Protein AF-A0AAV6ZTT2-F1 (afdb_monomer_lite)

Radius of gyration: 122.87 Å; chains: 1; bounding box: 228×102×416 Å

InterPro domains:
  IPR001315 CARD domain [PF00619] (6-85)
  IPR001315 CARD domain [PS50209] (1-92)
  IPR006907 Disks large homolog 5, N-terminal [PF04822] (127-213)
  IPR011029 Death-like domain superfamily [G3DSA:1.10.533.10] (1-91)
  IPR011029 Death-like domain superfamily [SSF47986] (1-93)
  IPR053004 MAGUK Family Regulators of Signaling Pathways [PTHR46360] (1-620)

Organism: Engystomops pustulosus (NCBI:txid76066)

Sequence (623 aa):
MEPKHRELLQQCHQNLVESISDPDNLLRLLEQSGTISLRDRQELDSSCSSQQDKVDLLLKMLLLKDKDHFQDLRVALEKSQPHLLPILYLNGLGSGDSAGSTYSVLTTMPSDSESSGSLSSVGTANKASSPPLSTTDGRLMSEKLDTILSQLRQVTRERDELRKRLALSSPGSTFDDCRPSPKLSADYERLKVQCMKAMSELEVLQSQHSKALKKCEEAAKEADFYHTLHSRVLSDQTQLQEDSESLRRKHAQLQREFTHLQQSCQDLKRIHEADQKEISELRRQQQLVVKQNGSSELINKLYDTALDKLEVVKKDYDSLRRQYNEKVSSHNLDLGRLEQSEEEKKSLQKQMEGLLKQRDSTLHLQHQYSSSMRRYDSIQQELNKATLQNKELQREIERLQAEATRFKTVQLKAVKDAEKYKEERDSVFNEYRLIMSERDQVIKEMDKMQTELELAQGRLKNTSCEKRVASEEMEALRQELNSALVERDRAIFERNELLEKYCHEVKDKAEAQKELDQACKDIETVKEERDVARKERTEAIIQRDHLLREYYQARQIQDSATLDMERANKEIEVLRKQYEAMTHELKEATQEAEVAKCRRDWAFQERDKIVAERESIRSVLCV

pLDDT: mean 81.04, std 19.57, range [26.86, 98.5]

Secondary structure (DSSP, 8-state):
--HHHHHHHHHHHHHHHHH-S-HHHHHHHHHHTTSS-HHHHHHHHHH-SSHHHHHHHHHHHHHH-SS--HHHHHHHHHHH-GGGGGGGTTT---------------------------------------PPPPTHHHHHHHHHHHHHHHHHHHHHHHHHHHHHHHHH--S-S--------THHHHHHHHHHHHHHHHHHHHHHHHHHHHHHHHHHHHHHHHHHHHHHHHHHHHHHHHHHHHHHHHHHHHHHHHHHHHHHHHHHHHHHHHHHHHHHHHHHHHHHHGGGGGGS---HHHHHHHHHHHHHHHHHHHHHHHHHHHHHHHHHHHHHHHHHHHHHHHHHHHHHHHHHHHHHHHHHHHHHHHHHHHHHHHHHHHHHHHHHHHHHHHHHHHHHHHHHHHHHHHHHHHHHHHHHHHHHHHHHHHHHHHHHHHHHHHHHHHHHHHHHHHHHHHHHHHHHHHHHHHHHHHHHHHHHHHHHHHHHHHHHHHHHHHHHHHHHHHHHHHHHHHHHHHHHHHHHHHHHHHHHHHHHHHHHHHHHHHHHHHHHHHHHHHHHHHHHHHHHHHHHHHHHHHHHHHHHHHHHHHHHHHHHHHHHHHHHHHHHHHHHHHHHHHHHGGGG---

Foldseek 3Di:
DDPVLLVLLVQLVVVCLVPVPCVPQLVVQCVVVVVADPVNVVCLVPVDPDSSSSSNVVSVVCSVDPDNCSVSSLVSCCVRPVVCNVSSPVPDDDDDDDDDDDDDDDDDDDDDDDDDDDDDDDDDDDDDDDDDDDPVVVVVVVVVVVVVVVVVVVVVVVVVVVVVVVVPPDPDDDPPDCDPDPVVVVVVVVVVVVVVVVVVVVVVVVVVVVVVVVVVVVVVVVVVVVVVVVVVVVVVVVVVVVVVVVVVVVVVVVVVVVVVVVVVVVVVVVVVVVVVVVVVPVVVPVVPPPPDDDDPVVVVVVVVVVVVVVVVVVVVVVVVVVVVVVVVVVVVVVVVVVVVVVVVVVVVVVVVVVVVVVVVVVVVVVVVVVVVVVVVVVVVVVVVVVVVVVVVVVVVVVVVVVVVVVVVVVVVVVVVVVVVVVVVVVVVVVVVVVVVVVVVVVVVVVVVVVVVVVVVVVVVVVVVVVVVVVVVVVVVVVVVVVVVVVVVVVVVVVVVVVVVVVVVVVVVVVVVVVVVVVVVVVVVVVVVVVVVVVVVVVVVVVVVVVVVVVVVVVVVVVVVVVVVVVVVVVVVVVVVVVVVVVVVVVVVVVVVVVVVVVVVVVVVVVVVVVVVVVVCVVVVDDD

Structure (mmCIF, N/CA/C/O backbone):
data_AF-A0AAV6ZTT2-F1
#
_entry.id   AF-A0AAV6ZTT2-F1
#
loop_
_atom_site.group_PDB
_atom_site.id
_atom_site.type_symbol
_atom_site.label_atom_id
_atom_site.label_alt_id
_atom_site.label_comp_id
_atom_site.label_asym_id
_atom_site.label_entity_id
_atom_site.label_seq_id
_atom_site.pdbx_PDB_ins_code
_atom_site.Cartn_x
_atom_site.Cartn_y
_atom_site.Cartn_z
_atom_site.occupancy
_atom_site.B_iso_or_equiv
_atom_site.auth_seq_id
_atom_site.auth_comp_id
_atom_site.auth_asym_id
_atom_site.auth_atom_id
_atom_site.pdbx_PDB_model_num
ATOM 1 N N . MET A 1 1 ? 4.392 31.964 32.824 1.00 85.19 1 MET A N 1
ATOM 2 C CA . MET A 1 1 ? 3.864 30.589 32.595 1.00 85.19 1 MET A CA 1
ATOM 3 C C . MET A 1 1 ? 4.267 30.052 31.221 1.00 85.19 1 MET A C 1
ATOM 5 O O . MET A 1 1 ? 4.236 30.825 30.266 1.00 85.19 1 MET A O 1
ATOM 9 N N . GLU A 1 2 ? 4.648 28.771 31.105 1.00 87.00 2 GLU A N 1
ATOM 10 C CA . GLU A 1 2 ? 4.981 28.146 29.814 1.00 87.00 2 GLU A CA 1
ATOM 11 C C . GLU A 1 2 ? 3.778 28.121 28.847 1.00 87.00 2 GLU A C 1
ATOM 13 O O . GLU A 1 2 ? 2.636 27.984 29.298 1.00 87.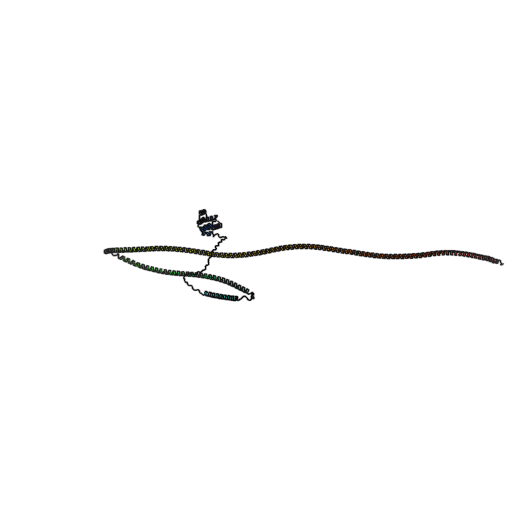00 2 GLU A O 1
ATOM 18 N N . PRO A 1 3 ? 3.991 28.204 27.515 1.00 85.44 3 PRO A N 1
ATOM 19 C CA . PRO A 1 3 ? 2.902 28.259 26.534 1.00 85.44 3 PRO A CA 1
ATOM 20 C C . PRO A 1 3 ? 1.920 27.083 26.622 1.00 85.44 3 PRO A C 1
ATOM 22 O O . PRO A 1 3 ? 0.712 27.298 26.583 1.00 85.44 3 PRO A O 1
ATOM 25 N N . LYS A 1 4 ? 2.428 25.857 26.817 1.00 86.00 4 LYS A N 1
ATOM 26 C CA . LYS A 1 4 ? 1.605 24.640 26.924 1.00 86.00 4 LYS A CA 1
ATOM 27 C C . LYS A 1 4 ? 0.708 24.658 28.165 1.00 86.00 4 LYS A C 1
ATOM 29 O O . LYS A 1 4 ? -0.467 24.321 28.085 1.00 86.00 4 LYS A O 1
ATOM 34 N N . HIS A 1 5 ? 1.241 25.094 29.306 1.00 90.25 5 HIS A N 1
ATOM 35 C CA . HIS A 1 5 ? 0.474 25.226 30.545 1.00 90.25 5 HIS A CA 1
ATOM 36 C C . HIS A 1 5 ? -0.549 26.360 30.475 1.00 90.25 5 HIS A C 1
ATOM 38 O O . HIS A 1 5 ? -1.655 26.222 30.992 1.00 90.25 5 HIS A O 1
ATOM 44 N N . ARG A 1 6 ? -0.213 27.457 29.789 1.00 88.81 6 ARG A N 1
ATOM 45 C CA . ARG A 1 6 ? -1.132 28.575 29.555 1.00 88.81 6 ARG A CA 1
ATOM 46 C C . ARG A 1 6 ? -2.338 28.148 28.716 1.00 88.81 6 ARG A C 1
ATOM 48 O O . ARG A 1 6 ? -3.462 28.497 29.062 1.00 88.81 6 ARG A O 1
ATOM 55 N N . GLU A 1 7 ? -2.103 27.385 27.650 1.00 87.31 7 GLU A N 1
ATOM 56 C CA . GLU A 1 7 ? -3.151 26.847 26.775 1.00 87.31 7 GLU A CA 1
ATOM 57 C C . GLU A 1 7 ? -4.041 25.837 27.513 1.00 87.31 7 GLU A C 1
ATOM 59 O O . GLU A 1 7 ? -5.264 25.964 27.490 1.00 87.31 7 GLU A O 1
ATOM 64 N N . LEU A 1 8 ? -3.441 24.901 28.258 1.00 88.44 8 LEU A N 1
ATOM 65 C CA . LEU A 1 8 ? -4.180 23.952 29.096 1.00 88.44 8 LEU A CA 1
ATOM 66 C C . LEU A 1 8 ? -5.031 24.666 30.149 1.00 88.44 8 LEU A C 1
ATOM 68 O O . LEU A 1 8 ? -6.206 24.338 30.307 1.00 88.44 8 LEU A O 1
ATOM 72 N N . LEU A 1 9 ? -4.469 25.664 30.843 1.00 90.00 9 LEU A N 1
ATOM 73 C CA . LEU A 1 9 ? -5.184 26.412 31.875 1.00 90.00 9 LEU A CA 1
ATOM 74 C C . LEU A 1 9 ? -6.356 27.209 31.291 1.00 90.00 9 LEU A C 1
ATOM 76 O O . LEU A 1 9 ? -7.422 27.241 31.895 1.00 90.00 9 LEU A O 1
ATOM 80 N N . GLN A 1 10 ? -6.197 27.787 30.097 1.00 89.62 10 GLN A N 1
ATOM 81 C CA . GLN A 1 10 ? -7.289 28.450 29.378 1.00 89.62 10 GLN A CA 1
ATOM 82 C C . GLN A 1 10 ? -8.396 27.471 28.961 1.00 89.62 10 GLN A C 1
ATOM 84 O O . GLN A 1 10 ? -9.573 27.795 29.105 1.00 89.62 10 GLN A O 1
ATOM 89 N N . GLN A 1 11 ? -8.045 26.266 28.497 1.00 88.56 11 GLN A N 1
ATOM 90 C CA . GLN A 1 11 ? -9.021 25.241 28.098 1.00 88.56 11 GLN A CA 1
ATOM 91 C C . GLN A 1 11 ? -9.840 24.694 29.275 1.00 88.56 11 GLN A C 1
ATOM 93 O O . GLN A 1 11 ? -11.005 24.338 29.099 1.00 88.56 11 GLN A O 1
ATOM 98 N N . CYS A 1 12 ? -9.251 24.615 30.471 1.00 89.56 12 CYS A N 1
ATOM 99 C CA . CYS A 1 12 ? -9.946 24.157 31.676 1.00 89.56 12 CYS A CA 1
ATOM 100 C C . CYS A 1 12 ? -10.495 25.292 32.556 1.00 89.56 12 CYS A C 1
ATOM 102 O O . CYS A 1 12 ? -11.161 25.001 33.549 1.00 89.56 12 CYS A O 1
ATOM 104 N N . HIS A 1 13 ? -10.270 26.559 32.187 1.00 91.88 13 HIS A N 1
ATOM 105 C CA . HIS A 1 13 ? -10.595 27.741 32.997 1.00 91.88 13 HIS A CA 1
ATOM 106 C C . HIS A 1 13 ? -12.051 27.745 33.466 1.00 91.88 13 HIS A C 1
ATOM 108 O O . HIS A 1 13 ? -12.308 27.779 34.666 1.00 91.88 13 HIS A O 1
ATOM 114 N N . GLN A 1 14 ? -13.003 27.634 32.535 1.00 90.19 14 GLN A N 1
ATOM 115 C CA . GLN A 1 14 ? -14.434 27.666 32.855 1.00 90.19 14 GLN A CA 1
ATOM 116 C C . GLN A 1 14 ? -14.846 26.502 33.769 1.00 90.19 14 GLN A C 1
ATOM 118 O O . GLN A 1 14 ? -15.549 26.698 34.756 1.00 90.19 14 GLN A O 1
ATOM 123 N N . ASN A 1 15 ? -14.338 25.300 33.487 1.00 87.94 15 ASN A N 1
ATOM 124 C CA . ASN A 1 15 ? -14.644 24.107 34.274 1.00 87.94 15 ASN A CA 1
ATOM 125 C C . ASN A 1 15 ? -14.109 24.224 35.706 1.00 87.94 15 ASN A C 1
ATOM 127 O O . ASN A 1 15 ? -14.766 23.784 36.645 1.00 87.94 15 ASN A O 1
ATOM 131 N N . LEU A 1 16 ? -12.930 24.825 35.890 1.00 90.81 16 LEU A N 1
ATOM 132 C CA . LEU A 1 16 ? -12.354 25.061 37.213 1.00 90.81 16 LEU A CA 1
ATOM 133 C C . LEU A 1 16 ? -13.132 26.129 37.992 1.00 90.81 16 LEU A C 1
ATOM 135 O O . LEU A 1 16 ? -13.390 25.923 39.176 1.00 90.81 16 LEU A O 1
ATOM 139 N N . VAL A 1 17 ? -13.557 27.219 37.342 1.00 92.38 17 VAL A N 1
ATOM 140 C CA . VAL A 1 17 ? -14.402 28.256 37.969 1.00 92.38 17 VAL A CA 1
ATOM 141 C C . VAL A 1 17 ? -15.714 27.667 38.488 1.00 92.38 17 VAL A C 1
ATOM 143 O O . VAL A 1 17 ? -16.135 27.991 39.596 1.00 92.38 17 VAL A O 1
ATOM 146 N N . GLU A 1 18 ? -16.339 26.771 37.726 1.00 89.12 18 GLU A N 1
ATOM 147 C CA . GLU A 1 18 ? -17.613 26.154 38.109 1.00 89.12 18 GLU A CA 1
ATOM 148 C C . GLU A 1 18 ? -17.460 25.027 39.140 1.00 89.12 18 GLU A C 1
ATOM 150 O O . GLU A 1 18 ? -18.357 24.822 39.958 1.00 89.12 18 GLU A O 1
ATOM 155 N N . SER A 1 19 ? -16.337 24.301 39.119 1.00 89.06 19 SER A N 1
ATOM 156 C CA . SER A 1 19 ? -16.168 23.084 39.924 1.00 89.06 19 SER A CA 1
ATOM 157 C C . SER A 1 19 ? -15.472 23.313 41.269 1.00 89.06 19 SER A C 1
ATOM 159 O O . SER A 1 19 ? -15.646 22.511 42.191 1.00 89.06 19 SER A O 1
ATOM 161 N N . ILE A 1 20 ? -14.687 24.387 41.419 1.00 91.62 20 ILE A N 1
ATOM 162 C CA . ILE A 1 20 ? -13.975 24.662 42.672 1.00 91.62 20 ILE A CA 1
ATOM 163 C C . ILE A 1 20 ? -14.962 25.132 43.746 1.00 91.62 20 ILE A C 1
ATOM 165 O O . ILE A 1 20 ? -15.426 26.268 43.747 1.00 91.62 20 ILE A O 1
ATOM 169 N N . SER A 1 21 ? -15.255 24.244 44.699 1.00 87.19 21 SER A N 1
ATOM 170 C CA . SER A 1 21 ? -16.260 24.489 45.754 1.00 87.19 21 SER A CA 1
ATOM 171 C C . SER A 1 21 ? -15.725 25.210 47.007 1.00 87.19 21 SER A C 1
ATOM 173 O O . SER A 1 21 ? -16.503 25.626 47.856 1.00 87.19 21 SER A O 1
ATOM 175 N N . ASP A 1 22 ? -14.401 25.320 47.163 1.00 89.25 22 ASP A N 1
ATOM 176 C CA . ASP A 1 22 ? -13.743 25.921 48.336 1.00 89.25 22 ASP A CA 1
ATOM 177 C C . ASP A 1 22 ? -12.481 26.679 47.887 1.00 89.25 22 ASP A C 1
ATOM 179 O O . ASP A 1 22 ? -11.362 26.148 47.940 1.00 89.25 22 ASP A O 1
ATOM 183 N N . PRO A 1 23 ? -12.647 27.916 47.385 1.00 90.94 23 PRO A N 1
ATOM 184 C CA . PRO A 1 23 ? -11.523 28.724 46.932 1.00 90.94 23 PRO A CA 1
ATOM 185 C C . PRO A 1 23 ? -10.599 29.144 48.079 1.00 90.94 23 PRO A C 1
ATOM 187 O O . PRO A 1 23 ? -9.414 29.367 47.849 1.00 90.94 23 PRO A O 1
ATOM 190 N N . ASP A 1 24 ? -11.086 29.231 49.318 1.00 91.75 24 ASP A N 1
ATOM 191 C CA . ASP A 1 24 ? -10.289 29.727 50.441 1.00 91.75 24 ASP A CA 1
ATOM 192 C C . ASP A 1 24 ? -9.206 28.741 50.875 1.00 91.75 24 ASP A C 1
ATOM 194 O O . ASP A 1 24 ? -8.071 29.149 51.151 1.00 91.75 24 ASP A O 1
ATOM 198 N N . ASN A 1 25 ? -9.513 27.442 50.869 1.00 92.06 25 ASN A N 1
ATOM 199 C CA . ASN A 1 25 ? -8.508 26.413 51.119 1.00 92.06 25 ASN A CA 1
ATOM 200 C C . ASN A 1 25 ? -7.484 26.320 49.972 1.00 92.06 25 ASN A C 1
ATOM 202 O O . ASN A 1 25 ? -6.293 26.141 50.234 1.00 92.06 25 ASN A O 1
ATOM 206 N N . LEU A 1 26 ? -7.916 26.506 48.717 1.00 93.06 26 LEU A N 1
ATOM 207 C CA . LEU A 1 26 ? -7.018 26.556 47.558 1.00 93.06 26 LEU A CA 1
ATOM 208 C C . LEU A 1 26 ? -6.049 27.747 47.644 1.00 93.06 26 LEU A C 1
ATOM 210 O O . LEU A 1 26 ? -4.843 27.577 47.472 1.00 93.06 26 LEU A O 1
ATOM 214 N N . LEU A 1 27 ? -6.558 28.935 47.977 1.00 92.88 27 LEU A N 1
ATOM 215 C CA . LEU A 1 27 ? -5.751 30.146 48.133 1.00 92.88 27 LEU A CA 1
ATOM 216 C C . LEU A 1 27 ? -4.740 30.012 49.272 1.00 92.88 27 LEU A C 1
ATOM 218 O O . LEU A 1 27 ? -3.581 30.376 49.102 1.00 92.88 27 LEU A O 1
ATOM 222 N N . ARG A 1 28 ? -5.130 29.408 50.400 1.00 93.62 28 ARG A N 1
ATOM 223 C CA . ARG A 1 28 ? -4.202 29.125 51.506 1.00 93.62 28 ARG A CA 1
ATOM 224 C C . ARG A 1 28 ? -3.036 28.227 51.071 1.00 93.62 28 ARG A C 1
ATOM 226 O O . ARG A 1 28 ? -1.906 28.446 51.496 1.00 93.62 28 ARG A O 1
ATOM 233 N N . LEU A 1 29 ? -3.293 27.216 50.239 1.00 93.69 29 LEU A N 1
ATOM 234 C CA . LEU A 1 29 ? -2.251 26.312 49.734 1.00 93.69 29 LEU A CA 1
ATOM 235 C C . LEU A 1 29 ? -1.317 27.006 48.732 1.00 93.69 29 LEU A C 1
ATOM 237 O O . LEU A 1 29 ? -0.113 26.765 48.767 1.00 93.69 29 LEU A O 1
ATOM 241 N N . LEU A 1 30 ? -1.857 27.893 47.892 1.00 93.75 30 LEU A N 1
ATOM 242 C CA . LEU A 1 30 ? -1.079 28.704 46.947 1.00 93.75 30 LEU A CA 1
ATOM 243 C C . LEU A 1 30 ? -0.259 29.806 47.632 1.00 93.75 30 LEU A C 1
ATOM 245 O O . LEU A 1 30 ? 0.798 30.204 47.144 1.00 93.75 30 LEU A O 1
ATOM 249 N N . GLU A 1 31 ? -0.732 30.310 48.767 1.00 93.12 31 GLU A N 1
ATOM 250 C CA . GLU A 1 31 ? 0.020 31.234 49.614 1.00 93.12 31 GLU A CA 1
ATOM 251 C C . GLU A 1 31 ? 1.186 30.505 50.302 1.00 93.12 31 GLU A C 1
ATOM 253 O O . GLU A 1 31 ? 2.312 31.001 50.309 1.00 93.12 31 GLU A O 1
ATOM 258 N N . GLN A 1 32 ? 0.957 29.279 50.793 1.00 91.12 32 GLN A N 1
ATOM 259 C CA . GLN A 1 32 ? 2.001 28.429 51.386 1.00 91.12 32 GLN A CA 1
ATOM 260 C C . GLN A 1 32 ? 3.103 28.033 50.392 1.00 91.12 32 GLN A C 1
ATOM 262 O O . GLN A 1 32 ? 4.251 27.869 50.803 1.00 91.12 32 GLN A O 1
ATOM 267 N N . SER A 1 33 ? 2.783 27.888 49.102 1.00 88.75 33 SER A N 1
ATOM 268 C CA . SER A 1 33 ? 3.776 27.652 48.043 1.00 88.75 33 SER A CA 1
ATOM 269 C C . SER A 1 33 ? 4.465 28.933 47.553 1.00 88.75 33 SER A C 1
ATOM 271 O O . SER A 1 33 ? 5.380 28.856 46.735 1.00 88.75 33 SER A O 1
ATOM 273 N N . GLY A 1 34 ? 4.058 30.113 48.041 1.00 88.50 34 GLY A N 1
ATOM 274 C CA . GLY A 1 34 ? 4.583 31.409 47.597 1.00 88.50 34 GLY A CA 1
ATOM 275 C C . GLY A 1 34 ? 4.136 31.811 46.186 1.00 88.50 34 GLY A C 1
ATOM 276 O O . GLY A 1 34 ? 4.710 32.724 45.590 1.00 88.50 34 GLY A O 1
ATOM 277 N N . THR A 1 35 ? 3.126 31.133 45.641 1.00 92.12 35 THR A N 1
ATOM 278 C CA . THR A 1 35 ? 2.570 31.372 44.305 1.00 92.12 35 THR A CA 1
ATOM 279 C C . THR A 1 35 ? 1.756 32.667 44.265 1.00 92.12 35 THR A C 1
ATOM 281 O O . THR A 1 35 ? 1.871 33.463 43.325 1.00 92.12 35 THR A O 1
ATOM 284 N N . ILE A 1 36 ? 0.975 32.918 45.318 1.00 93.38 36 ILE A N 1
ATOM 285 C CA . ILE A 1 36 ? 0.267 34.184 45.540 1.00 93.38 36 ILE A CA 1
ATOM 286 C C . ILE A 1 36 ? 0.852 34.906 46.757 1.00 93.38 36 ILE A C 1
ATOM 288 O O . ILE A 1 36 ? 1.220 34.278 47.748 1.00 93.38 36 ILE A O 1
ATOM 292 N N . SER A 1 37 ? 0.979 36.229 46.668 1.00 90.88 37 SER A N 1
ATOM 293 C CA . SER A 1 37 ? 1.459 37.061 47.775 1.00 90.88 37 SER A CA 1
ATOM 294 C C . SER A 1 37 ? 0.326 37.408 48.751 1.00 90.88 37 SER A C 1
ATOM 296 O O . SER A 1 37 ? -0.850 37.343 48.393 1.00 90.88 37 SER A O 1
ATOM 298 N N . LEU A 1 38 ? 0.659 37.864 49.966 1.00 88.31 38 LEU A N 1
ATOM 299 C CA . LEU A 1 38 ? -0.336 38.380 50.923 1.00 88.31 38 LEU A CA 1
ATOM 300 C C . LEU A 1 38 ? -1.161 39.541 50.323 1.00 88.31 38 LEU A C 1
ATOM 302 O O . LEU A 1 38 ? -2.343 39.687 50.623 1.00 88.31 38 LEU A O 1
ATOM 306 N N . ARG A 1 39 ? -0.553 40.350 49.440 1.00 89.00 39 ARG A N 1
ATOM 307 C CA . ARG A 1 39 ? -1.247 41.417 48.703 1.00 89.00 39 ARG A CA 1
ATOM 308 C C . ARG A 1 39 ? -2.244 40.834 47.698 1.00 89.00 39 ARG A C 1
ATOM 310 O O . ARG A 1 39 ? -3.376 41.298 47.652 1.00 89.00 39 ARG A O 1
ATOM 317 N N . ASP A 1 40 ? -1.844 39.803 46.955 1.00 91.81 40 ASP A N 1
ATOM 318 C CA . ASP A 1 40 ? -2.708 39.116 45.984 1.00 91.81 40 ASP A CA 1
ATOM 319 C C . ASP A 1 40 ? -3.923 38.494 46.700 1.00 91.81 40 ASP A C 1
ATOM 321 O O . ASP A 1 40 ? -5.050 38.576 46.219 1.00 91.81 40 ASP A O 1
ATOM 325 N N . ARG A 1 41 ? -3.710 37.923 47.898 1.00 91.25 41 ARG A N 1
ATOM 326 C CA . ARG A 1 41 ? -4.777 37.375 48.755 1.00 91.25 41 ARG A CA 1
ATOM 327 C C . ARG A 1 41 ? -5.784 38.459 49.157 1.00 91.25 41 ARG A C 1
ATOM 329 O O . ARG A 1 41 ? -6.984 38.243 49.023 1.00 91.25 41 ARG A O 1
ATOM 336 N N . GLN A 1 42 ? -5.299 39.622 49.595 1.00 88.44 42 GLN A N 1
ATOM 337 C CA . GLN A 1 42 ? -6.140 40.766 49.968 1.00 88.44 42 GLN A CA 1
ATOM 338 C C . GLN A 1 42 ? -6.918 41.338 48.773 1.00 88.44 42 GLN A C 1
ATOM 340 O O . GLN A 1 42 ? -8.076 41.725 48.927 1.00 88.44 42 GLN A O 1
ATOM 345 N N . GLU A 1 43 ? -6.317 41.371 47.582 1.00 90.81 43 GLU A N 1
ATOM 346 C CA . GLU A 1 43 ? -6.983 41.792 46.344 1.00 90.81 43 GLU A CA 1
ATOM 347 C C . GLU A 1 43 ? -8.118 40.830 45.962 1.00 90.81 43 GLU A C 1
ATOM 349 O O . GLU A 1 43 ? -9.230 41.276 45.675 1.00 90.81 43 GLU A O 1
ATOM 354 N N . LEU A 1 44 ? -7.883 39.517 46.058 1.00 90.94 44 LEU A N 1
ATOM 355 C CA . LEU A 1 44 ? -8.888 38.481 45.797 1.00 90.94 44 LEU A CA 1
ATOM 356 C C . LEU A 1 44 ? -10.033 38.490 46.819 1.00 90.94 44 LEU A C 1
ATOM 358 O O . LEU A 1 44 ? -11.179 38.242 46.451 1.00 90.94 44 LEU A O 1
ATOM 362 N N . ASP A 1 45 ? -9.746 38.786 48.089 1.00 88.81 45 ASP A N 1
ATOM 363 C CA . ASP A 1 45 ? -10.760 38.872 49.150 1.00 88.81 45 ASP A CA 1
ATOM 364 C C . ASP A 1 45 ? -11.597 40.162 49.080 1.00 88.81 45 ASP A C 1
ATOM 366 O O . ASP A 1 45 ? -12.764 40.151 49.465 1.00 88.81 45 ASP A O 1
ATOM 370 N N . SER A 1 46 ? -11.024 41.269 48.595 1.00 86.56 46 SER A N 1
ATOM 371 C CA . SER A 1 46 ? -11.709 42.572 48.518 1.00 86.56 46 SER A CA 1
ATOM 372 C C . SER A 1 46 ? -12.444 42.816 47.198 1.00 86.56 46 SER A C 1
ATOM 374 O O . SER A 1 46 ? -13.435 43.544 47.187 1.00 86.56 46 SER A O 1
ATOM 376 N N . SER A 1 47 ? -11.989 42.206 46.098 1.00 84.12 47 SER A N 1
ATOM 377 C CA . SER A 1 47 ? -12.510 42.471 44.746 1.00 84.12 47 SER A CA 1
ATOM 378 C C . SER A 1 47 ? -13.599 41.497 44.286 1.00 84.12 47 SER A C 1
ATOM 380 O O . SER A 1 47 ? -14.203 41.723 43.239 1.00 84.12 47 SER A O 1
ATOM 382 N N . CYS A 1 48 ? -13.863 40.418 45.031 1.00 87.25 48 CYS A N 1
ATOM 383 C CA . CYS A 1 48 ? -14.752 39.338 44.590 1.00 87.25 48 CYS A CA 1
ATOM 384 C C . CYS A 1 48 ? -16.016 39.252 45.452 1.00 87.25 48 CYS A C 1
ATOM 386 O O . CYS A 1 48 ? -15.938 39.125 46.672 1.00 87.25 48 CYS A O 1
ATOM 388 N N . SER A 1 49 ? -17.189 39.275 44.809 1.00 81.06 49 SER A N 1
ATOM 389 C CA . SER A 1 49 ? -18.492 39.173 45.487 1.00 81.06 49 SER A CA 1
ATOM 390 C C . SER A 1 49 ? -19.012 37.737 45.627 1.00 81.06 49 SER A C 1
ATOM 392 O O . SER A 1 49 ? -19.868 37.471 46.470 1.00 81.06 49 SER A O 1
ATOM 394 N N . SER A 1 50 ? -18.472 36.800 44.839 1.00 88.69 50 SER A N 1
ATOM 395 C CA . SER A 1 50 ? -18.818 35.377 44.867 1.00 88.69 50 SER A CA 1
ATOM 396 C C . SER A 1 50 ? -17.576 34.477 44.879 1.00 88.69 50 SER A C 1
ATOM 398 O O . SER A 1 50 ? -16.472 34.894 44.522 1.00 88.69 50 SER A O 1
ATOM 400 N N . GLN A 1 51 ? -17.753 33.211 45.278 1.00 87.25 51 GLN A N 1
ATOM 401 C CA . GLN A 1 51 ? -16.683 32.205 45.238 1.00 87.25 51 GLN A CA 1
ATOM 402 C C . GLN A 1 51 ? -16.179 31.956 43.808 1.00 87.25 51 GLN A C 1
ATOM 404 O O . GLN A 1 51 ? -14.983 31.764 43.617 1.00 87.25 51 GLN A O 1
ATOM 409 N N . GLN A 1 52 ? -17.063 32.022 42.809 1.00 90.00 52 GLN A N 1
ATOM 410 C CA . GLN A 1 52 ? -16.713 31.829 41.399 1.00 90.00 52 GLN A CA 1
ATOM 411 C C . GLN A 1 52 ? -15.905 33.010 40.850 1.00 90.00 52 GLN A C 1
ATOM 413 O O . GLN A 1 52 ? -14.878 32.785 40.215 1.00 90.00 52 GLN A O 1
ATOM 418 N N . ASP A 1 53 ? -16.279 34.252 41.185 1.00 89.88 53 ASP A N 1
ATOM 419 C CA . ASP A 1 53 ? -15.498 35.449 40.818 1.00 89.88 53 ASP A CA 1
ATOM 420 C C . ASP A 1 53 ? -14.079 35.381 41.398 1.00 89.88 53 ASP A C 1
ATOM 422 O O . ASP A 1 53 ? -13.104 35.773 40.758 1.00 89.88 53 ASP A O 1
ATOM 426 N N . LYS A 1 54 ? -13.960 34.827 42.610 1.00 93.00 54 LYS A N 1
ATOM 427 C CA . LYS A 1 54 ? -12.690 34.648 43.316 1.00 93.00 54 LYS A CA 1
ATOM 428 C C . LYS A 1 54 ? -11.776 33.638 42.629 1.00 93.00 54 LYS A C 1
ATOM 430 O O . LYS A 1 54 ? -10.571 33.868 42.532 1.00 93.00 54 LYS A O 1
ATOM 435 N N . VAL A 1 55 ? -12.337 32.536 42.131 1.00 93.06 55 VAL A N 1
ATOM 436 C CA . VAL A 1 55 ? -11.598 31.541 41.338 1.00 93.06 55 VAL A CA 1
ATOM 437 C C . VAL A 1 55 ? -11.234 32.108 39.965 1.00 93.06 55 VAL A C 1
ATOM 439 O O . VAL A 1 55 ? -10.094 31.960 39.532 1.00 93.06 55 VAL A O 1
ATOM 442 N N . ASP A 1 56 ? -12.157 32.801 39.300 1.00 93.62 56 ASP A N 1
ATOM 443 C CA . ASP A 1 56 ? -11.923 33.413 37.988 1.00 93.62 56 ASP A CA 1
ATOM 444 C C . ASP A 1 56 ? -10.799 34.460 38.039 1.00 93.62 56 ASP A C 1
ATOM 446 O O . ASP A 1 56 ? -9.872 34.427 37.220 1.00 93.62 56 ASP A O 1
ATOM 450 N N . LEU A 1 57 ? -10.821 35.340 39.046 1.00 92.94 57 LEU A N 1
ATOM 451 C CA . LEU A 1 57 ? -9.776 36.340 39.250 1.00 92.94 57 LEU A CA 1
ATOM 452 C C . LEU A 1 57 ? -8.431 35.687 39.603 1.00 92.94 57 LEU A C 1
ATOM 454 O O . LEU A 1 57 ? -7.409 36.080 39.042 1.00 92.94 57 LEU A O 1
ATOM 458 N N . LEU A 1 58 ? -8.420 34.641 40.439 1.00 94.06 58 LEU A N 1
ATOM 459 C CA . LEU A 1 58 ? -7.211 33.868 40.752 1.00 94.06 58 LEU A CA 1
ATOM 460 C C . LEU A 1 58 ? -6.573 33.280 39.485 1.00 94.06 58 LEU A C 1
ATOM 462 O O . LEU A 1 58 ? -5.373 33.448 39.263 1.00 94.06 58 LEU A O 1
ATOM 466 N N . LEU A 1 59 ? -7.356 32.608 38.639 1.00 93.81 59 LEU A N 1
ATOM 467 C CA . LEU A 1 59 ? -6.854 31.987 37.411 1.00 93.81 59 LEU A CA 1
ATOM 468 C C . LEU A 1 59 ? -6.316 33.038 36.426 1.00 93.81 59 LEU A C 1
ATOM 470 O O . LEU A 1 59 ? -5.244 32.849 35.844 1.00 93.81 59 LEU A O 1
ATOM 474 N N . LYS A 1 60 ? -6.990 34.191 36.300 1.00 93.44 60 LYS A N 1
ATOM 475 C CA . LYS A 1 60 ? -6.502 35.333 35.506 1.00 93.44 60 LYS A CA 1
ATOM 476 C C . LYS A 1 60 ? -5.190 35.898 36.054 1.00 93.44 60 LYS A C 1
ATOM 478 O O . LYS A 1 60 ? -4.274 36.151 35.274 1.00 93.44 60 LYS A O 1
ATOM 483 N N . MET A 1 61 ? -5.059 36.042 37.374 1.00 92.25 61 MET A N 1
ATOM 484 C CA . MET A 1 61 ? -3.814 36.488 38.009 1.00 92.25 61 MET A CA 1
ATOM 485 C C . MET A 1 61 ? -2.661 35.509 37.758 1.00 92.25 61 MET A C 1
ATOM 487 O O . MET A 1 61 ? -1.551 35.941 37.449 1.00 92.25 61 MET A O 1
ATOM 491 N N . LEU A 1 62 ? -2.907 34.195 37.823 1.00 92.31 62 LEU A N 1
ATOM 492 C CA . LEU A 1 62 ? -1.889 33.176 37.532 1.00 92.31 62 LEU A CA 1
ATOM 493 C C . LEU A 1 62 ? -1.411 33.222 36.071 1.00 92.31 62 LEU A C 1
ATOM 495 O O . LEU A 1 62 ? -0.223 33.030 35.817 1.00 92.31 62 LEU A O 1
ATOM 499 N N . LEU A 1 63 ? -2.300 33.531 35.120 1.00 90.56 63 LEU A N 1
ATOM 500 C CA . LEU A 1 63 ? -1.957 33.708 33.700 1.00 90.56 63 LEU A CA 1
ATOM 501 C C . LEU A 1 63 ? -1.119 34.969 33.423 1.00 90.56 63 LEU A C 1
ATOM 503 O O . LEU A 1 63 ? -0.444 35.034 32.391 1.00 90.56 63 LEU A O 1
ATOM 507 N N . LEU A 1 64 ? -1.182 35.967 34.309 1.00 88.75 64 LEU A N 1
ATOM 508 C CA . LEU A 1 64 ? -0.447 37.231 34.201 1.00 88.75 64 LEU A CA 1
ATOM 509 C C . LEU A 1 64 ? 0.911 37.210 34.918 1.00 88.75 64 LEU A C 1
ATOM 511 O O . LEU A 1 64 ? 1.721 38.103 34.685 1.00 88.75 64 LEU A O 1
ATOM 515 N N . LYS A 1 65 ? 1.188 36.209 35.763 1.00 87.44 65 LYS A N 1
ATOM 516 C CA . LYS A 1 65 ? 2.481 36.085 36.449 1.00 87.44 65 LYS A CA 1
ATOM 517 C C . LYS A 1 65 ? 3.588 35.615 35.496 1.00 87.44 65 LYS A C 1
ATOM 519 O O . LYS A 1 65 ? 3.410 34.699 34.687 1.00 87.44 65 LYS A O 1
ATOM 524 N N . ASP A 1 66 ? 4.771 36.208 35.659 1.00 81.88 66 ASP A N 1
ATOM 525 C CA . ASP A 1 66 ? 5.952 35.909 34.839 1.00 81.88 66 ASP A CA 1
ATOM 526 C C . ASP A 1 66 ? 6.416 34.452 35.003 1.00 81.88 66 ASP A C 1
ATOM 528 O O . ASP A 1 66 ? 6.749 33.767 34.030 1.00 81.88 66 ASP A O 1
ATOM 532 N N . LYS A 1 67 ? 6.380 33.939 36.238 1.00 85.88 67 LYS A N 1
ATOM 533 C CA . LYS A 1 67 ? 6.780 32.565 36.568 1.00 85.88 67 LYS A CA 1
ATOM 534 C C . LYS A 1 67 ? 5.712 31.545 36.177 1.00 85.88 67 LYS A C 1
ATOM 536 O O . LYS A 1 67 ? 4.540 31.868 35.986 1.00 85.88 67 LYS A O 1
ATOM 541 N N . ASP A 1 68 ? 6.133 30.299 35.999 1.00 89.44 68 ASP A N 1
ATOM 542 C CA . ASP A 1 68 ? 5.206 29.194 35.793 1.00 89.44 68 ASP A CA 1
ATOM 543 C C . ASP A 1 68 ? 4.737 28.628 37.133 1.00 89.44 68 ASP A C 1
ATOM 545 O O . ASP A 1 68 ? 5.515 28.040 37.878 1.00 89.44 68 ASP A O 1
ATOM 549 N N . HIS A 1 69 ? 3.457 28.839 37.418 1.00 91.81 69 HIS A N 1
ATOM 550 C CA . HIS A 1 69 ? 2.791 28.401 38.639 1.00 91.81 69 HIS A CA 1
ATOM 551 C C . HIS A 1 69 ? 1.754 27.303 38.382 1.00 91.81 69 HIS A C 1
ATOM 553 O O . HIS A 1 69 ? 0.931 27.003 39.246 1.00 91.81 69 HIS A O 1
ATOM 559 N N . PHE A 1 70 ? 1.768 26.696 37.193 1.00 91.81 70 PHE A N 1
ATOM 560 C CA . PHE A 1 70 ? 0.816 25.647 36.836 1.00 91.81 70 PHE A CA 1
ATOM 561 C C . PHE A 1 70 ? 0.986 24.401 37.713 1.00 91.81 70 PHE A C 1
ATOM 563 O O . PHE A 1 70 ? 0.004 23.821 38.179 1.00 91.81 70 PHE A O 1
ATOM 570 N N . GLN A 1 71 ? 2.234 24.028 38.013 1.00 90.69 71 GLN A N 1
ATOM 571 C CA . GLN A 1 71 ? 2.522 22.908 38.907 1.00 90.69 71 GLN A CA 1
ATOM 572 C C . GLN A 1 71 ? 2.082 23.198 40.350 1.00 90.69 71 GLN A C 1
ATOM 574 O O . GLN A 1 71 ? 1.534 22.312 41.006 1.00 90.69 71 GLN A O 1
ATOM 579 N N . ASP A 1 72 ? 2.251 24.436 40.823 1.00 92.31 72 ASP A N 1
ATOM 580 C CA . ASP A 1 72 ? 1.794 24.851 42.154 1.00 92.31 72 ASP A CA 1
ATOM 581 C C . ASP A 1 72 ? 0.263 24.778 42.260 1.00 92.31 72 ASP A C 1
ATOM 583 O O . ASP A 1 72 ? -0.268 24.235 43.229 1.00 92.31 72 ASP A O 1
ATOM 587 N N . LEU A 1 73 ? -0.451 25.250 41.228 1.00 92.25 73 LEU A N 1
ATOM 588 C CA . LEU A 1 73 ? -1.908 25.137 41.119 1.00 92.25 73 LEU A CA 1
ATOM 589 C C . LEU A 1 73 ? -2.367 23.681 41.133 1.00 92.25 73 LEU A C 1
ATOM 591 O O . LEU A 1 73 ? -3.306 23.336 41.850 1.00 92.25 73 LEU A O 1
ATOM 595 N N . ARG A 1 74 ? -1.685 22.813 40.388 1.00 92.12 74 ARG A N 1
ATOM 596 C CA . ARG A 1 74 ? -1.998 21.386 40.343 1.00 92.12 74 ARG A CA 1
ATOM 597 C C . ARG A 1 74 ? -1.807 20.709 41.702 1.00 92.12 74 ARG A C 1
ATOM 599 O O . ARG A 1 74 ? -2.681 19.957 42.121 1.00 92.12 74 ARG A O 1
ATOM 606 N N . VAL A 1 75 ? -0.708 20.993 42.403 1.00 91.88 75 VAL A N 1
ATOM 607 C CA . VAL A 1 75 ? -0.453 20.455 43.753 1.00 91.88 75 VAL A CA 1
ATOM 608 C C . VAL A 1 75 ? -1.465 21.001 44.764 1.00 91.88 75 VAL A C 1
ATOM 610 O O . VAL A 1 75 ? -1.923 20.268 45.643 1.00 91.88 75 VAL A O 1
ATOM 613 N N . ALA A 1 76 ? -1.841 22.276 44.649 1.00 92.94 76 ALA A N 1
ATOM 614 C CA . ALA A 1 76 ? -2.853 22.877 45.507 1.00 92.94 76 ALA A CA 1
ATOM 615 C C . ALA A 1 76 ? -4.237 22.238 45.280 1.00 92.94 76 ALA A C 1
ATOM 617 O O . ALA A 1 76 ? -4.913 21.910 46.253 1.00 92.94 76 ALA A O 1
ATOM 618 N N . LEU A 1 77 ? -4.614 21.972 44.023 1.00 91.88 77 LEU A N 1
ATOM 619 C CA . LEU A 1 77 ? -5.845 21.257 43.662 1.00 91.88 77 LEU A CA 1
ATOM 620 C C . LEU A 1 77 ? -5.829 19.789 44.098 1.00 91.88 77 LEU A C 1
ATOM 622 O O . LEU A 1 77 ? -6.840 19.292 44.576 1.00 91.88 77 LEU A O 1
ATOM 626 N N . GLU A 1 78 ? -4.693 19.099 44.005 1.00 92.12 78 GLU A N 1
ATOM 627 C CA . GLU A 1 78 ? -4.546 17.726 44.507 1.00 92.12 78 GLU A CA 1
ATOM 628 C C . GLU A 1 78 ? -4.822 17.629 46.012 1.00 92.12 78 GLU A C 1
ATOM 630 O O . GLU A 1 78 ? -5.463 16.686 46.475 1.00 92.12 78 GLU A O 1
ATOM 635 N N . LYS A 1 79 ? -4.378 18.632 46.776 1.00 91.00 79 LYS A N 1
ATOM 636 C CA . LYS A 1 79 ? -4.553 18.682 48.231 1.00 91.00 79 LYS A CA 1
ATOM 637 C C . LYS A 1 79 ? -5.925 19.190 48.667 1.00 91.00 79 LYS A C 1
ATOM 639 O O . LYS A 1 79 ? -6.415 18.746 49.703 1.00 91.00 79 LYS A O 1
ATOM 644 N N . SER A 1 80 ? -6.524 20.132 47.939 1.00 91.75 80 SER A N 1
ATOM 645 C CA . SER A 1 80 ? -7.833 20.686 48.302 1.00 91.75 80 SER A CA 1
ATOM 646 C C . SER A 1 80 ? -8.986 19.864 47.732 1.00 91.75 80 SER A C 1
ATOM 648 O O . SER A 1 80 ? -9.954 19.601 48.443 1.00 91.75 80 SER A O 1
ATOM 650 N N . GLN A 1 81 ? -8.903 19.475 46.456 1.00 89.69 81 GLN A N 1
ATOM 651 C CA . GLN A 1 81 ? -10.008 18.929 45.665 1.00 89.69 81 GLN A CA 1
ATOM 652 C C . GLN A 1 81 ? -9.503 17.931 44.597 1.00 89.69 81 GLN A C 1
ATOM 654 O O . GLN A 1 81 ? -9.586 18.195 43.395 1.00 89.69 81 GLN A O 1
ATOM 659 N N . PRO A 1 82 ? -9.029 16.733 45.004 1.00 86.25 82 PRO A N 1
ATOM 660 C CA . PRO A 1 82 ? -8.375 15.771 44.106 1.00 86.25 82 PRO A CA 1
ATOM 661 C C . PRO A 1 82 ? -9.268 15.255 42.968 1.00 86.25 82 PRO A C 1
ATOM 663 O O . PRO A 1 82 ? -8.768 14.817 41.936 1.00 86.25 82 PRO A O 1
ATOM 666 N N . HIS A 1 83 ? -10.592 15.343 43.114 1.00 84.06 83 HIS A N 1
ATOM 667 C CA . HIS A 1 83 ? -11.550 14.977 42.069 1.00 84.06 83 HIS A CA 1
ATOM 668 C C . HIS A 1 83 ? -11.512 15.914 40.845 1.00 84.06 83 HIS A C 1
ATOM 670 O O . HIS A 1 83 ? -12.034 15.545 39.798 1.00 84.06 83 HIS A O 1
ATOM 676 N N . LEU A 1 84 ? -10.874 17.089 40.951 1.00 85.50 84 LEU A N 1
ATOM 677 C CA . LEU A 1 84 ? -10.726 18.059 39.859 1.00 85.50 84 LEU A CA 1
ATOM 678 C C . LEU A 1 84 ? -9.424 17.899 39.063 1.00 85.50 84 LEU A C 1
ATOM 680 O O . LEU A 1 84 ? -9.295 18.475 37.985 1.00 85.50 84 LEU A O 1
ATOM 684 N N . LEU A 1 85 ? -8.473 17.083 39.533 1.00 82.00 85 LEU A N 1
ATOM 685 C CA . LEU A 1 85 ? -7.229 16.792 38.809 1.00 82.00 85 LEU A CA 1
ATOM 686 C C . LEU A 1 85 ? -7.451 16.279 37.377 1.00 82.00 85 LEU A C 1
ATOM 688 O O . LEU A 1 85 ? -6.751 16.760 36.488 1.00 82.00 85 LEU A O 1
ATOM 692 N N . PRO A 1 86 ? -8.408 15.366 37.098 1.00 82.00 86 PRO A N 1
ATOM 693 C CA . PRO A 1 86 ? -8.647 14.881 35.739 1.00 82.00 86 PRO A CA 1
ATOM 694 C C . PRO A 1 86 ? -8.989 15.993 34.738 1.00 82.00 86 PRO A C 1
ATOM 696 O O . PRO A 1 86 ? -8.667 15.858 33.561 1.00 82.00 86 PRO A O 1
ATOM 699 N N . ILE A 1 87 ? -9.566 17.113 35.193 1.00 77.69 87 ILE A N 1
ATOM 700 C CA . ILE A 1 87 ? -9.916 18.267 34.346 1.00 77.69 87 ILE A CA 1
ATOM 701 C C . ILE A 1 87 ? -8.655 18.899 33.727 1.00 77.69 87 ILE A C 1
ATOM 703 O O . ILE A 1 87 ? -8.696 19.362 32.589 1.00 77.69 87 ILE A O 1
ATOM 707 N N . LEU A 1 88 ? -7.517 18.851 34.429 1.00 74.62 88 LEU A N 1
ATOM 708 C CA . LEU A 1 88 ? -6.224 19.341 33.932 1.00 74.62 88 LEU A CA 1
ATOM 709 C C . LEU A 1 88 ? -5.562 18.395 32.914 1.00 74.62 88 LEU A C 1
ATOM 711 O O . LEU A 1 88 ? -4.619 18.801 32.240 1.00 74.62 88 LEU A O 1
ATOM 715 N N . TYR A 1 89 ? -6.033 17.148 32.801 1.00 71.31 89 TYR A N 1
ATOM 716 C CA . TYR A 1 89 ? -5.405 16.105 31.981 1.00 71.31 89 TYR A CA 1
ATOM 717 C C . TYR A 1 89 ? -6.244 15.623 30.799 1.00 71.31 89 TYR A C 1
ATOM 719 O O . TYR A 1 89 ? -5.678 15.133 29.824 1.00 71.31 89 TYR A O 1
ATOM 727 N N . LEU A 1 90 ? -7.574 15.725 30.867 1.00 58.06 90 LEU A N 1
ATOM 728 C CA . LEU A 1 90 ? -8.453 15.105 29.870 1.00 58.06 90 LEU A CA 1
ATOM 729 C C . LEU A 1 90 ? -8.630 15.916 28.577 1.00 58.06 90 LEU A C 1
ATOM 731 O O . LEU A 1 90 ? -9.025 15.331 27.574 1.00 58.06 90 LEU A O 1
ATOM 735 N N . ASN A 1 91 ? -8.297 17.211 28.551 1.00 47.66 91 ASN A N 1
ATOM 736 C CA . ASN A 1 91 ? -8.545 18.063 27.374 1.00 47.66 91 ASN A CA 1
ATOM 737 C C . ASN A 1 91 ? -7.334 18.279 26.442 1.00 47.66 91 ASN A C 1
ATOM 739 O O . ASN A 1 91 ? -7.461 18.986 25.449 1.00 47.66 91 ASN A O 1
ATOM 743 N N . GLY A 1 92 ? -6.185 17.644 26.702 1.00 42.50 92 GLY A N 1
ATOM 744 C CA . GLY A 1 92 ? -4.924 17.918 25.995 1.00 42.50 92 GLY A CA 1
ATOM 745 C C . GLY A 1 92 ? -4.294 16.748 25.229 1.00 42.50 92 GLY A C 1
ATOM 746 O O . GLY A 1 92 ? -3.070 16.656 25.204 1.00 42.50 92 GLY A O 1
ATOM 747 N N . LEU A 1 93 ? -5.066 15.833 24.629 1.00 36.12 93 LEU A N 1
ATOM 748 C CA . LEU A 1 93 ? -4.506 14.711 23.853 1.00 36.12 93 LEU A CA 1
ATOM 749 C C . LEU A 1 93 ? -4.684 14.901 22.343 1.00 36.12 93 LEU A C 1
ATOM 751 O O . LEU A 1 93 ? -5.580 14.348 21.710 1.00 36.12 93 LEU A O 1
ATOM 755 N N . GLY A 1 94 ? -3.747 15.659 21.774 1.00 31.45 94 GLY A N 1
ATOM 756 C CA . GLY A 1 94 ? -3.422 15.674 20.354 1.00 31.45 94 GLY A CA 1
ATOM 757 C C . GLY A 1 94 ? -1.907 15.784 20.152 1.00 31.45 94 GLY A C 1
ATOM 758 O O . GLY A 1 94 ? -1.332 16.835 20.400 1.00 31.45 94 GLY A O 1
ATOM 759 N N . SER A 1 95 ? -1.307 14.708 19.628 1.00 31.38 95 SER A N 1
ATOM 760 C CA . SER A 1 95 ? 0.028 14.620 19.002 1.00 31.38 95 SER A CA 1
ATOM 761 C C . SER A 1 95 ? 1.293 14.476 19.883 1.00 31.38 95 SER A C 1
ATOM 763 O O . SER A 1 95 ? 1.748 15.420 20.518 1.00 31.38 95 SER A O 1
ATOM 765 N N . GLY A 1 96 ? 1.906 13.284 19.798 1.00 34.25 96 GLY A N 1
ATOM 766 C CA . GLY A 1 96 ? 3.270 13.091 19.268 1.00 34.25 96 GLY A CA 1
ATOM 767 C C . GLY A 1 96 ? 4.503 13.426 20.123 1.00 34.25 96 GLY A C 1
ATOM 768 O O . GLY A 1 96 ? 4.857 14.588 20.270 1.00 34.25 96 GLY A O 1
ATOM 769 N N . ASP A 1 97 ? 5.218 12.359 20.504 1.00 32.66 97 ASP A N 1
ATOM 770 C CA . ASP A 1 97 ? 6.659 12.226 20.798 1.00 32.66 97 ASP A CA 1
ATOM 771 C C . ASP A 1 97 ? 7.305 12.995 21.969 1.00 32.66 97 ASP A C 1
ATOM 773 O O . ASP A 1 97 ? 7.515 14.202 21.918 1.00 32.66 97 ASP A O 1
ATOM 777 N N . SER A 1 98 ? 7.805 12.240 22.963 1.00 26.86 98 SER A N 1
ATOM 778 C CA . SER A 1 98 ? 9.212 12.334 23.397 1.00 26.86 98 SER A CA 1
ATOM 779 C C . SER A 1 98 ? 9.615 11.198 24.356 1.00 26.86 98 SER A C 1
ATOM 781 O O . SER A 1 98 ? 9.038 11.023 25.424 1.00 26.86 98 SER A O 1
ATOM 783 N N . ALA A 1 99 ? 10.640 10.461 23.923 1.00 32.03 99 ALA A N 1
ATOM 784 C CA . ALA A 1 99 ? 11.792 9.956 24.673 1.00 32.03 99 ALA A CA 1
ATOM 785 C C . ALA A 1 99 ? 11.615 9.273 26.050 1.00 32.03 99 ALA A C 1
ATOM 787 O O . ALA A 1 99 ? 11.429 9.901 27.084 1.00 32.03 99 ALA A O 1
ATOM 788 N N . GLY A 1 100 ? 11.923 7.971 26.048 1.00 33.25 100 GLY A N 1
ATOM 789 C CA . GLY A 1 100 ? 13.127 7.452 26.707 1.00 33.25 100 GLY A CA 1
ATOM 790 C C . GLY A 1 100 ? 13.242 7.623 28.221 1.00 33.25 100 GLY A C 1
ATOM 791 O O . GLY A 1 100 ? 13.775 8.616 28.700 1.00 33.25 100 GLY A O 1
ATOM 792 N N . SER A 1 101 ? 12.912 6.567 28.965 1.00 28.91 101 SER A N 1
ATOM 793 C CA . SER A 1 101 ? 13.517 6.345 30.278 1.00 28.91 101 SER A CA 1
ATOM 794 C C . SER A 1 101 ? 13.705 4.854 30.532 1.00 28.91 101 SER A C 1
ATOM 796 O O . SER A 1 101 ? 12.769 4.093 30.766 1.00 28.91 101 SER A O 1
ATOM 798 N N . THR A 1 102 ? 14.964 4.447 30.420 1.00 35.91 102 THR A N 1
ATOM 799 C CA . THR A 1 102 ? 15.537 3.221 30.962 1.00 35.91 102 THR A CA 1
ATOM 800 C C . THR A 1 102 ? 15.382 3.190 32.477 1.00 35.91 102 THR A C 1
ATOM 802 O O . THR A 1 102 ? 15.947 4.044 33.153 1.00 35.91 102 THR A O 1
ATOM 805 N N . TYR A 1 103 ? 14.746 2.152 33.016 1.00 31.50 103 TYR A N 1
ATOM 806 C CA . TYR A 1 103 ? 15.092 1.644 34.342 1.00 31.50 103 TYR A CA 1
ATOM 807 C C . TYR A 1 103 ? 15.010 0.117 34.337 1.00 31.50 103 TYR A C 1
ATOM 809 O O . TYR A 1 103 ? 13.947 -0.486 34.466 1.00 31.50 103 TYR A O 1
ATOM 817 N N . SER A 1 104 ? 16.176 -0.500 34.150 1.00 33.94 104 SER A N 1
ATOM 818 C CA . SER A 1 104 ? 16.429 -1.883 34.534 1.00 33.94 104 SER A CA 1
ATOM 819 C C . SER A 1 104 ? 16.529 -1.952 36.054 1.00 33.94 104 SER A C 1
ATOM 821 O O . SER A 1 104 ? 17.459 -1.394 36.632 1.00 33.94 104 SER A O 1
ATOM 823 N N . VAL A 1 105 ? 15.630 -2.701 36.686 1.00 31.70 105 VAL A N 1
ATOM 824 C CA . VAL A 1 105 ? 15.917 -3.397 37.945 1.00 31.70 105 VAL A CA 1
ATOM 825 C C . VAL A 1 105 ? 15.526 -4.851 37.728 1.00 31.70 105 VAL A C 1
ATOM 827 O O . VAL A 1 105 ? 14.357 -5.221 37.763 1.00 31.70 105 VAL A O 1
ATOM 830 N N . LEU A 1 106 ? 16.538 -5.659 37.415 1.00 34.38 106 LEU A N 1
ATOM 831 C CA . LEU A 1 106 ? 16.480 -7.108 37.506 1.00 34.38 106 LEU A CA 1
ATOM 832 C C . LEU A 1 106 ? 16.700 -7.482 38.969 1.00 34.38 106 LEU A C 1
ATOM 834 O O . LEU A 1 106 ? 17.806 -7.317 39.481 1.00 34.38 106 LEU A O 1
ATOM 838 N N . THR A 1 107 ? 15.684 -8.056 39.601 1.00 32.69 107 THR A N 1
ATOM 839 C CA . THR A 1 107 ? 15.880 -8.883 40.790 1.00 32.69 107 THR A CA 1
ATOM 840 C C . THR A 1 107 ? 14.851 -10.008 40.825 1.00 32.69 107 THR A C 1
ATOM 842 O O . THR A 1 107 ? 13.647 -9.786 40.887 1.00 32.69 107 THR A O 1
ATOM 845 N N . THR A 1 108 ? 15.404 -11.223 40.826 1.00 30.98 108 THR A N 1
ATOM 846 C CA . THR A 1 108 ? 14.942 -12.406 41.568 1.00 30.98 108 THR A CA 1
ATOM 847 C C . THR A 1 108 ? 13.589 -13.013 41.200 1.00 30.98 108 THR A C 1
ATOM 849 O O . THR A 1 108 ? 12.560 -12.714 41.795 1.00 30.98 108 THR A O 1
ATOM 852 N N . MET A 1 109 ? 13.660 -14.015 40.319 1.00 45.34 109 MET A N 1
ATOM 853 C CA . MET A 1 109 ? 12.870 -15.244 40.452 1.00 45.34 109 MET A CA 1
ATOM 854 C C . MET A 1 109 ? 13.122 -15.872 41.830 1.00 45.34 109 MET A C 1
ATOM 856 O O . MET A 1 109 ? 14.265 -15.852 42.303 1.00 45.34 109 MET A O 1
ATOM 860 N N . PRO A 1 110 ? 12.098 -16.486 42.440 1.00 41.34 110 PRO A N 1
ATOM 861 C CA . PRO A 1 110 ? 12.260 -17.917 42.670 1.00 41.34 110 PRO A CA 1
ATOM 862 C C . PRO A 1 110 ? 10.974 -18.748 42.494 1.00 41.34 110 PRO A C 1
ATOM 864 O O . PRO A 1 110 ? 9.856 -18.272 42.668 1.00 41.34 110 PRO A O 1
ATOM 867 N N . SER A 1 111 ? 11.233 -20.036 42.262 1.00 34.59 111 SER A N 1
ATOM 868 C CA . SER A 1 111 ? 10.469 -21.201 42.725 1.00 34.59 111 SER A CA 1
ATOM 869 C C . SER A 1 111 ? 9.413 -21.818 41.810 1.00 34.59 111 SER A C 1
ATOM 871 O O . SER A 1 111 ? 8.236 -21.465 41.821 1.00 34.59 111 SER A O 1
ATOM 873 N N . ASP A 1 112 ? 9.867 -22.894 41.167 1.00 40.66 112 ASP A N 1
ATOM 874 C CA . ASP A 1 112 ? 9.139 -24.152 41.030 1.00 40.66 112 ASP A CA 1
ATOM 875 C C . ASP A 1 112 ? 8.653 -24.660 42.397 1.00 40.66 112 ASP A C 1
ATOM 877 O O . ASP A 1 112 ? 9.374 -24.612 43.399 1.00 40.66 112 ASP A O 1
ATOM 881 N N . SER A 1 113 ? 7.441 -25.206 42.436 1.00 37.25 113 SER A N 1
ATOM 882 C CA . SER A 1 113 ? 7.002 -26.128 43.484 1.00 37.25 113 SER A CA 1
ATOM 883 C C . SER A 1 113 ? 5.901 -27.025 42.932 1.00 37.25 113 SER A C 1
ATOM 885 O O . SER A 1 113 ? 4.740 -26.636 42.829 1.00 37.25 113 SER A O 1
ATOM 887 N N . GLU A 1 114 ? 6.291 -28.249 42.587 1.00 38.06 114 GLU A N 1
ATOM 888 C CA . GLU A 1 114 ? 5.390 -29.388 42.500 1.00 38.06 114 GLU A CA 1
ATOM 889 C C . GLU A 1 114 ? 5.117 -29.934 43.907 1.00 38.06 114 GLU A C 1
ATOM 891 O O . GLU A 1 114 ? 6.047 -30.323 44.614 1.00 38.06 114 GLU A O 1
ATOM 896 N N . SER A 1 115 ? 3.845 -30.025 44.303 1.00 30.88 115 SER A N 1
ATOM 897 C CA . SER A 1 115 ? 3.303 -31.205 44.996 1.00 30.88 115 SER A CA 1
ATOM 898 C C . SER A 1 115 ? 1.827 -31.047 45.356 1.00 30.88 115 SER A C 1
ATOM 900 O O . SER A 1 115 ? 1.435 -30.131 46.068 1.00 30.88 115 SER A O 1
ATOM 902 N N . SER A 1 116 ? 1.052 -32.017 44.868 1.00 40.09 116 SER A N 1
ATOM 903 C CA . SER A 1 116 ? 0.117 -32.884 45.600 1.00 40.09 116 SER A CA 1
ATOM 904 C C . SER A 1 116 ? -0.692 -32.307 46.766 1.00 40.09 116 SER A C 1
ATOM 906 O O . SER A 1 116 ? -0.149 -31.940 47.803 1.00 40.09 116 SER A O 1
ATOM 908 N N . GLY A 1 117 ? -2.019 -32.430 46.671 1.00 28.80 117 GLY A N 1
ATOM 909 C CA . GLY A 1 117 ? -2.909 -32.194 47.805 1.00 28.80 117 GLY A CA 1
ATOM 910 C C . GLY A 1 117 ? -4.374 -32.495 47.522 1.00 28.80 117 GLY A C 1
ATOM 911 O O . GLY A 1 117 ? -5.209 -31.599 47.552 1.00 28.80 117 GLY A O 1
ATOM 912 N N . SER A 1 118 ? -4.698 -33.762 47.262 1.00 41.38 118 SER A N 1
ATOM 913 C CA . SER A 1 118 ? -6.033 -34.292 47.553 1.00 41.38 118 SER A CA 1
ATOM 914 C C . SER A 1 118 ? -6.344 -34.082 49.039 1.00 41.38 118 SER A C 1
ATOM 916 O O . SER A 1 118 ? -5.469 -34.347 49.857 1.00 41.38 118 SER A O 1
ATOM 918 N N . LEU A 1 119 ? -7.568 -33.664 49.381 1.00 33.00 119 LEU A N 1
ATOM 919 C CA . LEU A 1 119 ? -8.462 -34.320 50.353 1.00 33.00 119 LEU A CA 1
ATOM 920 C C . LEU A 1 119 ? -9.708 -33.460 50.666 1.00 33.00 119 LEU A C 1
ATOM 922 O O . LEU A 1 119 ? -9.614 -32.310 51.074 1.00 33.00 119 LEU A O 1
ATOM 926 N N . SER A 1 120 ? -10.861 -34.126 50.541 1.00 32.44 120 SER A N 1
ATOM 927 C CA . SER A 1 120 ? -12.096 -34.021 51.340 1.00 32.44 120 SER A CA 1
ATOM 928 C C . SER A 1 120 ? -12.832 -32.684 51.508 1.00 32.44 120 SER A C 1
ATOM 930 O O . SER A 1 120 ? -12.352 -31.760 52.155 1.00 32.44 120 SER A O 1
ATOM 932 N N . SER A 1 121 ? -14.126 -32.711 51.170 1.00 30.05 121 SER A N 1
ATOM 933 C CA . SER A 1 121 ? -15.156 -32.150 52.049 1.00 30.05 121 SER A CA 1
ATOM 934 C C . SER A 1 121 ? -16.334 -33.121 52.162 1.00 30.05 121 SER A C 1
ATOM 936 O O . SER A 1 121 ? -16.823 -33.656 51.168 1.00 30.05 121 SER A O 1
ATOM 938 N N . VAL A 1 122 ? -16.718 -33.386 53.409 1.00 36.66 122 VAL A N 1
ATOM 939 C CA . VAL A 1 122 ? -17.826 -34.228 53.866 1.00 36.66 122 VAL A CA 1
ATOM 940 C C . VAL A 1 122 ? -19.032 -33.339 54.174 1.00 36.66 122 VAL A C 1
ATOM 942 O O . VAL A 1 122 ? -18.873 -32.276 54.767 1.00 36.66 122 VAL A O 1
ATOM 945 N N . GLY A 1 123 ? -20.230 -33.855 53.878 1.00 32.56 123 GLY A N 1
ATOM 946 C CA . GLY A 1 123 ? -21.531 -33.392 54.386 1.00 32.56 123 GLY A CA 1
ATOM 947 C C . GLY A 1 123 ? -22.432 -32.873 53.261 1.00 32.56 123 GLY A C 1
ATOM 948 O O . GLY A 1 123 ? -21.993 -32.059 52.468 1.00 32.56 123 GLY A O 1
ATOM 949 N N . THR A 1 124 ? -23.685 -33.283 53.076 1.00 29.92 124 THR A N 1
ATOM 950 C CA . THR A 1 124 ? -24.644 -34.040 53.892 1.00 29.92 124 THR A CA 1
ATOM 951 C C . THR A 1 124 ? -25.747 -34.584 52.963 1.00 29.92 124 THR A C 1
ATOM 953 O O . THR A 1 124 ? -25.867 -34.196 51.805 1.00 29.92 124 THR A O 1
ATOM 956 N N . ALA A 1 125 ? -26.518 -35.542 53.473 1.00 35.78 125 ALA A N 1
ATOM 957 C CA . ALA A 1 125 ? -27.534 -36.331 52.784 1.00 35.78 125 ALA A CA 1
ATOM 958 C C . ALA A 1 125 ? -28.603 -35.536 52.002 1.00 35.78 125 ALA A C 1
ATOM 960 O O . ALA A 1 125 ? -29.136 -34.556 52.509 1.00 35.78 125 ALA A O 1
ATOM 961 N N . ASN A 1 126 ? -29.015 -36.066 50.842 1.00 31.34 126 ASN A N 1
ATOM 962 C CA . ASN A 1 126 ? -30.407 -36.470 50.599 1.00 31.34 126 ASN A CA 1
ATOM 963 C C . ASN A 1 126 ? -30.537 -37.328 49.328 1.00 31.34 126 ASN A C 1
ATOM 965 O O . ASN A 1 126 ? -30.070 -36.977 48.249 1.00 31.34 126 ASN A O 1
ATOM 969 N N . LYS A 1 127 ? -31.188 -38.486 49.487 1.00 38.31 127 LYS A N 1
ATOM 970 C CA . LYS A 1 127 ? -31.668 -39.355 48.408 1.00 38.31 127 LYS A CA 1
ATOM 971 C C . LYS A 1 127 ? -32.740 -38.623 47.595 1.00 38.31 127 LYS A C 1
ATOM 973 O O . LYS A 1 127 ? -33.718 -38.169 48.177 1.00 38.31 127 LYS A O 1
ATOM 978 N N . ALA A 1 128 ? -32.644 -38.680 46.273 1.00 28.50 128 ALA A N 1
ATOM 979 C CA . ALA A 1 128 ? -33.807 -38.709 45.393 1.00 28.50 128 ALA A CA 1
ATOM 980 C C . ALA A 1 128 ? -33.467 -39.568 44.170 1.00 28.50 128 ALA A C 1
ATOM 982 O O . ALA A 1 128 ? -32.399 -39.447 43.577 1.00 28.50 128 ALA A O 1
ATOM 983 N N . SER A 1 129 ? -34.348 -40.516 43.872 1.00 41.72 129 SER A N 1
ATOM 984 C CA . SER A 1 129 ? -34.189 -41.537 42.846 1.00 41.72 129 SER A CA 1
ATOM 985 C C . SER A 1 129 ? -34.438 -40.971 41.451 1.00 41.72 129 SER A C 1
ATOM 987 O O . SER A 1 129 ? -35.364 -40.185 41.263 1.00 41.72 129 SER A O 1
ATOM 989 N N . SER A 1 130 ? -33.704 -41.447 40.452 1.00 32.03 130 SER A N 1
ATOM 990 C CA . SER A 1 130 ? -34.049 -41.293 39.033 1.00 32.03 130 SER A CA 1
ATOM 991 C C . SER A 1 130 ? -33.647 -42.570 38.273 1.00 32.03 130 SER A C 1
ATOM 993 O O . SER A 1 130 ? -32.723 -43.258 38.714 1.00 32.03 130 SER A O 1
ATOM 995 N N . PRO A 1 131 ? -34.389 -42.960 37.219 1.00 45.00 131 PRO A N 1
ATOM 996 C CA . PRO A 1 131 ? -34.409 -44.324 36.678 1.00 45.00 131 PRO A CA 1
ATOM 997 C C . PRO A 1 131 ? -33.173 -44.650 35.815 1.00 45.00 131 PRO A C 1
ATOM 999 O O . PRO A 1 131 ? -32.509 -43.733 35.330 1.00 45.00 131 PRO A O 1
ATOM 1002 N N . PRO A 1 132 ? -32.847 -45.940 35.585 1.00 40.69 132 PRO A N 1
ATOM 1003 C CA . PRO A 1 132 ? -31.666 -46.318 34.821 1.00 40.69 132 PRO A CA 1
ATOM 1004 C C . PRO A 1 132 ? -31.908 -46.118 33.320 1.00 40.69 132 PRO A C 1
ATOM 1006 O O . PRO A 1 132 ? -32.811 -46.719 32.737 1.00 40.69 132 PRO A O 1
ATOM 1009 N N . LEU A 1 133 ? -31.071 -45.296 32.686 1.00 37.28 133 LEU A N 1
ATOM 1010 C CA . LEU A 1 133 ? -30.942 -45.247 31.232 1.00 37.28 133 LEU A CA 1
ATOM 1011 C C . LEU A 1 133 ? -30.184 -46.489 30.740 1.00 37.28 133 LEU A C 1
ATOM 1013 O O . LEU A 1 133 ? -29.215 -46.948 31.344 1.00 37.28 133 LEU A O 1
ATOM 1017 N N . SER A 1 134 ? -30.681 -47.042 29.640 1.00 42.72 134 SER A N 1
ATOM 1018 C CA . SER A 1 134 ? -30.262 -48.284 29.004 1.00 42.72 134 SER A CA 1
ATOM 1019 C C . SER A 1 134 ? -28.762 -48.330 28.684 1.00 42.72 134 SER A C 1
ATOM 1021 O O . SER A 1 134 ? -28.256 -47.574 27.857 1.00 42.72 134 SER A O 1
ATOM 1023 N N . THR A 1 135 ? -28.071 -49.296 29.281 1.00 48.12 135 THR A N 1
ATOM 1024 C CA . THR A 1 135 ? -26.643 -49.625 29.118 1.00 48.12 135 THR A CA 1
ATOM 1025 C C . THR A 1 135 ? -26.290 -50.275 27.768 1.00 48.12 135 THR A C 1
ATOM 1027 O O . THR A 1 135 ? -25.202 -50.829 27.602 1.00 48.12 135 THR A O 1
ATOM 1030 N N . THR A 1 136 ? -27.189 -50.224 26.785 1.00 51.69 136 THR A N 1
ATOM 1031 C CA . THR A 1 136 ? -27.047 -50.897 25.486 1.00 51.69 136 THR A CA 1
ATOM 1032 C C . THR A 1 136 ? -26.149 -50.138 24.505 1.00 51.69 136 THR A C 1
ATOM 1034 O O . THR A 1 136 ? -25.441 -50.775 23.729 1.00 51.69 136 THR A O 1
ATOM 1037 N N . ASP A 1 137 ? -26.100 -48.803 24.569 1.00 51.00 137 ASP A N 1
ATOM 1038 C CA . ASP A 1 137 ? -25.362 -47.991 23.582 1.00 51.00 137 ASP A CA 1
ATOM 1039 C C . ASP A 1 137 ? -23.844 -47.937 23.863 1.00 51.00 137 ASP A C 1
ATOM 1041 O O . ASP A 1 137 ? -23.012 -47.964 22.955 1.00 51.00 137 ASP A O 1
ATOM 1045 N N . GLY A 1 138 ? -23.458 -47.995 25.145 1.00 53.09 138 GLY A N 1
ATOM 1046 C CA . GLY A 1 138 ? -22.055 -48.110 25.558 1.00 53.09 138 GLY A CA 1
ATOM 1047 C C . GLY A 1 138 ? -21.421 -49.457 25.188 1.00 53.09 138 GLY A C 1
ATOM 1048 O O . GLY A 1 138 ? -20.244 -49.502 24.833 1.00 53.09 138 GLY A O 1
ATOM 1049 N N . ARG A 1 139 ? -22.200 -50.553 25.200 1.00 61.34 139 ARG A N 1
ATOM 1050 C CA . ARG A 1 139 ? -21.732 -51.880 24.753 1.00 61.34 139 ARG A CA 1
ATOM 1051 C C . ARG A 1 139 ? -21.469 -51.915 23.249 1.00 61.34 139 ARG A C 1
ATOM 1053 O O . ARG A 1 139 ? -20.415 -52.389 22.845 1.00 61.34 139 ARG A O 1
ATOM 1060 N N . LEU A 1 140 ? -22.362 -51.343 22.440 1.00 62.50 140 LEU A N 1
ATOM 1061 C CA . LEU A 1 140 ? -22.198 -51.285 20.982 1.00 62.50 140 LEU A CA 1
ATOM 1062 C C . LEU A 1 140 ? -21.004 -50.416 20.559 1.00 62.50 140 LEU A C 1
ATOM 1064 O O . LEU A 1 140 ? -20.313 -50.744 19.594 1.00 62.50 140 LEU A O 1
ATOM 1068 N N . MET A 1 141 ? -20.731 -49.319 21.271 1.00 59.16 141 MET A N 1
ATOM 1069 C CA . MET A 1 141 ? -19.533 -48.504 21.030 1.00 59.16 141 MET A CA 1
ATOM 1070 C C . MET A 1 141 ? -18.247 -49.200 21.492 1.00 59.16 141 MET A C 1
ATOM 1072 O O . MET A 1 141 ? -17.240 -49.122 20.789 1.00 59.16 141 MET A O 1
ATOM 1076 N N . SER A 1 142 ? -18.285 -49.930 22.613 1.00 69.69 142 SER A N 1
ATOM 1077 C CA . SER A 1 142 ? -17.155 -50.745 23.086 1.00 69.69 142 SER A CA 1
ATOM 1078 C C . SER A 1 142 ? -16.806 -51.858 22.095 1.00 69.69 142 SER A C 1
ATOM 1080 O O . SER A 1 142 ? -15.644 -52.010 21.734 1.00 69.69 142 SER A O 1
ATOM 1082 N N . GLU A 1 143 ? -17.804 -52.576 21.572 1.00 74.81 143 GLU A N 1
ATOM 1083 C CA . GLU A 1 143 ? -17.609 -53.634 20.570 1.00 74.81 143 GLU A CA 1
ATOM 1084 C C . GLU A 1 143 ? -17.032 -53.085 19.256 1.00 74.81 143 GLU A C 1
ATOM 1086 O O . GLU A 1 143 ? -16.141 -53.690 18.652 1.00 74.81 143 GLU A O 1
ATOM 1091 N N . LYS A 1 144 ? -17.479 -51.899 18.819 1.00 78.00 144 LYS A N 1
ATOM 1092 C CA . LYS A 1 144 ? -16.903 -51.217 17.648 1.00 78.00 144 LYS A CA 1
ATOM 1093 C C . LYS A 1 144 ? -15.454 -50.788 17.891 1.00 78.00 144 LYS A C 1
ATOM 1095 O O . LYS A 1 144 ? -14.627 -50.945 16.993 1.00 78.00 144 LYS A O 1
ATOM 1100 N N . LEU A 1 145 ? -15.127 -50.300 19.088 1.00 77.31 145 LEU A N 1
ATOM 1101 C CA . LEU A 1 145 ? -13.762 -49.916 19.457 1.00 77.31 145 LEU A CA 1
ATOM 1102 C C . LEU A 1 145 ? -12.827 -51.137 19.509 1.00 77.31 145 LEU A C 1
ATOM 1104 O O . LEU A 1 145 ? -11.722 -51.083 18.970 1.00 77.31 145 LEU A O 1
ATOM 1108 N N . ASP A 1 146 ? -13.295 -52.258 20.060 1.00 82.88 146 ASP A N 1
ATOM 1109 C CA . ASP A 1 146 ? -12.560 -53.529 20.0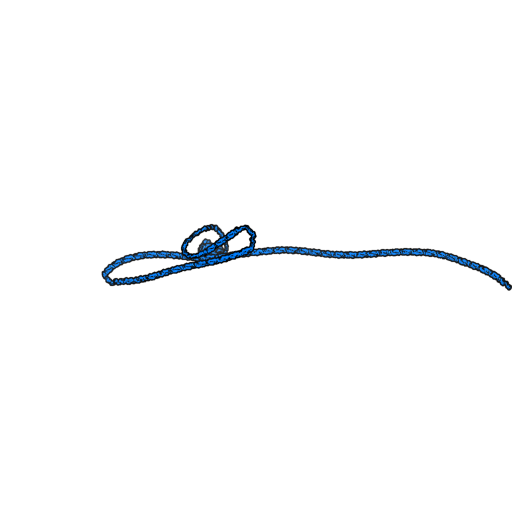93 1.00 82.88 146 ASP A CA 1
ATOM 1110 C C . ASP A 1 146 ? -12.336 -54.105 18.687 1.00 82.88 146 ASP A C 1
ATOM 1112 O O . ASP A 1 146 ? -11.266 -54.648 18.381 1.00 82.88 146 ASP A O 1
ATOM 1116 N N . THR A 1 147 ? -13.311 -53.922 17.792 1.00 85.19 147 THR A N 1
ATOM 1117 C CA . THR A 1 147 ? -13.195 -54.303 16.377 1.00 85.19 147 THR A CA 1
ATOM 1118 C C . THR A 1 147 ? -12.129 -53.463 15.668 1.00 85.19 147 THR A C 1
ATOM 1120 O O . THR A 1 147 ? -11.259 -54.014 14.991 1.00 85.19 147 THR A O 1
ATOM 1123 N N . ILE A 1 148 ? -12.130 -52.142 15.875 1.00 86.19 148 ILE A N 1
ATOM 1124 C CA . ILE A 1 148 ? -11.129 -51.226 15.303 1.00 86.19 148 ILE A CA 1
ATOM 1125 C C . ILE A 1 148 ? -9.730 -51.523 15.866 1.00 86.19 148 ILE A C 1
ATOM 1127 O O . ILE A 1 148 ? -8.762 -51.580 15.108 1.00 86.19 148 ILE A O 1
ATOM 1131 N N . LEU A 1 149 ? -9.603 -51.790 17.170 1.00 84.50 149 LEU A N 1
ATOM 1132 C CA . LEU A 1 149 ? -8.331 -52.182 17.792 1.00 84.50 149 LEU A CA 1
ATOM 1133 C C . LEU A 1 149 ? -7.800 -53.507 17.229 1.00 84.50 149 LEU A C 1
ATOM 1135 O O . LEU A 1 149 ? -6.593 -53.657 17.021 1.00 84.50 149 LEU A O 1
ATOM 1139 N N . SER A 1 150 ? -8.687 -54.460 16.943 1.00 87.69 150 SER A N 1
ATOM 1140 C CA . SER A 1 150 ? -8.324 -55.742 16.329 1.00 87.69 150 SER A CA 1
ATOM 1141 C C . SER A 1 150 ? -7.845 -55.570 14.884 1.00 87.69 150 SER A C 1
ATOM 1143 O O . SER A 1 150 ? -6.811 -56.134 14.512 1.00 87.69 150 SER A O 1
ATOM 1145 N N . GLN A 1 151 ? -8.524 -54.728 14.099 1.00 88.25 151 GLN A N 1
ATOM 1146 C CA . GLN A 1 151 ? -8.110 -54.367 12.739 1.00 88.25 151 GLN A CA 1
ATOM 1147 C C . GLN A 1 151 ? -6.769 -53.622 12.735 1.00 88.25 151 GLN A C 1
ATOM 1149 O O . GLN A 1 151 ? -5.882 -53.943 11.947 1.00 88.25 151 GLN A O 1
ATOM 1154 N N . LEU A 1 152 ? -6.557 -52.695 13.673 1.00 86.12 152 LEU A N 1
ATOM 1155 C CA . LEU A 1 152 ? -5.296 -51.964 13.795 1.00 86.12 152 LEU A CA 1
ATOM 1156 C C . LEU A 1 152 ? -4.130 -52.904 14.133 1.00 86.12 152 LEU A C 1
ATOM 1158 O O . LEU A 1 152 ? -3.059 -52.810 13.530 1.00 86.12 152 LEU A O 1
ATOM 1162 N N . ARG A 1 153 ? -4.335 -53.866 15.043 1.00 89.94 153 ARG A N 1
ATOM 1163 C CA . ARG A 1 153 ? -3.343 -54.914 15.346 1.00 89.94 153 ARG A CA 1
ATOM 1164 C C . ARG A 1 153 ? -3.062 -55.811 14.142 1.00 89.94 153 ARG A C 1
ATOM 1166 O O . ARG A 1 153 ? -1.939 -56.291 14.005 1.00 89.94 153 ARG A O 1
ATOM 1173 N N . GLN A 1 154 ? -4.046 -56.068 13.284 1.00 89.25 154 GLN A N 1
ATOM 1174 C CA . GLN A 1 154 ? -3.846 -56.827 12.049 1.00 89.25 154 GLN A CA 1
ATOM 1175 C C . GLN A 1 154 ? -3.002 -56.047 11.036 1.00 89.25 154 GLN A C 1
ATOM 1177 O O . GLN A 1 154 ? -1.968 -56.553 10.612 1.00 89.25 154 GLN A O 1
ATOM 1182 N N . VAL A 1 155 ? -3.361 -54.797 10.736 1.00 85.00 155 VAL A N 1
ATOM 1183 C CA . VAL A 1 155 ? -2.603 -53.947 9.799 1.00 85.00 155 VAL A CA 1
ATOM 1184 C C . VAL A 1 155 ? -1.175 -53.704 10.302 1.00 85.00 155 VAL A C 1
ATOM 1186 O O . VAL A 1 155 ? -0.223 -53.689 9.525 1.00 85.00 155 VAL A O 1
ATOM 1189 N N . THR A 1 156 ? -0.996 -53.583 11.620 1.00 84.31 156 THR A N 1
ATOM 1190 C CA . THR A 1 156 ? 0.331 -53.464 12.248 1.00 84.31 156 THR A CA 1
ATOM 1191 C C . THR A 1 156 ? 1.173 -54.725 12.023 1.00 84.31 156 THR A C 1
ATOM 1193 O O . THR A 1 156 ? 2.342 -54.612 11.655 1.00 84.31 156 THR A O 1
ATOM 1196 N N . ARG A 1 157 ? 0.580 -55.921 12.164 1.00 87.38 157 ARG A N 1
ATOM 1197 C CA . ARG A 1 157 ? 1.248 -57.201 11.866 1.00 87.38 157 ARG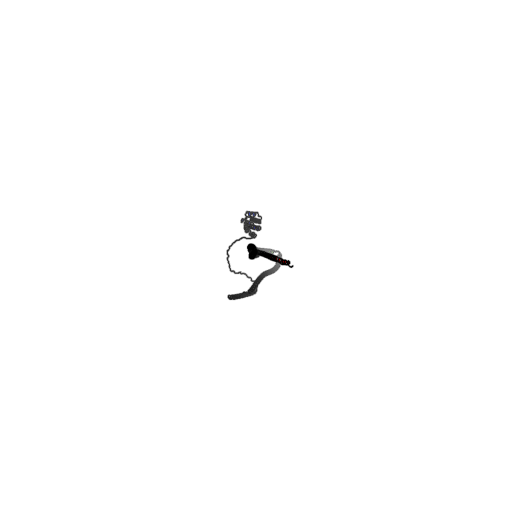 A CA 1
ATOM 1198 C C . ARG A 1 157 ? 1.594 -57.338 10.385 1.00 87.38 157 ARG A C 1
ATOM 1200 O O . ARG A 1 157 ? 2.722 -57.698 10.072 1.00 87.38 157 ARG A O 1
ATOM 1207 N N . GLU A 1 158 ? 0.671 -57.000 9.489 1.00 86.69 158 GLU A N 1
ATOM 1208 C CA . GLU A 1 158 ? 0.891 -57.048 8.036 1.00 86.69 158 GLU A CA 1
ATOM 1209 C C . GLU A 1 158 ? 2.015 -56.095 7.604 1.00 86.69 158 GLU A C 1
ATOM 1211 O O . GLU A 1 158 ? 2.913 -56.481 6.856 1.00 86.69 158 GLU A O 1
ATOM 1216 N N . ARG A 1 159 ? 2.043 -54.872 8.145 1.00 89.44 159 ARG A N 1
ATOM 1217 C CA . ARG A 1 159 ? 3.145 -53.919 7.948 1.00 89.44 159 ARG A CA 1
ATOM 1218 C C . ARG A 1 159 ? 4.480 -54.482 8.438 1.00 89.44 159 ARG A C 1
ATOM 1220 O O . ARG A 1 159 ? 5.494 -54.310 7.763 1.00 89.44 159 ARG A O 1
ATOM 1227 N N . ASP A 1 160 ? 4.508 -55.118 9.605 1.00 85.19 160 ASP A N 1
ATOM 1228 C CA . ASP A 1 160 ? 5.745 -55.664 10.173 1.00 85.19 160 ASP A CA 1
ATOM 1229 C C . ASP A 1 160 ? 6.230 -56.909 9.420 1.00 85.19 160 ASP A C 1
ATOM 1231 O O . ASP A 1 160 ? 7.436 -57.092 9.254 1.00 85.19 160 ASP A O 1
ATOM 1235 N N . GLU A 1 161 ? 5.321 -57.714 8.869 1.00 82.94 161 GLU A N 1
ATOM 1236 C CA . GLU A 1 161 ? 5.659 -58.770 7.913 1.00 82.94 161 GLU A CA 1
ATOM 1237 C C . GLU A 1 161 ? 6.209 -58.212 6.599 1.00 82.94 161 GLU A C 1
ATOM 1239 O O . GLU A 1 161 ? 7.213 -58.719 6.102 1.00 82.94 161 GLU A O 1
ATOM 1244 N N . LEU A 1 162 ? 5.604 -57.157 6.046 1.00 81.75 162 LEU A N 1
ATOM 1245 C CA . LEU A 1 162 ? 6.106 -56.495 4.838 1.00 81.75 162 LEU A CA 1
ATOM 1246 C C . LEU A 1 162 ? 7.484 -55.867 5.076 1.00 81.75 162 LEU A C 1
ATOM 1248 O O . LEU A 1 162 ? 8.365 -56.003 4.232 1.00 81.75 162 LEU A O 1
ATOM 1252 N N . ARG A 1 163 ? 7.718 -55.264 6.248 1.00 79.44 163 ARG A N 1
ATOM 1253 C CA . ARG A 1 163 ? 9.049 -54.785 6.658 1.00 79.44 163 ARG A CA 1
ATOM 1254 C C . ARG A 1 163 ? 10.052 -55.922 6.826 1.00 79.44 163 ARG A C 1
ATOM 1256 O O . ARG A 1 163 ? 11.192 -55.755 6.412 1.00 79.44 163 ARG A O 1
ATOM 1263 N N . LYS A 1 164 ? 9.653 -57.079 7.370 1.00 80.81 164 LYS A N 1
ATOM 1264 C CA . LYS A 1 164 ? 10.516 -58.275 7.423 1.00 80.81 164 LYS A CA 1
ATOM 1265 C C . LYS A 1 164 ? 10.858 -58.789 6.024 1.00 80.81 164 LYS A C 1
ATOM 1267 O O . LYS A 1 164 ? 12.012 -59.118 5.781 1.00 80.81 164 LYS A O 1
ATOM 1272 N N . ARG A 1 165 ? 9.899 -58.811 5.091 1.00 74.69 165 ARG A N 1
ATOM 1273 C CA . ARG A 1 165 ? 10.143 -59.185 3.684 1.00 74.69 165 ARG A CA 1
ATOM 1274 C C . ARG A 1 165 ? 11.083 -58.193 2.991 1.00 74.69 165 ARG A C 1
ATOM 1276 O O . ARG A 1 165 ? 11.986 -58.625 2.288 1.00 74.69 165 ARG A O 1
ATOM 1283 N N . LEU A 1 166 ? 10.931 -56.894 3.262 1.00 69.56 166 LEU A N 1
ATOM 1284 C CA . LEU A 1 166 ? 11.813 -55.837 2.752 1.00 69.56 166 LEU A CA 1
ATOM 1285 C C . LEU A 1 166 ? 13.224 -55.885 3.376 1.00 69.56 166 LEU A C 1
ATOM 1287 O O . LEU A 1 166 ? 14.204 -55.555 2.717 1.00 69.56 166 LEU A O 1
ATOM 1291 N N . ALA A 1 167 ? 13.347 -56.329 4.629 1.00 62.97 167 ALA A N 1
ATOM 1292 C CA . ALA A 1 167 ? 14.632 -56.509 5.306 1.00 62.97 167 ALA A CA 1
ATOM 1293 C C . ALA A 1 167 ? 15.396 -57.768 4.845 1.00 62.97 167 ALA A C 1
ATOM 1295 O O . ALA A 1 167 ? 16.607 -57.840 5.033 1.00 62.97 167 ALA A O 1
ATOM 1296 N N . LEU A 1 168 ? 14.713 -58.750 4.239 1.00 55.47 168 LEU A N 1
ATOM 1297 C CA . LEU A 1 168 ? 15.327 -59.960 3.669 1.00 55.47 168 LEU A CA 1
ATOM 1298 C C . LEU A 1 168 ? 15.744 -59.800 2.196 1.00 55.47 168 LEU A C 1
ATOM 1300 O O . LEU A 1 168 ? 16.470 -60.645 1.673 1.00 55.47 168 LEU A O 1
ATOM 1304 N N . SER A 1 169 ? 15.354 -58.710 1.532 1.00 51.34 169 SER A N 1
ATOM 1305 C CA . SER A 1 169 ? 15.960 -58.285 0.266 1.00 51.34 169 SER A CA 1
ATOM 1306 C C . SER A 1 169 ? 17.333 -57.653 0.529 1.00 51.34 169 SER A C 1
ATOM 1308 O O . SER A 1 169 ? 17.456 -56.443 0.706 1.00 51.34 169 SER A O 1
ATOM 1310 N N . SER A 1 170 ? 18.370 -58.495 0.589 1.00 37.06 170 SER A N 1
ATOM 1311 C CA . SER A 1 170 ? 19.772 -58.061 0.641 1.00 37.06 170 SER A CA 1
ATOM 1312 C C . SER A 1 170 ? 20.170 -57.345 -0.668 1.00 37.06 170 SER A C 1
ATOM 1314 O O . SER A 1 170 ? 19.840 -57.843 -1.750 1.00 37.06 170 SER A O 1
ATOM 1316 N N . PRO A 1 171 ? 20.859 -56.188 -0.610 1.00 53.06 171 PRO A N 1
ATOM 1317 C CA . PRO A 1 171 ? 21.179 -55.373 -1.776 1.00 53.06 171 PRO A CA 1
ATOM 1318 C C . PRO A 1 171 ? 22.401 -55.934 -2.509 1.00 53.06 171 PRO A C 1
ATOM 1320 O O . PRO A 1 171 ? 23.541 -55.724 -2.102 1.00 53.06 171 PRO A O 1
ATOM 1323 N N . GLY A 1 172 ? 22.172 -56.652 -3.606 1.00 52.69 172 GLY A N 1
ATOM 1324 C CA . GLY A 1 172 ? 23.268 -57.145 -4.436 1.00 52.69 172 GLY A CA 1
ATOM 1325 C C . GLY A 1 172 ? 22.861 -58.248 -5.399 1.00 52.69 172 GLY A C 1
ATOM 1326 O O . GLY A 1 172 ? 23.294 -59.381 -5.249 1.00 52.69 172 GLY A O 1
ATOM 1327 N N . SER A 1 173 ? 22.032 -57.922 -6.389 1.00 42.53 173 SER A N 1
ATOM 1328 C CA . SER A 1 173 ? 21.915 -58.697 -7.627 1.00 42.53 173 SER A CA 1
ATOM 1329 C C . SER A 1 173 ? 21.173 -57.862 -8.667 1.00 42.53 173 SER A C 1
ATOM 1331 O O . SER A 1 173 ? 20.016 -57.510 -8.464 1.00 42.53 173 SER A O 1
ATOM 1333 N N . THR A 1 174 ? 21.866 -57.569 -9.769 1.00 44.72 174 THR A N 1
ATOM 1334 C CA . THR A 1 174 ? 21.333 -57.103 -11.063 1.00 44.72 174 THR A CA 1
ATOM 1335 C C . THR A 1 174 ? 20.509 -55.811 -11.035 1.00 44.72 174 THR A C 1
ATOM 1337 O O . THR A 1 174 ? 19.298 -55.797 -11.242 1.00 44.72 174 THR A O 1
ATOM 1340 N N . PHE A 1 175 ? 21.218 -54.696 -10.857 1.00 46.09 175 PHE A N 1
ATOM 1341 C CA . PHE A 1 175 ? 20.831 -53.397 -11.405 1.00 46.09 175 PHE A CA 1
ATOM 1342 C C . PHE A 1 175 ? 21.022 -53.452 -12.928 1.00 46.09 175 PHE A C 1
ATOM 1344 O O . PHE A 1 175 ? 22.052 -52.999 -13.408 1.00 46.09 175 PHE A O 1
ATOM 1351 N N . ASP A 1 176 ? 20.112 -54.092 -13.670 1.00 47.97 176 ASP A N 1
ATOM 1352 C CA . ASP A 1 176 ? 20.083 -53.938 -15.135 1.00 47.97 176 ASP A CA 1
ATOM 1353 C C . ASP A 1 176 ? 18.772 -54.393 -15.803 1.00 47.97 176 ASP A C 1
ATOM 1355 O O . ASP A 1 176 ? 18.801 -55.098 -16.800 1.00 47.97 176 ASP A O 1
ATOM 1359 N N . ASP A 1 177 ? 17.605 -54.032 -15.253 1.00 46.50 177 ASP A N 1
ATOM 1360 C CA . ASP A 1 177 ? 16.342 -54.128 -16.012 1.00 46.50 177 ASP A CA 1
ATOM 1361 C C . ASP A 1 177 ? 15.200 -53.339 -15.346 1.00 46.50 177 ASP A C 1
ATOM 1363 O O . ASP A 1 177 ? 14.251 -53.894 -14.804 1.00 46.50 177 ASP A O 1
ATOM 1367 N N . CYS A 1 178 ? 15.276 -52.005 -15.355 1.00 45.50 178 CYS A N 1
ATOM 1368 C CA . CYS A 1 178 ? 14.115 -51.134 -15.114 1.00 45.50 178 CYS A CA 1
ATOM 1369 C C . CYS A 1 178 ? 14.295 -49.802 -15.854 1.00 45.50 178 CYS A C 1
ATOM 1371 O O . CYS A 1 178 ? 14.428 -48.729 -15.266 1.00 45.50 178 CYS A O 1
ATOM 1373 N N . ARG A 1 179 ? 14.270 -49.868 -17.188 1.00 48.97 179 ARG A N 1
ATOM 1374 C CA . ARG A 1 179 ? 13.935 -48.712 -18.026 1.00 48.97 179 ARG A CA 1
ATOM 1375 C C . ARG A 1 179 ? 12.574 -48.168 -17.538 1.00 48.97 179 ARG A C 1
ATOM 1377 O O . ARG A 1 179 ? 11.630 -48.960 -17.472 1.00 48.97 179 ARG A O 1
ATOM 1384 N N . PRO A 1 180 ? 12.421 -46.875 -17.184 1.00 46.06 180 PRO A N 1
ATOM 1385 C CA . PRO A 1 180 ? 11.136 -46.352 -16.728 1.00 46.06 180 PRO A CA 1
ATOM 1386 C C . PRO A 1 180 ? 10.113 -46.504 -17.855 1.00 46.06 180 PRO A C 1
ATOM 1388 O O . PRO A 1 180 ? 10.196 -45.840 -18.889 1.00 46.06 180 PRO A O 1
ATOM 1391 N N . SER A 1 181 ? 9.172 -47.437 -17.692 1.00 46.91 181 SER A N 1
ATOM 1392 C CA . SER A 1 181 ? 8.082 -47.586 -18.650 1.00 46.91 181 SER A CA 1
ATOM 1393 C C . SER A 1 181 ? 7.219 -46.314 -18.606 1.00 46.91 181 SER A C 1
ATOM 1395 O O . SER A 1 181 ? 6.896 -45.839 -17.512 1.00 46.91 181 SER A O 1
ATOM 1397 N N . PRO A 1 182 ? 6.791 -45.758 -19.753 1.00 57.31 182 PRO A N 1
ATOM 1398 C CA . PRO A 1 182 ? 6.008 -44.520 -19.790 1.00 57.31 182 PRO A CA 1
ATOM 1399 C C . PRO A 1 182 ? 4.623 -44.630 -19.117 1.00 57.31 182 PRO A C 1
ATOM 1401 O O . PRO A 1 182 ? 3.927 -43.629 -18.979 1.00 57.31 182 PRO A O 1
ATOM 1404 N N . LYS A 1 183 ? 4.213 -45.827 -18.670 1.00 54.62 183 LYS A N 1
ATOM 1405 C CA . LYS A 1 183 ? 2.912 -46.081 -18.029 1.00 54.62 183 LYS A CA 1
ATOM 1406 C C . LYS A 1 183 ? 2.885 -45.754 -16.528 1.00 54.62 183 LYS A C 1
ATOM 1408 O O . LYS A 1 183 ? 1.862 -45.281 -16.046 1.00 54.62 183 LYS A O 1
ATOM 1413 N N . LEU A 1 184 ? 4.006 -45.896 -15.812 1.00 56.28 184 LEU A N 1
ATOM 1414 C CA . LEU A 1 184 ? 4.083 -45.613 -14.365 1.00 56.28 184 LEU A CA 1
ATOM 1415 C C . LEU A 1 184 ? 3.819 -44.133 -14.026 1.00 56.28 184 LEU A C 1
ATOM 1417 O O . LEU A 1 184 ? 3.291 -43.830 -12.961 1.00 56.28 184 LEU A O 1
ATOM 1421 N N . SER A 1 185 ? 4.130 -43.214 -14.946 1.00 60.62 185 SER A N 1
ATOM 1422 C CA . SER A 1 185 ? 3.850 -41.780 -14.784 1.00 60.62 185 SER A CA 1
ATOM 1423 C C . SER A 1 185 ? 2.351 -41.462 -14.867 1.00 60.62 185 SER A C 1
ATOM 1425 O O . SER A 1 185 ? 1.853 -40.665 -14.073 1.00 60.62 185 SER A O 1
ATOM 1427 N N . ALA A 1 186 ? 1.614 -42.118 -15.769 1.00 75.44 186 ALA A N 1
ATOM 1428 C CA . ALA A 1 186 ? 0.176 -41.905 -15.926 1.00 75.44 186 ALA A CA 1
ATOM 1429 C C . ALA A 1 186 ? -0.630 -42.482 -14.749 1.00 75.44 186 ALA A C 1
ATOM 1431 O O . ALA A 1 186 ? -1.597 -41.866 -14.298 1.00 75.44 186 ALA A O 1
ATOM 1432 N N . ASP A 1 187 ? -0.217 -43.639 -14.226 1.00 80.44 187 ASP A N 1
ATOM 1433 C CA . ASP A 1 187 ? 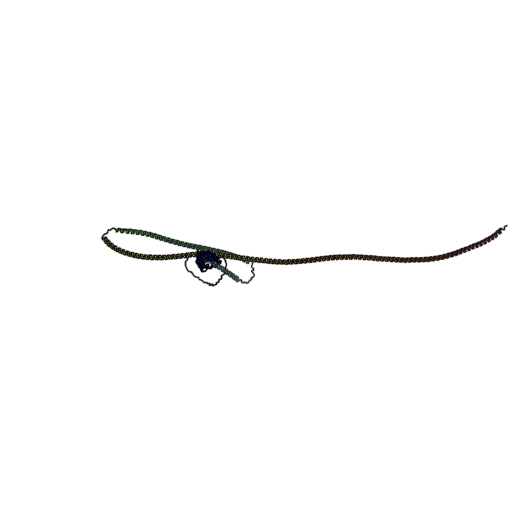-0.852 -44.256 -13.057 1.00 80.44 187 ASP A CA 1
ATOM 1434 C C . ASP A 1 187 ? -0.556 -43.475 -11.769 1.00 80.44 187 ASP A C 1
ATOM 1436 O O . ASP A 1 187 ? -1.450 -43.293 -10.941 1.00 80.44 187 ASP A O 1
ATOM 1440 N N . TYR A 1 188 ? 0.658 -42.932 -11.630 1.00 82.94 188 TYR A N 1
ATOM 1441 C CA . TYR A 1 188 ? 1.008 -42.035 -10.529 1.00 82.94 188 TYR A CA 1
ATOM 1442 C C . TYR A 1 188 ? 0.196 -40.733 -10.560 1.00 82.94 188 TYR A C 1
ATOM 1444 O O . TYR A 1 188 ? -0.370 -40.344 -9.539 1.00 82.94 188 TYR A O 1
ATOM 1452 N N . GLU A 1 189 ? 0.068 -40.082 -11.721 1.00 86.00 189 GLU A N 1
ATOM 1453 C CA . GLU A 1 189 ? -0.762 -38.875 -11.846 1.00 86.00 189 GLU A CA 1
ATOM 1454 C C . GLU A 1 189 ? -2.250 -39.173 -11.601 1.00 86.00 189 GLU A C 1
ATOM 1456 O O . GLU A 1 189 ? -2.931 -38.406 -10.920 1.00 86.00 189 GLU A O 1
ATOM 1461 N N . ARG A 1 190 ? -2.759 -40.331 -12.045 1.00 89.44 190 ARG A N 1
ATOM 1462 C CA . ARG A 1 190 ? -4.124 -40.777 -11.716 1.00 89.44 190 ARG A CA 1
ATOM 1463 C C . ARG A 1 190 ? -4.316 -40.946 -10.208 1.00 89.44 190 ARG A C 1
ATOM 1465 O O . ARG A 1 190 ? -5.313 -40.466 -9.668 1.00 89.44 190 ARG A O 1
ATOM 1472 N N . LEU A 1 191 ? -3.381 -41.611 -9.531 1.00 88.56 191 LEU A N 1
ATOM 1473 C CA . LEU A 1 191 ? -3.434 -41.820 -8.084 1.00 88.56 191 LEU A CA 1
ATOM 1474 C C . LEU A 1 191 ? -3.330 -40.492 -7.324 1.00 88.56 191 LEU A C 1
ATOM 1476 O O . LEU A 1 191 ? -4.057 -40.276 -6.362 1.00 88.56 191 LEU A O 1
ATOM 1480 N N . LYS A 1 192 ? -2.489 -39.565 -7.784 1.00 88.94 192 LYS A N 1
ATOM 1481 C CA . LYS A 1 192 ? -2.368 -38.217 -7.220 1.00 88.94 192 LYS A CA 1
ATOM 1482 C C . LYS A 1 192 ? -3.669 -37.427 -7.345 1.00 88.94 192 LYS A C 1
ATOM 1484 O O . LYS A 1 192 ? -4.105 -36.843 -6.357 1.00 88.94 192 LYS A O 1
ATOM 1489 N N . VAL A 1 193 ? -4.329 -37.458 -8.505 1.00 91.88 193 VAL A N 1
ATOM 1490 C CA . VAL A 1 193 ? -5.656 -36.843 -8.689 1.00 91.88 193 VAL A CA 1
ATOM 1491 C C . VAL A 1 193 ? -6.692 -37.492 -7.767 1.00 91.88 193 VAL A C 1
ATOM 1493 O O . VAL A 1 193 ? -7.495 -36.784 -7.164 1.00 91.88 193 VAL A O 1
ATOM 1496 N N . GLN A 1 194 ? -6.655 -38.817 -7.595 1.00 92.19 194 GLN A N 1
ATOM 1497 C CA . GLN A 1 194 ? -7.524 -39.515 -6.642 1.00 92.19 194 GLN A CA 1
ATOM 1498 C C . GLN A 1 194 ? -7.246 -39.109 -5.188 1.00 92.19 194 GLN A C 1
ATOM 1500 O O . GLN A 1 194 ? -8.195 -38.850 -4.454 1.00 92.19 194 GLN A O 1
ATOM 1505 N N . CYS A 1 195 ? -5.981 -38.979 -4.780 1.00 90.62 195 CYS A N 1
ATOM 1506 C CA . CYS A 1 195 ? -5.611 -38.489 -3.452 1.00 90.62 195 CYS A CA 1
ATOM 1507 C C . CYS A 1 195 ? -6.063 -37.041 -3.241 1.00 90.62 195 CYS A C 1
ATOM 1509 O O . CYS A 1 195 ? -6.656 -36.740 -2.214 1.00 90.62 195 CYS A O 1
ATOM 1511 N N . MET A 1 196 ? -5.855 -36.151 -4.216 1.00 92.06 196 MET A N 1
ATOM 1512 C CA . MET A 1 196 ? -6.339 -34.766 -4.142 1.00 92.06 196 MET A CA 1
ATOM 1513 C C . MET A 1 196 ? -7.865 -34.709 -4.026 1.00 92.06 196 MET A C 1
ATOM 1515 O O . MET A 1 196 ? -8.393 -33.949 -3.216 1.00 92.06 196 MET A O 1
ATOM 1519 N N . LYS A 1 197 ? -8.578 -35.554 -4.781 1.00 95.00 197 LYS A N 1
ATOM 1520 C CA . LYS A 1 197 ? -10.034 -35.675 -4.688 1.00 95.00 197 LYS A CA 1
ATOM 1521 C C . LYS A 1 197 ? -10.466 -36.162 -3.302 1.00 95.00 197 LYS A C 1
ATOM 1523 O O . LYS A 1 197 ? -11.307 -35.519 -2.684 1.00 95.00 197 LYS A O 1
ATOM 1528 N N . ALA A 1 198 ? -9.847 -37.220 -2.780 1.00 93.88 198 ALA A N 1
ATOM 1529 C CA . ALA A 1 198 ? -10.129 -37.745 -1.445 1.00 93.88 198 ALA A CA 1
ATOM 1530 C C . ALA A 1 198 ? -9.840 -36.715 -0.338 1.00 93.88 198 ALA A C 1
ATOM 1532 O O . ALA A 1 198 ? -10.617 -36.599 0.604 1.00 93.88 198 ALA A O 1
ATOM 1533 N N . MET A 1 199 ? -8.772 -35.922 -0.473 1.00 92.94 199 MET A N 1
ATOM 1534 C CA . MET A 1 199 ? -8.472 -34.819 0.447 1.00 92.94 199 MET A CA 1
ATOM 1535 C C . MET A 1 199 ? -9.550 -33.729 0.390 1.00 92.94 199 MET A C 1
ATOM 1537 O O . MET A 1 199 ? -10.019 -33.293 1.435 1.00 92.94 199 MET A O 1
ATOM 1541 N N . SER A 1 200 ? -10.018 -33.347 -0.804 1.00 94.38 200 SER A N 1
ATOM 1542 C CA . SER A 1 200 ? -11.116 -32.376 -0.933 1.00 94.38 200 SER A CA 1
ATOM 1543 C C . SER A 1 200 ? -12.446 -32.903 -0.371 1.00 94.38 200 SER A C 1
ATOM 1545 O O . SER A 1 200 ? -13.185 -32.170 0.283 1.00 94.38 200 SER A O 1
ATOM 1547 N N . GLU A 1 201 ? -12.744 -34.192 -0.560 1.00 95.38 201 GLU A N 1
ATOM 1548 C CA . GLU A 1 201 ? -13.923 -34.848 0.019 1.00 95.38 201 GLU A CA 1
ATOM 1549 C C . GLU A 1 201 ? -13.822 -34.913 1.552 1.00 95.38 201 GLU A C 1
ATOM 1551 O O . GLU A 1 201 ? -14.813 -34.672 2.244 1.00 95.38 201 GLU A O 1
ATOM 1556 N N . LEU A 1 202 ? -12.622 -35.159 2.092 1.00 94.62 202 LEU A N 1
ATOM 1557 C CA . LEU A 1 202 ? -12.340 -35.116 3.528 1.00 94.62 202 LEU A CA 1
ATOM 1558 C C . LEU A 1 202 ? -12.569 -33.711 4.100 1.00 94.62 202 LEU A C 1
ATOM 1560 O O . LEU A 1 202 ? -13.221 -33.581 5.132 1.00 94.62 202 LEU A O 1
ATOM 1564 N N . GLU A 1 203 ? -12.083 -32.663 3.436 1.00 93.50 203 GLU A N 1
ATOM 1565 C CA . GLU A 1 203 ? -12.293 -31.270 3.854 1.00 93.50 203 GLU A CA 1
ATOM 1566 C C . GLU A 1 203 ? -13.786 -30.906 3.874 1.00 93.50 203 GLU A C 1
ATOM 1568 O O . GLU A 1 203 ? -14.279 -30.288 4.825 1.00 93.50 203 GLU A O 1
ATOM 1573 N N . VAL A 1 204 ? -14.544 -31.347 2.863 1.00 95.31 204 VAL A N 1
ATOM 1574 C CA . VAL A 1 204 ? -16.003 -31.167 2.817 1.00 95.31 204 VAL A CA 1
ATOM 1575 C C . VAL A 1 204 ? -16.683 -31.915 3.965 1.00 95.31 204 VAL A C 1
ATOM 1577 O O . VAL A 1 204 ? -17.530 -31.333 4.646 1.00 95.31 204 VAL A O 1
ATOM 1580 N N . LEU A 1 205 ? -16.303 -33.169 4.226 1.00 95.00 205 LEU A N 1
ATOM 1581 C CA . LEU A 1 205 ? -16.833 -33.963 5.338 1.00 95.00 205 LEU A CA 1
ATOM 1582 C C . LEU A 1 205 ? -16.495 -33.347 6.700 1.00 95.00 205 LEU A C 1
ATOM 1584 O O . LEU A 1 205 ? -17.362 -33.283 7.568 1.00 95.00 205 LEU A O 1
ATOM 1588 N N . GLN A 1 206 ? -15.280 -32.832 6.886 1.00 93.31 206 GLN A N 1
ATOM 1589 C CA . GLN A 1 206 ? -14.877 -32.116 8.099 1.00 93.31 206 GLN A CA 1
ATOM 1590 C C . GLN A 1 206 ? -15.707 -30.842 8.296 1.00 93.31 206 GLN A C 1
ATOM 1592 O O . GLN A 1 206 ? -16.194 -30.580 9.399 1.00 93.31 206 GLN A O 1
ATOM 1597 N N . SER A 1 207 ? -15.947 -30.080 7.224 1.00 94.56 207 SER A N 1
ATOM 1598 C CA . SER A 1 207 ? -16.823 -28.903 7.260 1.00 94.56 207 SER A CA 1
ATOM 1599 C C . SER A 1 207 ? -18.268 -29.275 7.610 1.00 94.56 207 SER A C 1
ATOM 1601 O O . SER A 1 207 ? -18.901 -28.619 8.442 1.00 94.56 207 SER A O 1
ATOM 1603 N N . GLN A 1 208 ? -18.798 -30.349 7.018 1.00 95.25 208 GLN A N 1
ATOM 1604 C CA . GLN A 1 208 ? -20.137 -30.860 7.320 1.00 95.25 208 GLN A CA 1
ATOM 1605 C C . GLN A 1 208 ? -20.246 -31.354 8.765 1.00 95.25 208 GLN A C 1
ATOM 1607 O O . GLN A 1 208 ? -21.214 -31.013 9.444 1.00 95.25 208 GLN A O 1
ATOM 1612 N N . HIS A 1 209 ? -19.246 -32.086 9.258 1.00 95.62 209 HIS A N 1
ATOM 1613 C CA . HIS A 1 209 ? -19.194 -32.554 10.639 1.00 95.62 209 HIS A CA 1
ATOM 1614 C C . HIS A 1 209 ? -19.169 -31.382 11.623 1.00 95.62 209 HIS A C 1
ATOM 1616 O O . HIS A 1 209 ? -19.962 -31.363 12.559 1.00 95.62 209 HIS A O 1
ATOM 1622 N N . SER A 1 210 ? -18.357 -30.351 11.364 1.00 94.38 210 SER A N 1
ATOM 1623 C CA . SER A 1 210 ? -18.333 -29.133 12.183 1.00 94.38 210 SER A CA 1
ATOM 1624 C C . SER A 1 210 ? -19.695 -28.425 12.212 1.00 94.38 210 SER A C 1
ATOM 1626 O O . SER A 1 210 ? -20.150 -27.990 13.270 1.00 94.38 210 SER A O 1
ATOM 1628 N N . LYS A 1 211 ? -20.394 -28.346 11.071 1.00 96.38 211 LYS A N 1
ATOM 1629 C CA . LYS A 1 211 ? -21.753 -27.778 11.006 1.00 96.38 211 LYS A CA 1
ATOM 1630 C C . LYS A 1 211 ? -22.777 -28.627 11.761 1.00 96.38 211 LYS A C 1
ATOM 1632 O O . LYS A 1 211 ? -23.639 -28.066 12.429 1.00 96.38 211 LYS A O 1
ATOM 1637 N N . ALA A 1 212 ? -22.703 -29.952 11.654 1.00 95.19 212 ALA A N 1
ATOM 1638 C CA . ALA A 1 212 ? -23.586 -30.862 12.379 1.00 95.19 212 ALA A CA 1
ATOM 1639 C C . ALA A 1 212 ? -23.351 -30.782 13.894 1.00 95.19 212 ALA A C 1
ATOM 1641 O O . ALA A 1 212 ? -24.314 -30.699 14.648 1.00 95.19 212 ALA A O 1
ATOM 1642 N N . LEU A 1 213 ? -22.088 -30.710 14.326 1.00 95.69 213 LEU A N 1
ATOM 1643 C CA . LEU A 1 213 ? -21.713 -30.549 15.729 1.00 95.69 213 LEU A CA 1
ATOM 1644 C C . LEU A 1 213 ? -22.324 -29.273 16.324 1.00 95.69 213 LEU A C 1
ATOM 1646 O O . LEU A 1 213 ? -22.979 -29.341 17.357 1.00 95.69 213 LEU A O 1
ATOM 1650 N N . LYS A 1 214 ? -22.209 -28.138 15.621 1.00 96.44 214 LYS A N 1
ATOM 1651 C CA . LYS A 1 214 ? -22.821 -26.868 16.050 1.00 96.44 214 LYS A CA 1
ATOM 1652 C C . LYS A 1 214 ? -24.337 -26.972 16.211 1.00 96.44 214 LYS A C 1
ATOM 1654 O O . LYS A 1 214 ? -24.874 -26.503 17.206 1.00 96.44 214 LYS A O 1
ATOM 1659 N N . LYS A 1 215 ? -25.023 -27.636 15.275 1.00 96.25 215 LYS A N 1
ATOM 1660 C CA . LYS A 1 215 ? -26.471 -27.874 15.385 1.00 96.25 215 LYS A CA 1
ATOM 1661 C C . LYS A 1 215 ? -26.824 -28.750 16.587 1.00 96.25 215 LYS A C 1
ATOM 1663 O O . LYS A 1 215 ? -27.816 -28.488 17.256 1.00 96.25 215 LYS A O 1
ATOM 1668 N N . CYS A 1 216 ? -26.023 -29.776 16.874 1.00 94.38 216 CYS A N 1
ATOM 1669 C CA . CYS A 1 216 ? -26.215 -30.606 18.062 1.00 94.38 216 CYS A CA 1
ATOM 1670 C C . CYS A 1 216 ? -25.993 -29.807 19.356 1.00 94.38 216 CYS A C 1
ATOM 1672 O O . CYS A 1 216 ? -26.765 -29.958 20.296 1.00 94.38 216 CYS A O 1
ATOM 1674 N N . GLU A 1 217 ? -24.984 -28.932 19.401 1.00 95.62 217 GLU A N 1
ATOM 1675 C CA . GLU A 1 217 ? -24.743 -28.035 20.541 1.00 95.62 217 GLU A CA 1
ATOM 1676 C C . GLU A 1 217 ? -25.894 -27.039 20.749 1.00 95.62 217 GLU A C 1
ATOM 1678 O O . GLU A 1 217 ? -26.283 -26.772 21.884 1.00 95.62 217 GLU A O 1
ATOM 1683 N N . GLU A 1 218 ? -26.453 -26.490 19.670 1.00 96.44 218 GLU A N 1
ATOM 1684 C CA . GLU A 1 218 ? -27.627 -25.609 19.720 1.00 96.44 218 GLU A CA 1
ATOM 1685 C C . GLU A 1 218 ? -28.864 -26.352 20.241 1.00 96.44 218 GLU A C 1
ATOM 1687 O O . GLU A 1 218 ? -29.523 -25.866 21.159 1.00 96.44 218 GLU A O 1
ATOM 1692 N N . ALA A 1 219 ? -29.127 -27.560 19.737 1.00 94.38 219 ALA A N 1
ATOM 1693 C CA . ALA A 1 219 ? -30.232 -28.395 20.204 1.00 94.38 219 ALA A CA 1
ATOM 1694 C C . ALA A 1 219 ? -30.076 -28.809 21.680 1.00 94.38 219 ALA A C 1
ATOM 1696 O O . ALA A 1 219 ? -31.063 -28.856 22.412 1.00 94.38 219 ALA A O 1
ATOM 1697 N N . ALA A 1 220 ? -28.848 -29.069 22.142 1.00 93.38 220 ALA A N 1
ATOM 1698 C CA . ALA A 1 220 ? -28.574 -29.359 23.549 1.00 93.38 220 ALA A CA 1
ATOM 1699 C C . ALA A 1 220 ? -28.888 -28.150 24.446 1.00 93.38 220 ALA A C 1
ATOM 1701 O O . ALA A 1 220 ? -29.581 -28.294 25.450 1.00 93.38 220 ALA A O 1
ATOM 1702 N N . LYS A 1 221 ? -28.471 -26.943 24.040 1.00 96.75 221 LYS A N 1
ATOM 1703 C CA . LYS A 1 221 ? -28.798 -25.700 24.762 1.00 96.75 221 LYS A CA 1
ATOM 1704 C C . LYS A 1 221 ? -30.304 -25.446 24.819 1.00 96.75 221 LYS A C 1
ATOM 1706 O O . LYS A 1 221 ? -30.811 -24.991 25.841 1.00 96.75 221 LYS A O 1
ATOM 1711 N N . GLU A 1 222 ? -31.018 -25.726 23.732 1.00 96.50 222 GLU A N 1
ATOM 1712 C CA . GLU A 1 222 ? -32.475 -25.604 23.687 1.00 96.50 222 GLU A CA 1
ATOM 1713 C C . GLU A 1 222 ? -33.162 -26.626 24.611 1.00 96.50 222 GLU A C 1
ATOM 1715 O O . GLU A 1 222 ? -34.079 -26.271 25.355 1.00 96.50 222 GLU A O 1
ATOM 1720 N N . ALA A 1 223 ? -32.685 -27.873 24.644 1.00 93.25 223 ALA A N 1
ATOM 1721 C CA . ALA A 1 223 ? -33.183 -28.888 25.570 1.00 93.25 223 ALA A CA 1
ATOM 1722 C C . ALA A 1 223 ? -32.951 -28.494 27.041 1.00 93.25 223 ALA A C 1
ATOM 1724 O O . ALA A 1 223 ? -33.875 -28.599 27.850 1.00 93.25 223 ALA A O 1
ATOM 1725 N N . ASP A 1 224 ? -31.767 -27.975 27.378 1.00 96.12 224 ASP A N 1
ATOM 1726 C CA . ASP A 1 224 ? -31.443 -27.490 28.726 1.00 96.12 224 ASP A CA 1
ATOM 1727 C C . ASP A 1 224 ? -32.329 -26.305 29.136 1.00 96.12 224 ASP A C 1
ATOM 1729 O O . ASP A 1 224 ? -32.788 -26.215 30.284 1.00 96.12 224 ASP A O 1
ATOM 1733 N N . PHE A 1 225 ? -32.630 -25.413 28.188 1.00 97.38 225 PHE A N 1
ATOM 1734 C CA . PHE A 1 225 ? -33.560 -24.307 28.397 1.00 97.38 225 PHE A CA 1
ATOM 1735 C C . PHE A 1 225 ? -34.964 -24.815 28.749 1.00 97.38 225 PHE A C 1
ATOM 1737 O O . PHE A 1 225 ? -35.527 -24.410 29.773 1.00 97.38 225 PHE A O 1
ATOM 1744 N N . TYR A 1 226 ? -35.519 -25.743 27.962 1.00 96.31 226 TYR A N 1
ATOM 1745 C CA . TYR A 1 226 ? -36.839 -26.308 28.250 1.00 96.31 226 TYR A CA 1
ATOM 1746 C C . TYR A 1 226 ? -36.856 -27.158 29.523 1.00 96.31 226 TYR A C 1
ATOM 1748 O O . TYR A 1 226 ? -37.843 -27.126 30.257 1.00 96.31 226 TYR A O 1
ATOM 1756 N N . HIS A 1 227 ? -35.773 -27.870 29.837 1.00 97.12 227 HIS A N 1
ATOM 1757 C CA . HIS A 1 227 ? -35.656 -28.625 31.081 1.00 97.12 227 HIS A CA 1
ATOM 1758 C C . HIS A 1 227 ? -35.679 -27.705 32.310 1.00 97.12 227 HIS A C 1
ATOM 1760 O O . HIS A 1 227 ? -36.403 -27.963 33.277 1.00 97.12 227 HIS A O 1
ATOM 1766 N N . THR A 1 228 ? -34.948 -26.590 32.251 1.00 96.81 228 THR A N 1
ATOM 1767 C CA . THR A 1 228 ? -34.944 -25.567 33.307 1.00 96.81 228 THR A CA 1
ATOM 1768 C C . THR A 1 228 ? -36.328 -24.940 33.468 1.00 96.81 228 THR A C 1
ATOM 1770 O O . THR A 1 228 ? -36.825 -24.798 34.588 1.00 96.81 228 THR A O 1
ATOM 1773 N N . LEU A 1 229 ? -36.989 -24.617 32.352 1.00 95.88 229 LEU A N 1
ATOM 1774 C CA . LEU A 1 229 ? -38.342 -24.068 32.358 1.00 95.88 229 LEU A CA 1
ATOM 1775 C C . LEU A 1 229 ? -39.349 -25.049 32.975 1.00 95.88 229 LEU A C 1
ATOM 1777 O O . LEU A 1 229 ? -40.130 -24.660 33.840 1.00 95.88 229 LEU A O 1
ATOM 1781 N N . HIS A 1 230 ? -39.299 -26.322 32.583 1.00 96.00 230 HIS A N 1
ATOM 1782 C CA . HIS A 1 230 ? -40.166 -27.364 33.130 1.00 96.00 230 HIS A CA 1
ATOM 1783 C C . HIS A 1 230 ? -39.943 -27.558 34.635 1.00 96.00 230 HIS A C 1
ATOM 1785 O O . HIS A 1 230 ? -40.900 -27.660 35.399 1.00 96.00 230 HIS A O 1
ATOM 1791 N N . SER A 1 231 ? -38.684 -27.549 35.079 1.00 96.75 231 SER A N 1
ATOM 1792 C CA . SER A 1 231 ? -38.332 -27.678 36.499 1.00 96.75 231 SER A CA 1
ATOM 1793 C C . SER A 1 231 ? -38.888 -26.520 37.331 1.00 96.75 231 SER A C 1
ATOM 1795 O O . SER A 1 231 ? -39.421 -26.738 38.418 1.00 96.75 231 SER A O 1
ATOM 1797 N N . ARG A 1 232 ? -38.841 -25.293 36.797 1.00 97.38 232 ARG A N 1
ATOM 1798 C CA . ARG A 1 232 ? -39.452 -24.120 37.433 1.00 97.38 232 ARG A CA 1
ATOM 1799 C C . ARG A 1 232 ? -40.972 -24.249 37.527 1.00 97.38 232 ARG A C 1
ATOM 1801 O O . ARG A 1 232 ? -41.526 -24.048 38.600 1.00 97.38 232 ARG A O 1
ATOM 1808 N N . VAL A 1 233 ? -41.631 -24.623 36.430 1.00 96.62 233 VAL A N 1
ATOM 1809 C CA . VAL A 1 233 ? -43.093 -24.797 36.398 1.00 96.62 233 VAL A CA 1
ATOM 1810 C C . VAL A 1 233 ? -43.548 -25.863 37.397 1.00 96.62 233 VAL A C 1
ATOM 1812 O O . VAL A 1 233 ? -44.540 -25.657 38.093 1.00 96.62 233 VAL A O 1
ATOM 1815 N N . LEU A 1 234 ? -42.810 -26.970 37.522 1.00 97.19 234 LEU A N 1
ATOM 1816 C CA . LEU A 1 234 ? -43.094 -27.991 38.531 1.00 97.19 234 LEU A CA 1
ATOM 1817 C C . LEU A 1 234 ? -42.967 -27.448 39.958 1.00 97.19 234 LEU A C 1
ATOM 1819 O O . LEU A 1 234 ? -43.841 -27.711 40.780 1.00 97.19 234 LEU A O 1
ATOM 1823 N N . SER A 1 235 ? -41.918 -26.673 40.246 1.00 96.94 235 SER A N 1
ATOM 1824 C CA . SER A 1 235 ? -41.738 -26.039 41.558 1.00 96.94 235 SER A CA 1
ATOM 1825 C C . SER A 1 235 ? -42.902 -25.102 41.895 1.00 96.94 235 SER A C 1
ATOM 1827 O O . SER A 1 235 ? -43.456 -25.162 42.996 1.00 96.94 235 SER A O 1
ATOM 1829 N N . ASP A 1 236 ? -43.314 -24.268 40.938 1.00 96.62 236 ASP A N 1
ATOM 1830 C CA . ASP A 1 236 ? -44.437 -23.344 41.108 1.00 96.62 236 ASP A CA 1
ATOM 1831 C C . ASP A 1 236 ? -45.753 -24.113 41.336 1.00 96.62 236 ASP A C 1
ATOM 1833 O O . ASP A 1 236 ? -46.546 -23.759 42.210 1.00 96.62 236 ASP A O 1
ATOM 1837 N N . GLN A 1 237 ? -45.967 -25.217 40.610 1.00 96.19 237 GLN A N 1
ATOM 1838 C CA . GLN A 1 237 ? -47.124 -26.095 40.801 1.00 96.19 237 GLN A CA 1
ATOM 1839 C C . GLN A 1 237 ? -47.150 -26.710 42.206 1.00 96.19 237 GLN A C 1
ATOM 1841 O O . GLN A 1 237 ? -48.204 -26.717 42.847 1.00 96.19 237 GLN A O 1
ATOM 1846 N N . THR A 1 238 ? -46.010 -27.207 42.699 1.00 96.06 238 THR A N 1
ATOM 1847 C CA . THR A 1 238 ? -45.924 -27.777 44.052 1.00 96.06 238 THR A CA 1
ATOM 1848 C C . THR A 1 238 ? -46.210 -26.734 45.129 1.00 96.06 238 THR A C 1
ATOM 1850 O O . THR A 1 238 ? -46.992 -27.004 46.038 1.00 96.06 238 THR A O 1
ATOM 1853 N N . GLN A 1 239 ? -45.686 -25.513 44.980 1.00 95.94 239 GLN A N 1
ATOM 1854 C CA . GLN A 1 239 ? -45.927 -24.429 45.933 1.00 95.94 239 GLN A CA 1
ATOM 1855 C C . GLN A 1 239 ? -47.412 -24.040 45.990 1.00 95.94 239 GLN A C 1
ATOM 1857 O O . GLN A 1 239 ? -47.994 -23.933 47.069 1.00 95.94 239 GLN A O 1
ATOM 1862 N N . LEU A 1 240 ? -48.057 -23.885 44.828 1.00 95.94 240 LEU A N 1
ATOM 1863 C CA . LEU A 1 240 ? -49.487 -23.564 44.759 1.00 95.94 240 LEU A CA 1
ATOM 1864 C C . LEU A 1 240 ? -50.362 -24.661 45.382 1.00 95.94 240 LEU A C 1
ATOM 1866 O O . LEU A 1 240 ? -51.409 -24.369 45.971 1.00 95.94 240 LEU A O 1
ATOM 1870 N N . GLN A 1 241 ? -49.948 -25.924 45.270 1.00 97.19 241 GLN A N 1
ATOM 1871 C CA . GLN A 1 241 ? -50.644 -27.038 45.903 1.00 97.19 241 GLN A CA 1
ATOM 1872 C C . GLN A 1 241 ? -50.547 -26.968 47.436 1.00 97.19 241 GLN A C 1
ATOM 1874 O O . GLN A 1 241 ? -51.572 -27.089 48.114 1.00 97.19 241 GLN A O 1
ATOM 1879 N N . GLU A 1 242 ? -49.358 -26.709 47.984 1.00 97.44 242 GLU A N 1
ATOM 1880 C CA . GLU A 1 242 ? -49.150 -26.541 49.429 1.00 97.44 242 GLU A CA 1
ATOM 1881 C C . GLU A 1 242 ? -49.961 -25.366 49.999 1.00 97.44 242 GLU A C 1
ATOM 1883 O O . GLU A 1 242 ? -50.601 -25.492 51.052 1.00 97.44 242 GLU A O 1
ATOM 1888 N N . ASP A 1 243 ? -50.008 -24.247 49.274 1.00 96.19 243 ASP A N 1
ATOM 1889 C CA . ASP A 1 243 ? -50.787 -23.066 49.652 1.00 96.19 243 ASP A CA 1
ATOM 1890 C C . ASP A 1 243 ? -52.294 -23.361 49.667 1.00 96.19 243 ASP A C 1
ATOM 1892 O O . ASP A 1 243 ? -53.003 -22.994 50.614 1.00 96.19 243 ASP A O 1
ATOM 1896 N N . SER A 1 244 ? -52.791 -24.090 48.662 1.00 94.69 244 SER A N 1
ATOM 1897 C CA . SER A 1 244 ? -54.187 -24.537 48.596 1.00 94.69 244 SER A CA 1
ATOM 1898 C C . SER A 1 244 ? -54.558 -25.434 49.783 1.00 94.69 244 SER A C 1
ATOM 1900 O O . SER A 1 244 ? -55.608 -25.260 50.411 1.00 94.69 244 SER A O 1
ATOM 1902 N N . GLU A 1 245 ? -53.683 -26.373 50.147 1.00 97.38 245 GLU A N 1
ATOM 1903 C CA . GLU A 1 245 ? -53.885 -27.257 51.297 1.00 97.38 245 GLU A CA 1
ATOM 1904 C C . GLU A 1 245 ? -53.839 -26.506 52.633 1.00 97.38 245 GLU A C 1
ATOM 1906 O O . GLU A 1 245 ? -54.643 -26.779 53.531 1.00 97.38 245 GLU A O 1
ATOM 1911 N N . SER A 1 246 ? -52.935 -25.534 52.764 1.00 97.12 246 SER A N 1
ATOM 1912 C CA . SER A 1 246 ? -52.850 -24.642 53.923 1.00 97.12 246 SER A CA 1
ATOM 1913 C C . SER A 1 246 ? -54.134 -23.831 54.100 1.00 97.12 246 SER A C 1
ATOM 1915 O O . SER A 1 246 ? -54.696 -23.775 55.200 1.00 97.12 246 SER A O 1
ATOM 1917 N N . LEU A 1 247 ? -54.662 -23.264 53.011 1.00 94.81 247 LEU A N 1
ATOM 1918 C CA . LEU A 1 247 ? -55.914 -22.512 53.036 1.00 94.81 247 LEU A CA 1
ATOM 1919 C C . LEU A 1 247 ? -57.105 -23.405 53.412 1.00 94.81 247 LEU A C 1
ATOM 1921 O O . LEU A 1 247 ? -57.935 -23.016 54.236 1.00 94.81 247 LEU A O 1
ATOM 1925 N N . ARG A 1 248 ? -57.147 -24.637 52.889 1.00 97.62 248 ARG A N 1
ATOM 1926 C CA . ARG A 1 248 ? -58.169 -25.634 53.239 1.00 97.62 248 ARG A CA 1
ATOM 1927 C C . ARG A 1 248 ? -58.151 -25.971 54.735 1.00 97.62 248 ARG A C 1
ATOM 1929 O O . ARG A 1 248 ? -59.213 -26.046 55.354 1.00 97.62 248 ARG A O 1
ATOM 1936 N N . ARG A 1 249 ? -56.963 -26.120 55.337 1.00 97.88 249 ARG A N 1
ATOM 1937 C CA . ARG A 1 249 ? -56.803 -26.347 56.787 1.00 97.88 249 ARG A CA 1
ATOM 1938 C C . ARG A 1 249 ? -57.324 -25.169 57.616 1.00 97.88 249 ARG A C 1
ATOM 1940 O O . ARG A 1 249 ? -58.068 -25.391 58.570 1.00 97.88 249 ARG A O 1
ATOM 1947 N N . LYS A 1 250 ? -56.997 -23.931 57.228 1.00 96.69 250 LYS A N 1
ATOM 1948 C CA . LYS A 1 250 ? -57.481 -22.711 57.907 1.00 96.69 250 LYS A CA 1
ATOM 1949 C C . LYS A 1 250 ? -59.003 -22.581 57.841 1.00 96.69 250 LYS A C 1
ATOM 1951 O O . LYS A 1 250 ? -59.633 -22.279 58.849 1.00 96.69 250 LYS A O 1
ATOM 1956 N N . HIS A 1 251 ? -59.601 -22.862 56.684 1.00 95.44 251 HIS A N 1
ATOM 1957 C CA . HIS A 1 251 ? -61.056 -22.837 56.529 1.00 95.44 251 HIS A CA 1
ATOM 1958 C C . HIS A 1 251 ? -61.751 -23.840 57.464 1.00 95.44 251 HIS A C 1
ATOM 1960 O O . HIS A 1 251 ? -62.687 -23.481 58.176 1.00 95.44 251 HIS A O 1
ATOM 1966 N N . ALA A 1 252 ? -61.238 -25.073 57.535 1.00 96.62 252 ALA A N 1
ATOM 1967 C CA . ALA A 1 252 ? -61.772 -26.094 58.434 1.00 96.62 252 ALA A CA 1
ATOM 1968 C C . ALA A 1 252 ? -61.645 -25.707 59.920 1.00 96.62 252 ALA A C 1
ATOM 1970 O O . ALA A 1 252 ? -62.526 -26.031 60.715 1.00 96.62 252 ALA A O 1
ATOM 1971 N N . GLN A 1 253 ? -60.570 -25.013 60.310 1.00 96.88 253 GLN A N 1
ATOM 1972 C CA . GLN A 1 253 ? -60.408 -24.504 61.673 1.00 96.88 253 GLN A CA 1
ATOM 1973 C C . GLN A 1 253 ? -61.458 -23.436 62.006 1.00 96.88 253 GLN A C 1
ATOM 1975 O O . GLN A 1 253 ? -62.165 -23.577 63.003 1.00 96.88 253 GLN A O 1
ATOM 1980 N N . LEU A 1 254 ? -61.610 -22.422 61.150 1.00 96.31 254 LEU A N 1
ATOM 1981 C CA . LEU A 1 254 ? -62.597 -21.353 61.349 1.00 96.31 254 LEU A CA 1
ATOM 1982 C C . LEU A 1 254 ? -64.023 -21.903 61.461 1.00 96.31 254 LEU A C 1
ATOM 1984 O O . LEU A 1 254 ? -64.817 -21.439 62.276 1.00 96.31 254 LEU A O 1
ATOM 1988 N N . GLN A 1 255 ? -64.344 -22.943 60.691 1.00 96.62 255 GLN A N 1
ATOM 1989 C CA . GLN A 1 255 ? -65.647 -23.596 60.760 1.00 96.62 255 GLN A CA 1
ATOM 1990 C C . GLN A 1 255 ? -65.908 -24.265 62.124 1.00 96.62 255 GLN A C 1
ATOM 1992 O O . GLN A 1 255 ? -67.034 -24.230 62.632 1.00 96.62 255 GLN A O 1
ATOM 1997 N N . ARG A 1 256 ? -64.877 -24.841 62.757 1.00 97.44 256 ARG A N 1
ATOM 1998 C CA . ARG A 1 256 ? -64.986 -25.409 64.114 1.00 97.44 256 ARG A CA 1
ATOM 1999 C C . ARG A 1 256 ? -65.186 -24.318 65.162 1.00 97.44 256 ARG A C 1
ATOM 2001 O O . ARG A 1 256 ? -66.048 -24.465 66.024 1.00 97.44 256 ARG A O 1
ATOM 2008 N N . GLU A 1 257 ? -64.436 -23.223 65.065 1.00 96.19 257 GLU A N 1
ATOM 2009 C CA . GLU A 1 257 ? -64.550 -22.078 65.980 1.00 96.19 257 GLU A CA 1
ATOM 2010 C C . GLU A 1 257 ? -65.940 -21.434 65.910 1.00 96.19 257 GLU A C 1
ATOM 2012 O O . GLU A 1 257 ? -66.561 -21.184 66.944 1.00 96.19 257 GLU A O 1
ATOM 2017 N N . PHE A 1 258 ? -66.476 -21.257 64.699 1.00 95.75 258 PHE A N 1
ATOM 2018 C CA . PHE A 1 258 ? -67.841 -20.774 64.493 1.00 95.75 258 PHE A CA 1
ATOM 2019 C C . PHE A 1 258 ? -68.877 -21.661 65.200 1.00 95.75 258 PHE A C 1
ATOM 2021 O O . PHE A 1 258 ? -69.742 -21.164 65.923 1.00 95.75 258 PHE A O 1
ATOM 2028 N N . THR A 1 259 ? -68.750 -22.981 65.047 1.00 96.56 259 THR A N 1
ATOM 2029 C CA . THR A 1 259 ? -69.661 -23.952 65.674 1.00 96.56 259 THR A CA 1
ATOM 2030 C C . THR A 1 259 ? -69.585 -23.888 67.205 1.00 96.56 259 THR A C 1
ATOM 2032 O O . THR A 1 259 ? -70.608 -23.929 67.887 1.00 96.56 259 THR A O 1
ATOM 2035 N N . HIS A 1 260 ? -68.382 -23.730 67.763 1.00 97.00 260 HIS A N 1
ATOM 2036 C CA . HIS A 1 260 ? -68.182 -23.603 69.208 1.00 97.00 260 HIS A CA 1
ATOM 2037 C C . HIS A 1 260 ? -68.811 -22.320 69.777 1.00 97.00 260 HIS A C 1
ATOM 2039 O O . HIS A 1 260 ? -69.491 -22.355 70.804 1.00 97.00 260 HIS A O 1
ATOM 2045 N N . LEU A 1 261 ? -68.623 -21.181 69.104 1.00 95.19 261 LEU A N 1
ATOM 2046 C CA . LEU A 1 261 ? -69.229 -19.911 69.520 1.00 95.19 261 LEU A CA 1
ATOM 2047 C C . LEU A 1 261 ? -70.757 -19.975 69.491 1.00 95.19 261 LEU A C 1
ATOM 2049 O O . LEU A 1 261 ? -71.412 -19.508 70.424 1.00 95.19 261 LEU A O 1
ATOM 2053 N N . GLN A 1 262 ? -71.321 -20.613 68.466 1.00 95.94 262 GLN A N 1
ATOM 2054 C CA . GLN A 1 262 ? -72.761 -20.823 68.368 1.00 95.94 262 GLN A CA 1
ATOM 2055 C C . GLN A 1 262 ? -73.313 -21.594 69.578 1.00 95.94 262 GLN A C 1
ATOM 2057 O O . GLN A 1 262 ? -74.379 -21.237 70.083 1.00 95.94 262 GLN A O 1
ATOM 2062 N N . GLN A 1 263 ? -72.587 -22.602 70.071 1.00 96.31 263 GLN A N 1
ATOM 2063 C CA . GLN A 1 263 ? -72.982 -23.374 71.252 1.00 96.31 263 GLN A CA 1
ATOM 2064 C C . GLN A 1 263 ? -72.950 -22.527 72.533 1.00 96.31 263 GLN A C 1
ATOM 2066 O O . GLN A 1 263 ? -73.931 -22.492 73.273 1.00 96.31 263 GLN A O 1
ATOM 2071 N N . SER A 1 264 ? -71.870 -21.773 72.752 1.00 95.81 264 SER A N 1
ATOM 2072 C CA . SER A 1 264 ? -71.718 -20.902 73.929 1.00 95.81 264 SER A CA 1
ATOM 2073 C C . SER A 1 264 ? -72.850 -19.869 74.047 1.00 95.81 264 SER A C 1
ATOM 2075 O O . SER A 1 264 ? -73.421 -19.660 75.121 1.00 95.81 264 SER A O 1
ATOM 2077 N N . CYS A 1 265 ? -73.269 -19.280 72.922 1.00 93.62 265 CYS A N 1
ATOM 2078 C CA . CYS A 1 265 ? -74.402 -18.355 72.902 1.00 93.62 265 CYS A CA 1
ATOM 2079 C C . CYS A 1 265 ? -75.733 -19.003 73.320 1.00 93.62 265 CYS A C 1
ATOM 2081 O O . CYS A 1 265 ? -76.605 -18.310 73.846 1.00 93.62 265 CYS A O 1
ATOM 2083 N N . GLN A 1 266 ? -75.928 -20.300 73.068 1.00 96.31 266 GLN A N 1
ATOM 2084 C CA . GLN A 1 266 ? -77.136 -21.005 73.502 1.00 96.31 266 GLN A CA 1
ATOM 2085 C C . GLN A 1 266 ? -77.127 -21.266 75.009 1.00 96.31 266 GLN A C 1
ATOM 2087 O O . GLN A 1 266 ? -78.170 -21.143 75.649 1.00 96.31 266 GLN A O 1
ATOM 2092 N N . ASP A 1 267 ? -75.967 -21.582 75.580 1.00 96.69 267 ASP A N 1
ATOM 2093 C CA . ASP A 1 267 ? -75.844 -21.896 77.003 1.00 96.69 267 ASP A CA 1
ATOM 2094 C C . ASP A 1 267 ? -76.085 -20.657 77.883 1.00 96.69 267 ASP A C 1
ATOM 2096 O O . ASP A 1 267 ? -76.829 -20.733 78.862 1.00 96.69 267 ASP A O 1
ATOM 2100 N N . LEU A 1 268 ? -75.571 -19.486 77.481 1.00 94.00 268 LEU A N 1
ATOM 2101 C CA . LEU A 1 268 ? -75.806 -18.221 78.196 1.00 94.00 268 LEU A CA 1
ATOM 2102 C C . LEU A 1 268 ? -77.292 -17.848 78.294 1.00 94.00 268 LEU A C 1
ATOM 2104 O O . LEU A 1 268 ? -77.736 -17.341 79.325 1.00 94.00 268 LEU A O 1
ATOM 2108 N N . LYS A 1 269 ? -78.080 -18.128 77.250 1.00 93.88 269 LYS A N 1
ATOM 2109 C CA . LYS A 1 269 ? -79.528 -17.864 77.269 1.00 93.88 269 LYS A CA 1
ATOM 2110 C C . LYS A 1 269 ? -80.240 -18.682 78.346 1.00 93.88 269 LYS A C 1
ATOM 2112 O O . LYS A 1 269 ? -81.100 -18.148 79.036 1.00 93.88 269 LYS A O 1
ATOM 2117 N N . ARG A 1 270 ? -79.841 -19.945 78.537 1.00 96.56 270 ARG A N 1
ATOM 2118 C CA . ARG A 1 270 ? -80.450 -20.830 79.544 1.00 96.56 270 ARG A CA 1
ATOM 2119 C C . ARG A 1 270 ? -80.180 -20.361 80.975 1.00 96.56 270 ARG A C 1
ATOM 2121 O O . ARG A 1 270 ? -81.062 -20.479 81.817 1.00 96.56 270 ARG A O 1
ATOM 2128 N N . ILE A 1 271 ? -78.986 -19.827 81.249 1.00 95.19 271 ILE A N 1
ATOM 2129 C CA . ILE A 1 271 ? -78.625 -19.308 82.582 1.00 95.19 271 ILE A CA 1
ATOM 2130 C C . ILE A 1 271 ? -79.486 -18.090 82.926 1.00 95.19 271 ILE A C 1
ATOM 2132 O O . ILE A 1 271 ? -80.081 -18.036 83.998 1.00 95.19 271 ILE A O 1
ATOM 2136 N N . HIS A 1 272 ? -79.630 -17.156 81.985 1.00 93.94 272 HIS A N 1
ATOM 2137 C CA . HIS A 1 272 ? -80.421 -15.945 82.200 1.00 93.94 272 HIS A CA 1
ATOM 2138 C C . HIS A 1 272 ? -81.886 -16.237 82.580 1.00 93.94 272 HIS A C 1
ATOM 2140 O O . HIS A 1 272 ? -82.455 -15.584 83.454 1.00 93.94 272 HIS A O 1
ATOM 2146 N N . GLU A 1 273 ? -82.493 -17.252 81.962 1.00 94.44 273 GLU A N 1
ATOM 2147 C CA . GLU A 1 273 ? -83.866 -17.675 82.265 1.00 94.44 273 GLU A CA 1
ATOM 2148 C C . GLU A 1 273 ? -84.033 -18.263 83.680 1.00 94.44 273 GLU A C 1
ATOM 2150 O O . GLU A 1 273 ? -85.145 -18.264 84.220 1.00 94.44 273 GLU A O 1
ATOM 2155 N N . ALA A 1 274 ? -82.960 -18.780 84.287 1.00 95.06 274 ALA A N 1
ATOM 2156 C CA . ALA A 1 274 ? -82.987 -19.339 85.635 1.00 95.06 274 ALA A CA 1
ATOM 2157 C C . ALA A 1 274 ? -83.002 -18.236 86.707 1.00 95.06 274 ALA A C 1
ATOM 2159 O O . ALA A 1 274 ? -83.883 -18.245 87.571 1.00 95.06 274 ALA A O 1
ATOM 2160 N N . ASP A 1 275 ? -82.109 -17.250 86.599 1.00 92.06 275 ASP A N 1
ATOM 2161 C CA . ASP A 1 275 ? -81.949 -16.166 87.584 1.00 92.06 275 ASP A CA 1
ATOM 2162 C C . ASP A 1 275 ? -83.236 -15.350 87.777 1.00 92.06 275 ASP A C 1
ATOM 2164 O O . ASP A 1 275 ? -83.605 -14.949 88.885 1.00 92.06 275 ASP A O 1
ATOM 2168 N N . GLN A 1 276 ? -83.985 -15.133 86.695 1.00 92.12 276 GLN A N 1
ATOM 2169 C CA . GLN A 1 276 ? -85.216 -14.350 86.741 1.00 92.12 276 GLN A CA 1
ATOM 2170 C C . GLN A 1 276 ? -86.310 -15.000 87.608 1.00 92.12 276 GLN A C 1
ATOM 2172 O O . GLN A 1 276 ? -87.165 -14.305 88.170 1.00 92.12 276 GLN A O 1
ATOM 2177 N N . LYS A 1 277 ? -86.277 -16.326 87.771 1.00 92.44 277 LYS A N 1
ATOM 2178 C CA . LYS A 1 277 ? -87.237 -17.047 88.617 1.00 92.44 277 LYS A CA 1
ATOM 2179 C C . LYS A 1 277 ? -86.946 -16.843 90.102 1.00 92.44 277 LYS A C 1
ATOM 2181 O O . LYS A 1 277 ? -87.883 -16.663 90.872 1.00 92.44 277 LYS A O 1
ATOM 2186 N N . GLU A 1 278 ? -85.678 -16.801 90.499 1.00 93.06 278 GLU A N 1
ATOM 2187 C CA . GLU A 1 278 ? -85.264 -16.706 91.905 1.00 93.06 278 GLU A CA 1
ATOM 2188 C C . GLU A 1 278 ? -85.648 -15.364 92.554 1.00 93.06 278 GLU A C 1
ATOM 2190 O O . GLU A 1 278 ? -86.222 -15.326 93.645 1.00 93.06 278 GLU A O 1
ATOM 2195 N N . ILE A 1 279 ? -85.434 -14.250 91.846 1.00 89.38 279 ILE A N 1
ATOM 2196 C CA . ILE A 1 279 ? -85.753 -12.889 92.328 1.00 89.38 279 ILE A CA 1
ATOM 2197 C C . ILE A 1 279 ? -87.240 -12.735 92.688 1.00 89.38 279 ILE A C 1
ATOM 2199 O O . ILE A 1 279 ? -87.604 -11.989 93.604 1.00 89.38 279 ILE A O 1
ATOM 2203 N N . SER A 1 280 ? -88.105 -13.441 91.966 1.00 87.38 280 SER A N 1
ATOM 2204 C CA . SER A 1 280 ? -89.553 -13.424 92.172 1.00 87.38 280 SER A CA 1
ATOM 2205 C C . SER A 1 280 ? -89.955 -13.885 93.579 1.00 87.38 280 SER A C 1
ATOM 2207 O O . SER A 1 280 ? -90.888 -13.334 94.164 1.00 87.38 280 SER A O 1
ATOM 2209 N N . GLU A 1 281 ? -89.241 -14.858 94.145 1.00 89.62 281 GLU A N 1
ATOM 2210 C CA . GLU A 1 281 ? -89.624 -15.525 95.393 1.00 89.62 281 GLU A CA 1
ATOM 2211 C C . GLU A 1 281 ? -89.293 -14.686 96.640 1.00 89.62 281 GLU A C 1
ATOM 2213 O O . GLU A 1 281 ? -90.104 -14.580 97.563 1.00 89.62 281 GLU A O 1
ATOM 2218 N N . LEU A 1 282 ? -88.137 -14.013 96.659 1.00 85.06 282 LEU A N 1
ATOM 2219 C CA . LEU A 1 282 ? -87.672 -13.232 97.817 1.00 85.06 282 LEU A CA 1
ATOM 2220 C C . LEU A 1 282 ? -88.618 -12.082 98.191 1.00 85.06 282 LEU A C 1
ATOM 2222 O O . LEU A 1 282 ? -88.835 -11.790 99.369 1.00 85.06 282 LEU A O 1
ATOM 2226 N N . ARG A 1 283 ? -89.249 -11.452 97.196 1.00 87.38 283 ARG A N 1
ATOM 2227 C CA . ARG A 1 283 ? -90.176 -10.327 97.413 1.00 87.38 283 ARG A CA 1
ATOM 2228 C C . ARG A 1 283 ? -91.424 -10.719 98.209 1.00 87.38 283 ARG A C 1
ATOM 2230 O O . ARG A 1 283 ? -91.992 -9.884 98.908 1.00 87.38 283 ARG A O 1
ATOM 2237 N N . ARG A 1 284 ? -91.836 -11.986 98.150 1.00 81.88 284 ARG A N 1
ATOM 2238 C CA . ARG A 1 284 ? -93.033 -12.500 98.832 1.00 81.88 284 ARG A CA 1
ATOM 2239 C C . ARG A 1 284 ? -92.882 -12.524 100.358 1.00 81.88 284 ARG A C 1
ATOM 2241 O O . ARG A 1 284 ? -93.857 -12.342 101.082 1.00 81.88 284 ARG A O 1
ATOM 2248 N N . GLN A 1 285 ? -91.671 -12.749 100.862 1.00 78.62 285 GLN A N 1
ATOM 2249 C CA . GLN A 1 285 ? -91.425 -12.996 102.288 1.00 78.62 285 GLN A CA 1
ATOM 2250 C C . GLN A 1 285 ? -91.493 -11.716 103.139 1.00 78.62 285 GLN A C 1
ATOM 2252 O O . GLN A 1 285 ? -91.995 -11.736 104.262 1.00 78.62 285 GLN A O 1
ATOM 2257 N N . GLN A 1 286 ? -91.065 -10.578 102.587 1.00 75.69 286 GLN A N 1
ATOM 2258 C CA . GLN A 1 286 ? -90.990 -9.292 103.292 1.00 75.69 286 GLN A CA 1
ATOM 2259 C C . GLN A 1 286 ? -92.363 -8.746 103.737 1.00 75.69 286 GLN A C 1
ATOM 2261 O O . GLN A 1 286 ? -92.466 -8.033 104.734 1.00 75.69 286 GLN A O 1
ATOM 2266 N N . GLN A 1 287 ? -93.443 -9.111 103.044 1.00 76.06 287 GLN A N 1
ATOM 2267 C CA . GLN A 1 287 ? -94.798 -8.613 103.318 1.00 76.06 287 GLN A CA 1
ATOM 2268 C C . GLN A 1 287 ? -95.436 -9.153 104.611 1.00 76.06 287 GLN A C 1
ATOM 2270 O O . GLN A 1 287 ? -96.402 -8.571 105.107 1.00 76.06 287 GLN A O 1
ATOM 2275 N N . LEU A 1 288 ? -94.927 -10.252 105.170 1.00 69.62 288 LEU A N 1
ATOM 2276 C CA . LEU A 1 288 ? -95.528 -10.920 106.333 1.00 69.62 288 LEU A CA 1
ATOM 2277 C C . LEU A 1 288 ? -95.260 -10.205 107.669 1.00 69.62 288 LEU A C 1
ATOM 2279 O O . LEU A 1 288 ? -96.074 -10.299 108.585 1.00 69.62 288 LEU A O 1
ATOM 2283 N N . VAL A 1 289 ? -94.160 -9.460 107.777 1.00 66.25 289 VAL A N 1
ATOM 2284 C CA . VAL A 1 289 ? -93.648 -8.916 109.050 1.00 66.25 289 VAL A CA 1
ATOM 2285 C C . VAL A 1 289 ? -94.403 -7.665 109.532 1.00 66.25 289 VAL A C 1
ATOM 2287 O O . VAL A 1 289 ? -94.469 -7.398 110.726 1.00 66.25 289 VAL A O 1
ATOM 2290 N N . VAL A 1 290 ? -95.040 -6.915 108.633 1.00 69.44 290 VAL A N 1
ATOM 2291 C CA . VAL A 1 290 ? -95.644 -5.595 108.923 1.00 69.44 290 VAL A CA 1
ATOM 2292 C C . VAL A 1 290 ? -96.963 -5.675 109.731 1.00 69.44 290 VAL A C 1
ATOM 2294 O O . VAL A 1 290 ? -97.491 -4.656 110.159 1.00 69.44 290 VAL A O 1
ATOM 2297 N N . LYS A 1 291 ? -97.522 -6.867 109.983 1.00 68.38 291 LYS A N 1
ATOM 2298 C CA . LYS A 1 291 ? -98.932 -7.032 110.399 1.00 68.38 291 LYS A CA 1
ATOM 2299 C C . LYS A 1 291 ? -99.261 -7.117 111.920 1.00 68.38 291 LYS A C 1
ATOM 2301 O O . LYS A 1 291 ? -100.447 -7.227 112.209 1.00 68.38 291 LYS A O 1
ATOM 2306 N N . GLN A 1 292 ? -98.338 -7.081 112.903 1.00 51.38 292 GLN A N 1
ATOM 2307 C CA . GLN A 1 292 ? -98.667 -7.377 114.338 1.00 51.38 292 GLN A CA 1
ATOM 2308 C C . GLN A 1 292 ? -98.169 -6.356 115.425 1.00 51.38 292 GLN A C 1
ATOM 2310 O O . GLN A 1 292 ? -97.061 -6.473 115.938 1.00 51.38 292 GLN A O 1
ATOM 2315 N N . ASN A 1 293 ? -99.017 -5.408 115.869 1.00 54.84 293 ASN A N 1
ATOM 2316 C CA . ASN A 1 293 ? -98.754 -4.224 116.744 1.00 54.84 293 ASN A CA 1
ATOM 2317 C C . ASN A 1 293 ? -98.249 -4.404 118.232 1.00 54.84 293 ASN A C 1
ATOM 2319 O O . ASN A 1 293 ? -98.977 -4.081 119.167 1.00 54.84 293 ASN A O 1
ATOM 2323 N N . GLY A 1 294 ? -96.982 -4.742 118.517 1.00 60.53 294 GLY A N 1
ATOM 2324 C CA . GLY A 1 294 ? -96.204 -3.962 119.528 1.00 60.53 294 GLY A CA 1
ATOM 2325 C C . GLY A 1 294 ? -96.377 -4.045 121.093 1.00 60.53 294 GLY A C 1
ATOM 2326 O O . GLY A 1 294 ? -96.371 -2.977 121.692 1.00 60.53 294 GLY A O 1
ATOM 2327 N N . SER A 1 295 ? -96.496 -5.186 121.813 1.00 49.00 295 SER A N 1
ATOM 2328 C CA . SER A 1 295 ? -96.698 -5.278 123.314 1.00 49.00 295 SER A CA 1
ATOM 2329 C C . SER A 1 295 ? -95.455 -5.042 124.247 1.00 49.00 295 SER A C 1
ATOM 2331 O O . SER A 1 295 ? -94.330 -5.079 123.783 1.00 49.00 295 SER A O 1
ATOM 2333 N N . SER A 1 296 ? -95.607 -4.837 125.578 1.00 51.72 296 SER A N 1
ATOM 2334 C CA . SER A 1 296 ? -94.508 -4.586 126.568 1.00 51.72 296 SER A CA 1
ATOM 2335 C C . SER A 1 296 ? -93.568 -5.781 126.836 1.00 51.72 296 SER A C 1
ATOM 2337 O O . SER A 1 296 ? -92.354 -5.622 126.952 1.00 51.72 296 SER A O 1
ATOM 2339 N N . GLU A 1 297 ? -94.092 -7.008 126.828 1.00 60.38 297 GLU A N 1
ATOM 2340 C CA . GLU A 1 297 ? -93.267 -8.227 126.772 1.00 60.38 297 GLU A CA 1
ATOM 2341 C C . GLU A 1 297 ? -92.510 -8.314 125.446 1.00 60.38 297 GLU A C 1
ATOM 2343 O O . GLU A 1 297 ? -91.372 -8.775 125.393 1.00 60.38 297 GLU A O 1
ATOM 2348 N N . LEU A 1 298 ? -93.142 -7.831 124.372 1.00 64.81 298 LEU A N 1
ATOM 2349 C CA . LEU A 1 298 ? -92.476 -7.639 123.098 1.00 64.81 298 LEU A CA 1
ATOM 2350 C C . LEU A 1 298 ? -91.424 -6.522 123.215 1.00 64.81 298 LEU A C 1
ATOM 2352 O O . LEU A 1 298 ? -90.376 -6.692 122.628 1.00 64.81 298 LEU A O 1
ATOM 2356 N N . ILE A 1 299 ? -91.593 -5.469 124.022 1.00 63.12 299 ILE A N 1
ATOM 2357 C CA . ILE A 1 299 ? -90.583 -4.412 124.234 1.00 63.12 299 ILE A CA 1
ATOM 2358 C C . ILE A 1 299 ? -89.361 -4.909 125.020 1.00 63.12 299 ILE A C 1
ATOM 2360 O O . ILE A 1 299 ? -88.242 -4.637 124.598 1.00 63.12 299 ILE A O 1
ATOM 2364 N N . ASN A 1 300 ? -89.525 -5.666 126.109 1.00 68.81 300 ASN A N 1
ATOM 2365 C CA . ASN A 1 300 ? -88.376 -6.268 126.807 1.00 68.81 300 ASN A CA 1
ATOM 2366 C C . ASN A 1 300 ? -87.682 -7.312 125.929 1.00 68.81 300 ASN A C 1
ATOM 2368 O O . ASN A 1 300 ? -86.463 -7.272 125.792 1.00 68.81 300 ASN A O 1
ATOM 2372 N N . LYS A 1 301 ? -88.453 -8.148 125.215 1.00 72.56 301 LYS A N 1
ATOM 2373 C CA . LYS A 1 301 ? -87.896 -8.988 124.147 1.00 72.56 301 LYS A CA 1
ATOM 2374 C C . LYS A 1 301 ? -87.190 -8.146 123.098 1.00 72.56 301 LYS A C 1
ATOM 2376 O O . LYS A 1 301 ? -86.159 -8.582 122.625 1.00 72.56 301 LYS A O 1
ATOM 2381 N N . LEU A 1 302 ? -87.688 -6.964 122.735 1.00 74.25 302 LEU A N 1
ATOM 2382 C CA . LEU A 1 302 ? -87.044 -6.057 121.785 1.00 74.25 302 LEU A CA 1
ATOM 2383 C C . LEU A 1 302 ? -85.759 -5.446 122.358 1.00 74.25 302 LEU A C 1
ATOM 2385 O O . LEU A 1 302 ? -84.860 -5.206 121.564 1.00 74.25 302 LEU A O 1
ATOM 2389 N N . TYR A 1 303 ? -85.646 -5.231 123.674 1.00 77.25 303 TYR A N 1
ATOM 2390 C CA . TYR A 1 303 ? -84.427 -4.771 124.352 1.00 77.25 303 TYR A CA 1
ATOM 2391 C C . TYR A 1 303 ? -83.373 -5.870 124.465 1.00 77.25 303 TYR A C 1
ATOM 2393 O O . TYR A 1 303 ? -82.231 -5.628 124.089 1.00 77.25 303 TYR A O 1
ATOM 2401 N N . ASP A 1 304 ? -83.751 -7.077 124.887 1.00 79.62 304 ASP A N 1
ATOM 2402 C CA . ASP A 1 304 ? -82.862 -8.245 124.859 1.00 79.62 304 ASP A CA 1
ATOM 2403 C C . ASP A 1 304 ? -82.443 -8.539 123.415 1.00 79.62 304 ASP A C 1
ATOM 2405 O O . ASP A 1 304 ? -81.263 -8.639 123.106 1.00 79.62 304 ASP A O 1
ATOM 2409 N N . THR A 1 305 ? -83.400 -8.493 122.484 1.00 81.50 305 THR A N 1
ATOM 2410 C CA . THR A 1 305 ? -83.137 -8.557 121.041 1.00 81.50 305 THR A CA 1
ATOM 2411 C C . THR A 1 305 ? -82.241 -7.405 120.583 1.00 81.50 305 THR A C 1
ATOM 2413 O O . THR A 1 305 ? -81.466 -7.591 119.656 1.00 81.50 305 THR A O 1
ATOM 2416 N N . ALA A 1 306 ? -82.330 -6.206 121.163 1.00 83.31 306 ALA A N 1
ATOM 2417 C CA . ALA A 1 306 ? -81.488 -5.068 120.798 1.00 83.31 306 ALA A CA 1
ATOM 2418 C C . ALA A 1 306 ? -80.064 -5.210 121.346 1.00 83.31 306 ALA A C 1
ATOM 2420 O O . ALA A 1 306 ? -79.124 -4.825 120.656 1.00 83.31 306 ALA A O 1
ATOM 2421 N N . LEU A 1 307 ? -79.892 -5.782 122.540 1.00 82.50 307 LEU A N 1
ATOM 2422 C CA . LEU A 1 307 ? -78.588 -6.107 123.117 1.00 82.50 307 LEU A CA 1
ATOM 2423 C C . LEU A 1 307 ? -77.927 -7.268 122.373 1.00 82.50 307 LEU A C 1
ATOM 2425 O O . LEU A 1 307 ? -76.770 -7.144 121.977 1.00 82.50 307 LEU A O 1
ATOM 2429 N N . ASP A 1 308 ? -78.676 -8.329 122.080 1.00 86.38 308 ASP A N 1
ATOM 2430 C CA . ASP A 1 308 ? -78.226 -9.419 121.214 1.00 86.38 308 ASP A CA 1
ATOM 2431 C C . ASP A 1 308 ? -77.859 -8.882 119.828 1.00 86.38 308 ASP A C 1
ATOM 2433 O O . ASP A 1 308 ? -76.803 -9.212 119.293 1.00 86.38 308 ASP A O 1
ATOM 2437 N N . LYS A 1 309 ? -78.668 -7.973 119.265 1.00 88.12 309 LYS A N 1
ATOM 2438 C CA . LYS A 1 309 ? -78.338 -7.272 118.016 1.00 88.12 309 LYS A CA 1
ATOM 2439 C C . LYS A 1 309 ? -77.088 -6.414 118.147 1.00 88.12 309 LYS A C 1
ATOM 2441 O O . LYS A 1 309 ? -76.319 -6.381 117.200 1.00 88.12 309 LYS A O 1
ATOM 2446 N N . LEU A 1 310 ? -76.858 -5.726 119.264 1.00 88.44 310 LEU A N 1
ATOM 2447 C CA . LEU A 1 310 ? -75.648 -4.924 119.467 1.00 88.44 310 LEU A CA 1
ATOM 2448 C C . LEU A 1 310 ? -74.401 -5.815 119.518 1.00 88.44 310 LEU A C 1
ATOM 2450 O O . LEU A 1 310 ? -73.374 -5.464 118.942 1.00 88.44 310 LEU A O 1
ATOM 2454 N N . GLU A 1 311 ? -74.492 -6.972 120.169 1.00 92.06 311 GLU A N 1
ATOM 2455 C CA . GLU A 1 311 ? -73.403 -7.945 120.242 1.00 92.06 311 GLU A CA 1
ATOM 2456 C C . GLU A 1 311 ? -73.151 -8.619 118.884 1.00 92.06 311 GLU A C 1
ATOM 2458 O O . GLU A 1 311 ? -72.001 -8.788 118.473 1.00 92.06 311 GLU A O 1
ATOM 2463 N N . VAL A 1 312 ? -74.216 -8.930 118.137 1.00 91.75 312 VAL A N 1
ATOM 2464 C CA . VAL A 1 312 ? -74.137 -9.364 116.733 1.00 91.75 312 VAL A CA 1
ATOM 2465 C C . VAL A 1 312 ? -73.487 -8.277 115.876 1.00 91.75 312 VAL A C 1
ATOM 2467 O O . VAL A 1 312 ? -72.529 -8.569 115.175 1.00 91.75 312 VAL A O 1
ATOM 2470 N N . VAL A 1 313 ? -73.892 -7.012 116.012 1.00 92.81 313 VAL A N 1
ATOM 2471 C CA . VAL A 1 313 ? -73.313 -5.877 115.273 1.00 92.81 313 VAL A CA 1
ATOM 2472 C C . VAL A 1 313 ? -71.838 -5.665 115.613 1.00 92.81 313 VAL A C 1
ATOM 2474 O O . VAL A 1 313 ? -71.056 -5.348 114.722 1.00 92.81 313 VAL A O 1
ATOM 2477 N N . LYS A 1 314 ? -71.411 -5.861 116.867 1.00 93.94 314 LYS A N 1
ATOM 2478 C CA . LYS A 1 314 ? -69.982 -5.836 117.224 1.00 93.94 314 LYS A CA 1
ATOM 2479 C C . LYS A 1 314 ? -69.211 -6.963 116.543 1.00 93.94 314 LYS A C 1
ATOM 2481 O O . LYS A 1 314 ? -68.158 -6.708 115.964 1.00 93.94 314 LYS A O 1
ATOM 2486 N N . LYS A 1 315 ? -69.738 -8.191 116.567 1.00 94.94 315 LYS A N 1
ATOM 2487 C CA . LYS A 1 315 ? -69.130 -9.332 115.861 1.00 94.94 315 LYS A CA 1
ATOM 2488 C C . LYS A 1 315 ? -69.079 -9.096 114.353 1.00 94.94 315 LYS A C 1
ATOM 2490 O O . LYS A 1 315 ? -68.062 -9.408 113.734 1.00 94.94 315 LYS A O 1
ATOM 2495 N N . ASP A 1 316 ? -70.124 -8.503 113.784 1.00 93.38 316 ASP A N 1
ATOM 2496 C CA . ASP A 1 316 ? -70.196 -8.114 112.378 1.00 93.38 316 ASP A CA 1
ATOM 2497 C C . ASP A 1 316 ? -69.184 -7.011 112.062 1.00 93.38 316 ASP A C 1
ATOM 2499 O O . ASP A 1 316 ? -68.497 -7.098 111.050 1.00 93.38 316 ASP A O 1
ATOM 2503 N N . TYR A 1 317 ? -69.009 -6.025 112.945 1.00 94.38 317 TYR A N 1
ATOM 2504 C CA . TYR A 1 317 ? -67.985 -4.989 112.813 1.00 94.38 317 TYR A CA 1
ATOM 2505 C C . TYR A 1 317 ? -66.572 -5.577 112.862 1.00 94.38 317 TYR A C 1
ATOM 2507 O O . TYR A 1 317 ? -65.744 -5.257 112.013 1.00 94.38 317 TYR A O 1
ATOM 2515 N N . ASP A 1 318 ? -66.287 -6.477 113.803 1.00 94.69 318 ASP A N 1
ATOM 2516 C CA . ASP A 1 318 ? -64.982 -7.136 113.897 1.00 94.69 318 ASP A CA 1
ATOM 2517 C C . ASP A 1 318 ? -64.723 -8.082 112.717 1.00 94.69 318 ASP A C 1
ATOM 2519 O O . ASP A 1 318 ? -63.579 -8.232 112.276 1.00 94.69 318 ASP A O 1
ATOM 2523 N N . SER A 1 319 ? -65.769 -8.729 112.196 1.00 95.19 319 SER A N 1
ATOM 2524 C CA . SER A 1 319 ? -65.722 -9.520 110.962 1.00 95.19 319 SER A CA 1
ATOM 2525 C C . SER A 1 319 ? -65.435 -8.625 109.754 1.00 95.19 319 SER A C 1
ATOM 2527 O O . SER A 1 319 ? -64.504 -8.890 108.995 1.00 95.19 319 SER A O 1
ATOM 2529 N N . LEU A 1 320 ? -66.152 -7.507 109.630 1.00 95.44 320 LEU A N 1
ATOM 2530 C CA . LEU A 1 320 ? -65.984 -6.528 108.562 1.00 95.44 320 LEU A CA 1
ATOM 2531 C C . LEU A 1 320 ? -64.600 -5.877 108.604 1.00 95.44 320 LEU A C 1
ATOM 2533 O O . LEU A 1 320 ? -63.963 -5.725 107.568 1.00 95.44 320 LEU A O 1
ATOM 2537 N N . ARG A 1 321 ? -64.087 -5.545 109.793 1.00 96.06 321 ARG A N 1
ATOM 2538 C CA . ARG A 1 321 ? -62.731 -5.014 109.978 1.00 96.06 321 ARG A CA 1
ATOM 2539 C C . ARG A 1 321 ? -61.668 -6.022 109.543 1.00 96.06 321 ARG A C 1
ATOM 2541 O O . ARG A 1 321 ? -60.699 -5.630 108.895 1.00 96.06 321 ARG A O 1
ATOM 2548 N N . ARG A 1 322 ? -61.836 -7.310 109.873 1.00 96.19 322 ARG A N 1
ATOM 2549 C CA . ARG A 1 322 ? -60.947 -8.385 109.396 1.00 96.19 322 ARG A CA 1
ATOM 2550 C C . ARG A 1 322 ? -60.990 -8.505 107.874 1.00 96.19 322 ARG A C 1
ATOM 2552 O O . ARG A 1 322 ? -59.937 -8.433 107.249 1.00 96.19 322 ARG A O 1
ATOM 2559 N N . GLN A 1 323 ? -62.184 -8.556 107.285 1.00 96.00 323 GLN A N 1
ATOM 2560 C CA . GLN A 1 323 ? -62.363 -8.592 105.830 1.00 96.00 323 GLN A CA 1
ATOM 2561 C C . GLN A 1 323 ? -61.776 -7.357 105.133 1.00 96.00 323 GLN A C 1
ATOM 2563 O O . GLN A 1 323 ? -61.158 -7.480 104.079 1.00 96.00 323 GLN A O 1
ATOM 2568 N N . TYR A 1 324 ? -61.928 -6.165 105.716 1.00 95.88 324 TYR A N 1
ATOM 2569 C CA . TYR A 1 324 ? -61.328 -4.937 105.199 1.00 95.88 324 TYR A CA 1
ATOM 2570 C C . TYR A 1 324 ? -59.800 -5.024 105.207 1.00 95.88 324 TYR A C 1
ATOM 2572 O O . TYR A 1 324 ? -59.171 -4.750 104.190 1.00 95.88 324 TYR A O 1
ATOM 2580 N N . ASN A 1 325 ? -59.198 -5.463 106.315 1.00 96.19 325 ASN A N 1
ATOM 2581 C CA . ASN A 1 325 ? -57.747 -5.634 106.405 1.00 96.19 325 ASN A CA 1
ATOM 2582 C C . ASN A 1 325 ? -57.226 -6.680 105.405 1.00 96.19 325 ASN A C 1
ATOM 2584 O O . ASN A 1 325 ? -56.207 -6.451 104.757 1.00 96.19 325 ASN A O 1
ATOM 2588 N N . GLU A 1 326 ? -57.936 -7.798 105.233 1.00 96.38 326 GLU A N 1
ATOM 2589 C CA . GLU A 1 326 ? -57.630 -8.806 104.210 1.00 96.38 326 GLU A CA 1
ATOM 2590 C C . GLU A 1 326 ? -57.730 -8.220 102.797 1.00 96.38 326 GLU A C 1
ATOM 2592 O O . GLU A 1 326 ? -56.834 -8.425 101.978 1.00 96.38 326 GLU A O 1
ATOM 2597 N N . LYS A 1 327 ? -58.771 -7.427 102.512 1.00 95.94 327 LYS A N 1
ATOM 2598 C CA . LYS A 1 327 ? -58.925 -6.732 101.228 1.00 95.94 327 LYS A CA 1
ATOM 2599 C C . LYS A 1 327 ? -57.825 -5.711 100.974 1.00 95.94 327 LYS A C 1
ATOM 2601 O O . LYS A 1 327 ? -57.330 -5.661 99.853 1.00 95.94 327 LYS A O 1
ATOM 2606 N N . VAL A 1 328 ? -57.409 -4.948 101.982 1.00 97.00 328 VAL A N 1
ATOM 2607 C CA . VAL A 1 328 ? -56.269 -4.023 101.880 1.00 97.00 328 VAL A CA 1
ATOM 2608 C C . VAL A 1 328 ? -54.982 -4.797 101.601 1.00 97.00 328 VAL A C 1
ATOM 2610 O O . VAL A 1 328 ? -54.229 -4.424 100.707 1.00 97.00 328 VAL A O 1
ATOM 2613 N N . SER A 1 329 ? -54.745 -5.912 102.300 1.00 96.62 329 SER A N 1
ATOM 2614 C CA . SER A 1 329 ? -53.566 -6.747 102.053 1.00 96.62 329 SER A CA 1
ATOM 2615 C C . SER A 1 329 ? -53.573 -7.369 100.653 1.00 96.62 329 SER A C 1
ATOM 2617 O O . SER A 1 329 ? -52.529 -7.399 100.007 1.00 96.62 329 SER A O 1
ATOM 2619 N N . SER A 1 330 ? -54.728 -7.845 100.176 1.00 96.25 330 SER A N 1
ATOM 2620 C CA . SER A 1 330 ? -54.898 -8.346 98.806 1.00 96.25 330 SER A CA 1
ATOM 2621 C C . SER A 1 330 ? -54.653 -7.241 97.785 1.00 96.25 330 SER A C 1
ATOM 2623 O O . SER A 1 330 ? -53.919 -7.457 96.832 1.00 96.25 330 SER A O 1
ATOM 2625 N N . HIS A 1 331 ? -55.213 -6.048 97.998 1.00 95.44 331 HIS A N 1
ATOM 2626 C CA . HIS A 1 331 ? -55.021 -4.914 97.099 1.00 95.44 331 HIS A CA 1
ATOM 2627 C C . HIS A 1 331 ? -53.552 -4.494 97.016 1.00 95.44 331 HIS A C 1
ATOM 2629 O O . HIS A 1 331 ? -53.055 -4.281 95.919 1.00 95.44 331 HIS A O 1
ATOM 2635 N N . ASN A 1 332 ? -52.841 -4.439 98.145 1.00 96.75 332 ASN A N 1
ATOM 2636 C CA . ASN A 1 332 ? -51.407 -4.142 98.155 1.00 96.75 332 ASN A CA 1
ATOM 2637 C C . ASN A 1 332 ? -50.599 -5.203 97.388 1.00 96.75 332 ASN A C 1
ATOM 2639 O O . ASN A 1 332 ? -49.655 -4.861 96.679 1.00 96.75 332 ASN A O 1
ATOM 2643 N N . LEU A 1 333 ? -50.977 -6.484 97.493 1.00 97.56 333 LEU A N 1
ATOM 2644 C CA . LEU A 1 333 ? -50.355 -7.562 96.720 1.00 97.56 333 LEU A CA 1
ATOM 2645 C C . LEU A 1 333 ? -50.630 -7.410 95.216 1.00 97.56 333 LEU A C 1
ATOM 2647 O O . LEU A 1 333 ? -49.718 -7.557 94.405 1.00 97.56 333 LEU A O 1
ATOM 2651 N N . ASP A 1 334 ? -51.875 -7.112 94.846 1.00 95.75 334 ASP A N 1
ATOM 2652 C CA . ASP A 1 334 ? -52.280 -6.905 93.455 1.00 95.75 334 ASP A CA 1
ATOM 2653 C C . ASP A 1 334 ? -51.626 -5.654 92.856 1.00 95.75 334 ASP A C 1
ATOM 2655 O O . ASP A 1 334 ? -51.210 -5.677 91.699 1.00 95.75 334 ASP A O 1
ATOM 2659 N N . LEU A 1 335 ? -51.463 -4.592 93.650 1.00 96.88 335 LEU A N 1
ATOM 2660 C CA . LEU A 1 335 ? -50.750 -3.381 93.256 1.00 96.88 335 LEU A CA 1
ATOM 2661 C C . LEU A 1 335 ? -49.277 -3.687 92.966 1.00 96.88 335 LEU A C 1
ATOM 2663 O O . LEU A 1 335 ? -48.793 -3.330 91.899 1.00 96.88 335 LEU A O 1
ATOM 2667 N N . GLY A 1 336 ? -48.598 -4.440 93.839 1.00 97.31 336 GLY A N 1
ATOM 2668 C CA . GLY A 1 336 ? -47.218 -4.870 93.589 1.00 97.31 336 GLY A CA 1
ATOM 2669 C C . GLY A 1 336 ? -47.079 -5.761 92.346 1.00 97.31 336 GLY A C 1
ATOM 2670 O O . GLY A 1 336 ? -46.118 -5.633 91.590 1.00 97.31 336 GLY A O 1
ATOM 2671 N N . ARG A 1 337 ? -48.062 -6.633 92.073 1.00 97.44 337 ARG A N 1
ATOM 2672 C CA . ARG A 1 337 ? -48.105 -7.426 90.828 1.00 97.44 337 ARG A CA 1
ATOM 2673 C C . ARG A 1 337 ? -48.309 -6.555 89.592 1.00 97.44 337 ARG A C 1
ATOM 2675 O O . ARG A 1 337 ? -47.710 -6.832 88.554 1.00 97.44 337 ARG A O 1
ATOM 2682 N N . LEU A 1 338 ? -49.153 -5.528 89.686 1.00 95.56 338 LEU A N 1
ATOM 2683 C CA . LEU A 1 338 ? -49.369 -4.578 88.600 1.00 95.56 338 LEU A CA 1
ATOM 2684 C C . LEU A 1 338 ? -48.099 -3.765 88.332 1.00 95.56 338 LEU A C 1
ATOM 2686 O O . LEU A 1 338 ? -47.691 -3.682 87.181 1.00 95.56 338 LEU A O 1
ATOM 2690 N N . GLU A 1 339 ? -47.449 -3.239 89.373 1.00 97.00 339 GLU A N 1
ATOM 2691 C CA . GLU A 1 339 ? -46.167 -2.530 89.265 1.00 97.00 339 GLU A CA 1
ATOM 2692 C C . GLU A 1 339 ? -45.109 -3.413 88.595 1.00 97.00 339 GLU A C 1
ATOM 2694 O O . GLU A 1 339 ? -44.481 -2.993 87.624 1.00 97.00 339 GLU A O 1
ATOM 2699 N N . GLN A 1 340 ? -44.982 -4.674 89.025 1.00 96.69 340 GLN A N 1
ATOM 2700 C CA . GLN A 1 340 ? -44.084 -5.634 88.386 1.00 96.69 340 GLN A CA 1
ATOM 2701 C C . GLN A 1 340 ? -44.432 -5.844 86.902 1.00 96.69 340 GLN A C 1
ATOM 2703 O O . GLN A 1 340 ? -43.545 -5.814 86.049 1.00 96.69 340 GLN A O 1
ATOM 2708 N N . SER A 1 341 ? -45.715 -6.013 86.569 1.00 94.62 341 SER A N 1
ATOM 2709 C CA . SER A 1 341 ? -46.161 -6.170 85.180 1.00 94.62 341 SER A CA 1
ATOM 2710 C C . SER A 1 341 ? -45.921 -4.908 84.337 1.00 94.62 341 SER A C 1
ATOM 2712 O O . SER A 1 341 ? -45.578 -5.014 83.157 1.00 94.62 341 SER A O 1
ATOM 2714 N N . GLU A 1 342 ? -46.045 -3.710 84.916 1.00 96.56 342 GLU A N 1
ATOM 2715 C CA . GLU A 1 342 ? -45.702 -2.449 84.254 1.00 96.56 342 GLU A CA 1
ATOM 2716 C C . GLU A 1 342 ? -44.197 -2.323 84.000 1.00 96.56 342 GLU A C 1
ATOM 2718 O O . GLU A 1 342 ? -43.795 -1.877 82.921 1.00 96.56 342 GLU A O 1
ATOM 2723 N N . GLU A 1 343 ? -43.362 -2.731 84.956 1.00 97.31 343 GLU A N 1
ATOM 2724 C CA . GLU A 1 343 ? -41.904 -2.779 84.815 1.00 97.31 343 GLU A CA 1
ATOM 2725 C C . GLU A 1 343 ? -41.495 -3.758 83.699 1.00 97.31 343 GLU A C 1
ATOM 2727 O O . GLU A 1 343 ? -40.705 -3.421 82.811 1.00 97.31 343 GLU A O 1
ATOM 2732 N N . GLU A 1 344 ? -42.096 -4.952 83.683 1.00 96.75 344 GLU A N 1
ATOM 2733 C CA . GLU A 1 344 ? -41.895 -5.967 82.645 1.00 96.75 344 GLU A CA 1
ATOM 2734 C C . GLU A 1 344 ? -42.347 -5.460 81.270 1.00 96.75 344 GLU A C 1
ATOM 2736 O O . GLU A 1 344 ? -41.608 -5.587 80.292 1.00 96.75 344 GLU A O 1
ATOM 2741 N N . LYS A 1 345 ? -43.507 -4.797 81.182 1.00 95.81 345 LYS A N 1
ATOM 2742 C CA . LYS A 1 345 ? -43.984 -4.159 79.947 1.00 95.81 345 LYS A CA 1
ATOM 2743 C C . LYS A 1 345 ? -43.003 -3.099 79.449 1.00 95.81 345 LYS A C 1
ATOM 2745 O O . LYS A 1 345 ? -42.679 -3.100 78.262 1.00 95.81 345 LYS A O 1
ATOM 2750 N N . LYS A 1 346 ? -42.515 -2.208 80.321 1.00 97.19 346 LYS A N 1
ATOM 2751 C CA . LYS A 1 346 ? -41.515 -1.183 79.960 1.00 97.19 346 LYS A CA 1
ATOM 2752 C C . LYS A 1 346 ? -40.224 -1.831 79.455 1.00 97.19 346 LYS A C 1
ATOM 2754 O O . LYS A 1 346 ? -39.671 -1.393 78.445 1.00 97.19 346 LYS A O 1
ATOM 2759 N N . SER A 1 347 ? -39.769 -2.896 80.116 1.00 97.56 347 SER A N 1
ATOM 2760 C CA . SER A 1 347 ? -38.592 -3.672 79.709 1.00 97.56 347 SER A CA 1
ATOM 2761 C C . SER A 1 347 ? -38.773 -4.307 78.323 1.00 97.56 347 SER A C 1
ATOM 2763 O O . SER A 1 347 ? -37.936 -4.115 77.438 1.00 97.56 347 SER A O 1
ATOM 2765 N N . LEU A 1 348 ? -39.902 -4.983 78.087 1.00 96.50 348 LEU A N 1
ATOM 2766 C CA . LEU A 1 348 ? -40.238 -5.593 76.795 1.00 96.50 348 LEU A CA 1
ATOM 2767 C C . LEU A 1 348 ? -40.396 -4.550 75.685 1.00 96.50 348 LEU A C 1
ATOM 2769 O O . LEU A 1 348 ? -39.925 -4.757 74.568 1.00 96.50 348 LEU A O 1
ATOM 2773 N N . GLN A 1 349 ? -41.004 -3.404 75.986 1.00 96.44 349 GLN A N 1
ATOM 2774 C CA . GLN A 1 349 ? -41.155 -2.306 75.035 1.00 96.44 349 GLN A CA 1
ATOM 2775 C C . GLN A 1 349 ? -39.787 -1.755 74.607 1.00 96.44 349 GLN A C 1
ATOM 2777 O O . GLN A 1 349 ? -39.541 -1.571 73.415 1.00 96.44 349 GLN A O 1
ATOM 2782 N N . LYS A 1 350 ? -38.850 -1.608 75.553 1.00 97.44 350 LYS A N 1
ATOM 2783 C CA . LYS A 1 350 ? -37.464 -1.216 75.263 1.00 97.44 350 LYS A CA 1
ATOM 2784 C C . LYS A 1 350 ? -36.723 -2.262 74.422 1.00 97.44 350 LYS A C 1
ATOM 2786 O O . LYS A 1 350 ? -35.973 -1.894 73.518 1.00 97.44 350 LYS A O 1
ATOM 2791 N N . GLN A 1 351 ? -36.940 -3.555 74.676 1.00 96.00 351 GLN A N 1
ATOM 2792 C CA . GLN A 1 351 ? -36.386 -4.626 73.834 1.00 96.00 351 GLN A CA 1
ATOM 2793 C C . GLN A 1 351 ? -36.949 -4.578 72.408 1.00 96.00 351 GLN A C 1
ATOM 2795 O O . GLN A 1 351 ? -36.184 -4.657 71.448 1.00 96.00 351 GLN A O 1
ATOM 2800 N N . MET A 1 352 ? -38.262 -4.389 72.256 1.00 95.94 352 MET A N 1
ATOM 2801 C CA . MET A 1 352 ? -38.917 -4.267 70.952 1.00 95.94 352 MET A CA 1
ATOM 2802 C C . MET A 1 352 ? -38.379 -3.069 70.156 1.00 95.94 352 MET A C 1
ATOM 2804 O O . MET A 1 352 ? -38.069 -3.211 68.975 1.00 95.94 352 MET A O 1
ATOM 2808 N N . GLU A 1 353 ? -38.203 -1.907 70.791 1.00 97.06 353 GLU A N 1
ATOM 2809 C CA . GLU A 1 353 ? -37.579 -0.736 70.158 1.00 97.06 353 GLU A CA 1
ATOM 2810 C C . GLU A 1 353 ? -36.135 -1.011 69.713 1.00 97.06 353 GLU A C 1
ATOM 2812 O O . GLU A 1 353 ? -35.726 -0.579 68.632 1.00 97.06 353 GLU A O 1
ATOM 2817 N N . GLY A 1 354 ? -35.366 -1.755 70.514 1.0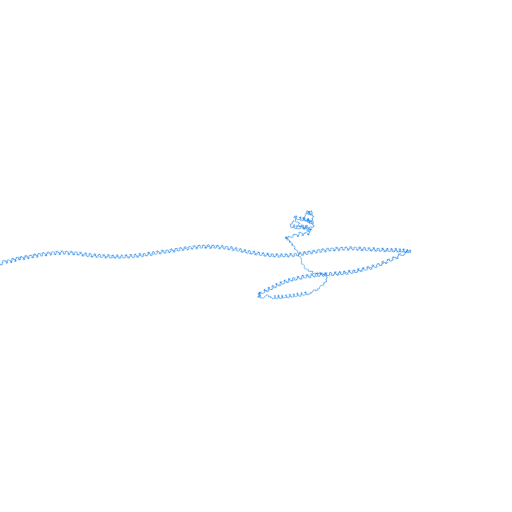0 97.06 354 GLY A N 1
ATOM 2818 C CA . GLY A 1 354 ? -34.023 -2.207 70.148 1.00 97.06 354 GLY A CA 1
ATOM 2819 C C . GLY A 1 354 ? -34.025 -3.094 68.900 1.00 97.06 354 GLY A C 1
ATOM 2820 O O . GLY A 1 354 ? -33.259 -2.848 67.968 1.00 97.06 354 GLY A O 1
ATOM 2821 N N . LEU A 1 355 ? -34.934 -4.072 68.844 1.00 96.00 355 LEU A N 1
ATOM 2822 C CA . LEU A 1 355 ? -35.094 -4.964 67.692 1.00 96.00 355 LEU A CA 1
ATOM 2823 C C . LEU A 1 355 ? -35.552 -4.218 66.432 1.00 96.00 355 LEU A C 1
ATOM 2825 O O . LEU A 1 355 ? -35.061 -4.508 65.342 1.00 96.00 355 LEU A O 1
ATOM 2829 N N . LEU A 1 356 ? -36.441 -3.228 66.562 1.00 96.44 356 LEU A N 1
ATOM 2830 C CA . LEU A 1 356 ? -36.863 -2.385 65.439 1.00 96.44 356 LEU A CA 1
ATOM 2831 C C . LEU A 1 356 ? -35.688 -1.578 64.871 1.00 96.44 356 LEU A C 1
ATOM 2833 O O . LEU A 1 356 ? -35.457 -1.614 63.664 1.00 96.44 356 LEU A O 1
ATOM 2837 N N . LYS A 1 357 ? -34.883 -0.937 65.730 1.00 96.81 357 LYS A N 1
ATOM 2838 C CA . LYS A 1 357 ? -33.666 -0.221 65.300 1.00 96.81 357 LYS A CA 1
ATOM 2839 C C . LYS A 1 357 ? -32.661 -1.148 64.619 1.00 96.81 357 LYS A C 1
ATOM 2841 O O . LYS A 1 357 ? -32.041 -0.763 63.625 1.00 96.81 357 LYS A O 1
ATOM 2846 N N . GLN A 1 358 ? -32.506 -2.369 65.130 1.00 94.75 358 GLN A N 1
ATOM 2847 C CA . GLN A 1 358 ? -31.632 -3.367 64.522 1.00 94.75 358 GLN A CA 1
ATOM 2848 C C . GLN A 1 358 ? -32.141 -3.770 63.131 1.00 94.75 358 GLN A C 1
ATOM 2850 O O . GLN A 1 358 ? -31.371 -3.727 62.174 1.00 94.75 358 GLN A O 1
ATOM 2855 N N . ARG A 1 359 ? -33.440 -4.071 62.995 1.00 95.44 359 ARG A N 1
ATOM 2856 C CA . ARG A 1 359 ? -34.083 -4.379 61.707 1.00 95.44 359 ARG A CA 1
ATOM 2857 C C . ARG A 1 359 ? -33.889 -3.248 60.699 1.00 95.44 359 ARG A C 1
ATOM 2859 O O . ARG A 1 359 ? -33.508 -3.512 59.562 1.00 95.44 359 ARG A O 1
ATOM 2866 N N . ASP A 1 360 ? -34.128 -2.004 61.104 1.00 96.56 360 ASP A N 1
ATOM 2867 C CA . ASP A 1 360 ? -34.006 -0.841 60.218 1.00 96.56 360 ASP A CA 1
ATOM 2868 C C . ASP A 1 360 ? -32.554 -0.630 59.758 1.00 96.56 360 ASP A C 1
ATOM 2870 O O . ASP A 1 360 ? -32.305 -0.333 58.588 1.00 96.56 360 ASP A O 1
ATOM 2874 N N . SER A 1 361 ? -31.582 -0.888 60.637 1.00 95.88 361 SER A N 1
ATOM 2875 C CA . SER A 1 361 ? -30.157 -0.871 60.279 1.00 95.88 361 SER A CA 1
ATOM 2876 C C . SER A 1 361 ? -29.813 -1.968 59.260 1.00 95.88 361 SER A C 1
ATOM 2878 O O . SER A 1 361 ? -29.102 -1.714 58.286 1.00 95.88 361 SER A O 1
ATOM 2880 N N . THR A 1 362 ? -30.355 -3.180 59.430 1.00 94.88 362 THR A N 1
ATOM 2881 C CA . THR A 1 362 ? -30.179 -4.282 58.471 1.00 94.88 362 THR A CA 1
ATOM 2882 C C . THR A 1 362 ? -30.819 -3.970 57.117 1.00 94.88 362 THR A C 1
ATOM 2884 O O . THR A 1 362 ? -30.193 -4.206 56.085 1.00 94.88 362 THR A O 1
ATOM 2887 N N . LEU A 1 363 ? -32.022 -3.386 57.098 1.00 95.50 363 LEU A N 1
ATOM 2888 C CA . LEU A 1 363 ? -32.687 -2.953 55.863 1.00 95.50 363 LEU A CA 1
ATOM 2889 C C . LEU A 1 363 ? -31.877 -1.878 55.132 1.00 95.50 363 LEU A C 1
ATOM 2891 O O . LEU A 1 363 ? -31.744 -1.929 53.909 1.00 95.50 363 LEU A O 1
ATOM 2895 N N . HIS A 1 364 ? -31.285 -0.930 55.865 1.00 95.12 364 HIS A N 1
ATOM 2896 C CA . HIS A 1 364 ? -30.418 0.079 55.265 1.00 95.12 364 HIS A CA 1
ATOM 2897 C C . HIS A 1 364 ? -29.191 -0.551 54.591 1.00 95.12 364 HIS A C 1
ATOM 2899 O O . HIS A 1 364 ? -28.895 -0.236 53.437 1.00 95.12 364 HIS A O 1
ATOM 2905 N N . LEU A 1 365 ? -28.523 -1.495 55.265 1.00 94.94 365 LEU A N 1
ATOM 2906 C CA . LEU A 1 365 ? -27.411 -2.249 54.679 1.00 94.94 365 LEU A CA 1
ATOM 2907 C C . LEU A 1 365 ? -27.856 -3.042 53.446 1.00 94.94 365 LEU A C 1
ATOM 2909 O O . LEU A 1 365 ? -27.192 -2.986 52.415 1.00 94.94 365 LEU A O 1
ATOM 2913 N N . GLN A 1 366 ? -29.004 -3.721 53.500 1.00 95.38 366 GLN A N 1
ATOM 2914 C CA . GLN A 1 366 ? -29.555 -4.452 52.356 1.00 95.38 366 GLN A CA 1
ATOM 2915 C C . GLN A 1 366 ? -29.806 -3.529 51.152 1.00 95.38 366 GLN A C 1
ATOM 2917 O O . GLN A 1 366 ? -29.476 -3.883 50.014 1.00 95.38 366 GLN A O 1
ATOM 2922 N N . HIS A 1 367 ? -30.350 -2.332 51.380 1.00 94.81 367 HIS A N 1
ATOM 2923 C CA . HIS A 1 367 ? -30.536 -1.334 50.328 1.00 94.81 367 HIS A CA 1
ATOM 2924 C C . HIS A 1 367 ? -29.205 -0.832 49.761 1.00 94.81 367 HIS A C 1
ATOM 2926 O O . HIS A 1 367 ? -29.085 -0.710 48.538 1.00 94.81 367 HIS A O 1
ATOM 2932 N N . GLN A 1 368 ? -28.199 -0.594 50.608 1.00 95.12 368 GLN A N 1
ATOM 2933 C CA . GLN A 1 368 ? -26.857 -0.227 50.151 1.00 95.12 368 GLN A CA 1
ATOM 2934 C C . GLN A 1 368 ? -26.225 -1.334 49.299 1.00 95.12 368 GLN A C 1
ATOM 2936 O O . GLN A 1 368 ? -25.755 -1.047 48.199 1.00 95.12 368 GLN A O 1
ATOM 2941 N N . TYR A 1 369 ? -26.291 -2.596 49.734 1.00 95.19 369 TYR A N 1
ATOM 2942 C CA . TYR A 1 369 ? -25.822 -3.745 48.951 1.00 95.19 369 TYR A CA 1
ATOM 2943 C C . TYR A 1 369 ? -26.546 -3.852 47.606 1.00 95.19 369 TYR A C 1
ATOM 2945 O O . TYR A 1 369 ? -25.903 -3.993 46.570 1.00 95.19 369 TYR A O 1
ATOM 2953 N N . SER A 1 370 ? -27.870 -3.694 47.592 1.00 95.94 370 SER A N 1
ATOM 2954 C CA . SER A 1 370 ? -28.674 -3.739 46.361 1.00 95.94 370 SER A CA 1
ATOM 2955 C C . SER A 1 370 ? -28.354 -2.588 45.397 1.00 95.94 370 SER A C 1
ATOM 2957 O O . SER A 1 370 ? -28.485 -2.727 44.181 1.00 95.94 370 SER A O 1
ATOM 2959 N N . SER A 1 371 ? -27.974 -1.422 45.923 1.00 95.38 371 SER A N 1
ATOM 2960 C CA . SER A 1 371 ? -27.514 -0.279 45.125 1.00 95.38 371 SER A CA 1
ATOM 2961 C C . SER A 1 371 ? -26.108 -0.522 44.567 1.00 95.38 371 SER A C 1
ATOM 2963 O O . SER A 1 371 ? -25.866 -0.298 43.382 1.00 95.38 371 SER A O 1
ATOM 2965 N N . SER A 1 372 ? -25.204 -1.048 45.397 1.00 94.56 372 SER A N 1
ATOM 2966 C CA . SER A 1 372 ? -23.840 -1.411 45.002 1.00 94.56 372 SER A CA 1
ATOM 2967 C C . SER A 1 372 ? -23.830 -2.488 43.913 1.00 94.56 372 SER A C 1
ATOM 2969 O O . SER A 1 372 ? -23.149 -2.328 42.905 1.00 94.56 372 SER A O 1
ATOM 2971 N N . MET A 1 373 ? -24.669 -3.521 44.045 1.00 95.38 373 MET A N 1
ATOM 2972 C CA . MET A 1 373 ? -24.818 -4.575 43.037 1.00 95.38 373 MET A CA 1
ATOM 2973 C C . MET A 1 373 ? -25.263 -4.005 41.684 1.00 95.38 373 MET A C 1
ATOM 2975 O O . MET A 1 373 ? -24.644 -4.283 40.664 1.00 95.38 373 MET A O 1
ATOM 2979 N N . ARG A 1 374 ? -26.262 -3.109 41.672 1.00 97.19 374 ARG A N 1
ATOM 2980 C CA . ARG A 1 374 ? -26.701 -2.435 40.436 1.00 97.19 374 ARG A CA 1
ATOM 2981 C C . ARG A 1 374 ? -25.593 -1.601 39.789 1.00 97.19 374 ARG A C 1
ATOM 2983 O O . ARG A 1 374 ? -25.502 -1.555 38.565 1.00 97.19 374 ARG A O 1
ATOM 2990 N N . ARG A 1 375 ? -24.746 -0.942 40.589 1.00 96.50 375 ARG A N 1
ATOM 2991 C CA . ARG A 1 375 ? -23.568 -0.224 40.071 1.00 96.50 375 ARG A CA 1
ATOM 2992 C C . ARG A 1 375 ? -22.549 -1.189 39.472 1.00 96.50 375 ARG A C 1
ATOM 2994 O O . ARG A 1 375 ? -22.035 -0.909 38.395 1.00 96.50 375 ARG A O 1
ATOM 3001 N N . TYR A 1 376 ? -22.291 -2.313 40.136 1.00 96.06 376 TYR A N 1
ATOM 3002 C CA . TYR A 1 376 ? -21.404 -3.355 39.625 1.00 96.06 376 TYR A CA 1
ATOM 3003 C C . TYR A 1 376 ? -21.899 -3.906 38.282 1.00 96.06 376 TYR A C 1
ATOM 3005 O O . TYR A 1 376 ? -21.127 -3.945 37.327 1.00 96.06 376 TYR A O 1
ATOM 3013 N N . ASP A 1 377 ? -23.191 -4.219 38.164 1.00 96.88 377 ASP A N 1
ATOM 3014 C CA . ASP A 1 377 ? -23.791 -4.684 36.908 1.00 96.88 377 ASP A CA 1
ATOM 3015 C C . ASP A 1 377 ? -23.640 -3.647 35.783 1.00 96.88 377 ASP A C 1
ATOM 3017 O O . ASP A 1 377 ? -23.309 -3.998 34.649 1.00 96.88 377 ASP A O 1
ATOM 3021 N N . SER A 1 378 ? -23.828 -2.358 36.092 1.00 96.25 378 SER A N 1
ATOM 3022 C CA . SER A 1 378 ? -23.631 -1.262 35.132 1.00 96.25 378 SER A CA 1
ATOM 3023 C C . SER A 1 378 ? -22.179 -1.176 34.654 1.00 96.25 378 SER A C 1
ATOM 3025 O O . SER A 1 378 ? -21.930 -1.128 33.450 1.00 96.25 378 SER A O 1
ATOM 3027 N N . ILE A 1 379 ? -21.216 -1.216 35.580 1.00 96.56 379 ILE A N 1
ATOM 3028 C CA . ILE A 1 379 ? -19.780 -1.194 35.257 1.00 96.56 379 ILE A CA 1
ATOM 3029 C C . ILE A 1 379 ? -19.402 -2.430 34.433 1.00 96.56 379 ILE A C 1
ATOM 3031 O O . ILE A 1 379 ? -18.661 -2.325 33.457 1.00 96.56 379 ILE A O 1
ATOM 3035 N N . GLN A 1 380 ? -19.946 -3.600 34.767 1.00 95.56 380 GLN A N 1
ATOM 3036 C CA . GLN A 1 380 ? -19.694 -4.831 34.025 1.00 95.56 380 GLN A CA 1
ATOM 3037 C C . GLN A 1 380 ? -20.234 -4.751 32.588 1.00 95.56 380 GLN A C 1
ATOM 3039 O O . GLN A 1 380 ? -19.581 -5.217 31.651 1.00 95.56 380 GLN A O 1
ATOM 3044 N N . GLN A 1 381 ? -21.401 -4.134 32.384 1.00 96.75 381 GLN A N 1
ATOM 3045 C CA . GLN A 1 381 ? -21.938 -3.882 31.045 1.00 96.75 381 GLN A CA 1
ATOM 3046 C C . GLN A 1 381 ? -21.064 -2.908 30.245 1.00 96.75 381 GLN A C 1
ATOM 3048 O O . GLN A 1 381 ? -20.822 -3.147 29.061 1.00 96.75 381 GLN A O 1
ATOM 3053 N N . GLU A 1 382 ? -20.572 -1.836 30.865 1.00 96.19 382 GLU A N 1
ATOM 3054 C CA . GLU A 1 382 ? -19.648 -0.890 30.227 1.00 96.19 382 GLU A CA 1
ATOM 3055 C C . GLU A 1 382 ? -18.319 -1.552 29.856 1.00 96.19 382 GLU A C 1
ATOM 3057 O O . GLU A 1 382 ? -17.858 -1.407 28.723 1.00 96.19 382 GLU A O 1
ATOM 3062 N N . LEU A 1 383 ? -17.756 -2.369 30.749 1.00 96.81 383 LEU A N 1
ATOM 3063 C CA . LEU A 1 383 ? -16.551 -3.151 30.482 1.00 96.81 383 LEU A CA 1
ATOM 3064 C C . LEU A 1 383 ? -16.750 -4.101 29.295 1.00 96.81 383 LEU A C 1
ATOM 3066 O O . LEU A 1 383 ? -15.889 -4.190 28.417 1.00 96.81 383 LEU A O 1
ATOM 3070 N N . ASN A 1 384 ? -17.897 -4.779 29.220 1.00 97.06 384 ASN A N 1
ATOM 3071 C CA . ASN A 1 384 ? -18.221 -5.659 28.098 1.00 97.06 384 ASN A CA 1
ATOM 3072 C C . ASN A 1 384 ? -18.319 -4.878 26.775 1.00 97.06 384 ASN A C 1
ATOM 3074 O O . ASN A 1 384 ? -17.795 -5.338 25.757 1.00 97.06 384 ASN A O 1
ATOM 3078 N N . LYS A 1 385 ? -18.928 -3.683 26.782 1.00 98.12 385 LYS A N 1
ATOM 3079 C CA . LYS A 1 385 ? -18.991 -2.796 25.605 1.00 98.12 385 LYS A CA 1
ATOM 3080 C C . LYS A 1 385 ? -17.598 -2.340 25.169 1.00 98.12 385 LYS A C 1
ATOM 3082 O O . LYS A 1 385 ? -17.258 -2.486 23.997 1.00 98.12 385 LYS A O 1
ATOM 3087 N N . ALA A 1 386 ? -16.774 -1.870 26.104 1.00 95.56 386 ALA A N 1
ATOM 3088 C CA . ALA A 1 386 ? -15.398 -1.454 25.832 1.00 95.56 386 ALA A CA 1
ATOM 3089 C C . ALA A 1 386 ? -14.535 -2.619 25.315 1.00 95.56 386 ALA A C 1
ATOM 3091 O O . ALA A 1 386 ? -13.693 -2.447 24.433 1.00 95.56 386 ALA A O 1
ATOM 3092 N N . THR A 1 387 ? -14.773 -3.834 25.814 1.00 96.56 387 THR A N 1
ATOM 3093 C CA . THR A 1 387 ? -14.103 -5.051 25.334 1.00 96.56 387 THR A CA 1
ATOM 3094 C C . THR A 1 387 ? -14.503 -5.377 23.893 1.00 96.56 387 THR A C 1
ATOM 3096 O O . THR A 1 387 ? -13.656 -5.779 23.095 1.00 96.56 387 THR A O 1
ATOM 3099 N N . LEU A 1 388 ? -15.780 -5.201 23.534 1.00 97.81 388 LEU A N 1
ATOM 3100 C CA . LEU A 1 388 ? -16.254 -5.409 22.165 1.00 97.81 388 LEU A CA 1
ATOM 3101 C C . LEU A 1 388 ? -15.627 -4.391 21.200 1.00 97.81 388 LEU A C 1
ATOM 3103 O O . LEU A 1 388 ? -15.087 -4.789 20.171 1.00 97.81 388 LEU A O 1
ATOM 3107 N N . GLN A 1 389 ? -15.617 -3.112 21.584 1.00 97.56 389 GLN A N 1
ATOM 3108 C CA . GLN A 1 389 ? -14.997 -2.029 20.813 1.00 97.56 389 GLN A CA 1
ATOM 3109 C C . GLN A 1 389 ? -13.495 -2.260 20.610 1.00 97.56 389 GLN A C 1
ATOM 3111 O O . GLN A 1 389 ? -12.995 -2.114 19.499 1.00 97.56 389 GLN A O 1
ATOM 3116 N N . ASN A 1 390 ? -12.774 -2.710 21.642 1.00 95.50 390 ASN A N 1
ATOM 3117 C CA . ASN A 1 390 ? -11.362 -3.079 21.503 1.00 95.50 390 ASN A CA 1
ATOM 3118 C C . ASN A 1 390 ? -11.154 -4.209 20.489 1.00 95.50 390 ASN A C 1
ATOM 3120 O O . ASN A 1 390 ? -10.229 -4.149 19.684 1.00 95.50 390 ASN A O 1
ATOM 3124 N N . LYS A 1 391 ? -12.026 -5.227 20.477 1.00 98.12 391 LYS A N 1
ATOM 3125 C CA . LYS A 1 391 ? -11.955 -6.304 19.474 1.00 98.12 391 LYS A CA 1
ATOM 3126 C C . LYS A 1 391 ? -12.217 -5.794 18.058 1.00 98.12 391 LYS A C 1
ATOM 3128 O O . LYS A 1 391 ? -11.641 -6.325 17.115 1.00 98.12 391 LYS A O 1
ATOM 3133 N N . GLU A 1 392 ? -13.090 -4.808 17.885 1.00 97.88 392 GLU A N 1
ATOM 3134 C CA . GLU A 1 392 ? -13.341 -4.178 16.584 1.00 97.88 392 GLU A CA 1
ATOM 3135 C C . GLU A 1 392 ? -12.145 -3.346 16.118 1.00 97.88 392 GLU A C 1
ATOM 3137 O O . GLU A 1 392 ? -11.686 -3.535 14.993 1.00 97.88 392 GLU A O 1
ATOM 3142 N N . LEU A 1 393 ? -11.579 -2.517 16.998 1.00 97.31 393 LEU A N 1
ATOM 3143 C CA . LEU A 1 393 ? -10.363 -1.754 16.709 1.00 97.31 393 LEU A CA 1
ATOM 3144 C C . LEU A 1 393 ? -9.181 -2.670 16.374 1.00 97.31 393 LEU A C 1
ATOM 3146 O O . LEU A 1 393 ? -8.445 -2.394 15.433 1.00 97.31 393 LEU A O 1
ATOM 3150 N N . GLN A 1 394 ? -9.036 -3.795 17.076 1.00 96.69 394 GLN A N 1
ATOM 3151 C CA . GLN A 1 394 ? -8.002 -4.785 16.784 1.00 96.69 394 GLN A CA 1
ATOM 3152 C C . GLN A 1 394 ? -8.142 -5.363 15.366 1.00 96.69 394 GLN A C 1
ATOM 3154 O O . GLN A 1 394 ? -7.156 -5.440 14.634 1.00 96.69 394 GLN A O 1
ATOM 3159 N N . ARG A 1 395 ? -9.367 -5.708 14.940 1.00 97.50 395 ARG A N 1
ATOM 3160 C CA . ARG A 1 395 ? -9.626 -6.176 13.565 1.00 97.50 395 ARG A CA 1
ATOM 3161 C C . ARG A 1 395 ? -9.322 -5.097 12.528 1.00 97.50 395 ARG A C 1
ATOM 3163 O O . ARG A 1 395 ? -8.820 -5.411 11.452 1.00 97.50 395 ARG A O 1
ATOM 3170 N N . GLU A 1 396 ? -9.618 -3.839 12.839 1.00 97.38 396 GLU A N 1
ATOM 3171 C CA . GLU A 1 396 ? -9.335 -2.720 11.941 1.00 97.38 396 GLU A CA 1
ATOM 3172 C C . GLU A 1 396 ? -7.827 -2.463 11.807 1.00 97.38 396 GLU A C 1
ATOM 3174 O O . GLU A 1 396 ? -7.334 -2.249 10.700 1.00 97.38 396 GLU A O 1
ATOM 3179 N N . ILE A 1 397 ? -7.069 -2.580 12.902 1.00 96.06 397 ILE A N 1
ATOM 3180 C CA . ILE A 1 397 ? -5.600 -2.532 12.879 1.00 96.06 397 ILE A CA 1
ATOM 3181 C C . ILE A 1 397 ? -5.042 -3.656 11.997 1.00 96.06 397 ILE A C 1
ATOM 3183 O O . ILE A 1 397 ? -4.210 -3.392 11.129 1.00 96.06 397 ILE A O 1
ATOM 3187 N N . GLU A 1 398 ? -5.525 -4.892 12.157 1.00 97.44 398 GLU A N 1
ATOM 3188 C CA . GLU A 1 398 ? -5.107 -6.035 11.331 1.00 97.44 398 GLU A CA 1
ATOM 3189 C C . GLU A 1 398 ? -5.421 -5.814 9.841 1.00 97.44 398 GLU A C 1
ATOM 3191 O O . GLU A 1 398 ? -4.581 -6.088 8.975 1.00 97.44 398 GLU A O 1
ATOM 3196 N N . ARG A 1 399 ? -6.596 -5.248 9.528 1.00 98.25 399 ARG A N 1
ATOM 3197 C CA . ARG A 1 399 ? -6.995 -4.878 8.160 1.00 98.25 399 ARG A CA 1
ATOM 3198 C C . ARG A 1 399 ? -6.043 -3.841 7.561 1.00 98.25 399 ARG A C 1
ATOM 3200 O O . ARG A 1 399 ? -5.530 -4.043 6.458 1.00 98.25 399 ARG A O 1
ATOM 3207 N N . LEU A 1 400 ? -5.773 -2.757 8.288 1.00 97.56 400 LEU A N 1
ATOM 3208 C CA . LEU A 1 400 ? -4.860 -1.695 7.855 1.00 97.56 400 LEU A CA 1
ATOM 3209 C C . LEU A 1 400 ? -3.425 -2.208 7.685 1.00 97.56 400 LEU A C 1
ATOM 3211 O O . LEU A 1 400 ? -2.734 -1.825 6.741 1.00 97.56 400 LEU A O 1
ATOM 3215 N N . GLN A 1 401 ? -2.976 -3.120 8.546 1.00 97.94 401 GLN A N 1
ATOM 3216 C CA . GLN A 1 401 ? -1.650 -3.729 8.456 1.00 97.94 401 GLN A CA 1
ATOM 3217 C C . GLN A 1 401 ? -1.511 -4.624 7.210 1.00 97.94 401 GLN A C 1
ATOM 3219 O O . GLN A 1 401 ? -0.479 -4.595 6.524 1.00 97.94 401 GLN A O 1
ATOM 3224 N N . ALA A 1 402 ? -2.564 -5.372 6.862 1.00 97.12 402 ALA A N 1
ATOM 3225 C CA . ALA A 1 402 ? -2.621 -6.146 5.623 1.00 97.12 402 ALA A CA 1
ATOM 3226 C C . ALA A 1 402 ? -2.591 -5.234 4.381 1.00 97.12 402 ALA A C 1
ATOM 3228 O O . ALA A 1 402 ? -1.851 -5.502 3.429 1.00 97.12 402 ALA A O 1
ATOM 3229 N N . GLU A 1 403 ? -3.328 -4.120 4.402 1.00 97.44 403 GLU A N 1
ATOM 3230 C CA . GLU A 1 403 ? -3.304 -3.122 3.326 1.00 97.44 403 GLU A CA 1
ATOM 3231 C C . GLU A 1 403 ? -1.937 -2.454 3.178 1.00 97.44 403 GLU A C 1
ATOM 3233 O O . GLU A 1 403 ? -1.419 -2.381 2.063 1.00 97.44 403 GLU A O 1
ATOM 3238 N N . ALA A 1 404 ? -1.301 -2.042 4.276 1.00 96.69 404 ALA A N 1
ATOM 3239 C CA . ALA A 1 404 ? 0.044 -1.471 4.254 1.00 96.69 404 ALA A CA 1
ATOM 3240 C C . ALA A 1 404 ? 1.066 -2.441 3.634 1.00 96.69 404 ALA A C 1
ATOM 3242 O O . ALA A 1 404 ? 1.896 -2.047 2.809 1.00 96.69 404 ALA A O 1
ATOM 3243 N N . THR A 1 405 ? 0.965 -3.732 3.964 1.00 97.31 405 THR A N 1
ATOM 3244 C CA . THR A 1 405 ? 1.820 -4.786 3.392 1.00 97.31 405 THR A CA 1
ATOM 3245 C C . THR A 1 405 ? 1.575 -4.959 1.891 1.00 97.31 405 THR A C 1
ATOM 3247 O O . THR A 1 405 ? 2.522 -5.058 1.099 1.00 97.31 405 THR A O 1
ATOM 3250 N N . ARG A 1 406 ? 0.307 -4.925 1.464 1.00 98.25 406 ARG A N 1
ATOM 3251 C CA . ARG A 1 406 ? -0.068 -4.953 0.044 1.00 98.25 406 ARG A CA 1
ATOM 3252 C C . ARG A 1 406 ? 0.492 -3.740 -0.704 1.00 98.25 406 ARG A C 1
ATOM 3254 O O . ARG A 1 406 ? 1.115 -3.922 -1.750 1.00 98.25 406 ARG A O 1
ATOM 3261 N N . PHE A 1 407 ? 0.334 -2.529 -0.167 1.00 97.56 407 PHE A N 1
ATOM 3262 C CA . PHE A 1 407 ? 0.883 -1.307 -0.762 1.00 97.56 407 PHE A CA 1
ATOM 3263 C C . PHE A 1 407 ? 2.404 -1.365 -0.883 1.00 97.56 407 PHE A C 1
ATOM 3265 O O . PHE A 1 407 ? 2.937 -1.068 -1.951 1.00 97.56 407 PHE A O 1
ATOM 3272 N N . LYS A 1 408 ? 3.106 -1.829 0.155 1.00 98.19 408 LYS A N 1
ATOM 3273 C CA . LYS A 1 408 ? 4.565 -1.992 0.118 1.00 98.19 408 LYS A CA 1
ATOM 3274 C C . LYS A 1 408 ? 5.014 -2.989 -0.952 1.00 98.19 408 LYS A C 1
ATOM 3276 O O . LYS A 1 408 ? 6.003 -2.752 -1.640 1.00 98.19 408 LYS A O 1
ATOM 3281 N N . THR A 1 409 ? 4.258 -4.065 -1.156 1.00 97.62 409 THR A N 1
ATOM 3282 C CA . THR A 1 409 ? 4.534 -5.049 -2.216 1.00 97.62 409 THR A CA 1
ATOM 3283 C C . THR A 1 409 ? 4.369 -4.441 -3.611 1.00 97.62 409 THR A C 1
ATOM 3285 O O . THR A 1 409 ? 5.226 -4.627 -4.475 1.00 97.62 409 THR A O 1
ATOM 3288 N N . VAL A 1 410 ? 3.295 -3.675 -3.830 1.00 97.62 410 VAL A N 1
ATOM 3289 C CA . VAL A 1 410 ? 3.063 -2.968 -5.101 1.00 97.62 410 VAL A CA 1
ATOM 3290 C C . VAL A 1 410 ? 4.146 -1.916 -5.345 1.00 97.62 410 VAL A C 1
ATOM 3292 O O . VAL A 1 410 ? 4.677 -1.842 -6.450 1.00 97.62 410 VAL A O 1
ATOM 3295 N N . GLN A 1 411 ? 4.530 -1.161 -4.313 1.00 97.75 411 GLN A N 1
ATOM 3296 C CA . GLN A 1 411 ? 5.615 -0.184 -4.379 1.00 97.75 411 GLN A CA 1
ATOM 3297 C C . GLN A 1 411 ? 6.939 -0.843 -4.783 1.00 97.75 411 GLN A C 1
ATOM 3299 O O . GLN A 1 411 ? 7.597 -0.372 -5.705 1.00 97.75 411 GLN A O 1
ATOM 3304 N N . LEU A 1 412 ? 7.314 -1.960 -4.149 1.00 97.31 412 LEU A N 1
ATOM 3305 C CA . LEU A 1 412 ? 8.533 -2.697 -4.494 1.00 97.31 412 LEU A CA 1
ATOM 3306 C C . LEU A 1 412 ? 8.513 -3.205 -5.939 1.00 97.31 412 LEU A C 1
ATOM 3308 O O . LEU A 1 412 ? 9.541 -3.169 -6.612 1.00 97.31 412 LEU A O 1
ATOM 3312 N N . LYS A 1 413 ? 7.357 -3.660 -6.435 1.00 98.12 413 LYS A N 1
ATOM 3313 C CA . LYS A 1 413 ? 7.215 -4.065 -7.838 1.00 98.12 413 LYS A CA 1
ATOM 3314 C C . LYS A 1 413 ? 7.411 -2.876 -8.784 1.00 98.12 413 LYS A C 1
ATOM 3316 O O . LYS A 1 413 ? 8.178 -2.993 -9.731 1.00 98.12 413 LYS A O 1
ATOM 3321 N N . ALA A 1 414 ? 6.782 -1.738 -8.493 1.00 97.44 414 ALA A N 1
ATOM 3322 C CA . ALA A 1 414 ? 6.923 -0.526 -9.295 1.00 97.44 414 ALA A CA 1
ATOM 3323 C C . ALA A 1 414 ? 8.373 -0.013 -9.330 1.00 97.44 414 ALA A C 1
ATOM 3325 O O . ALA A 1 414 ? 8.846 0.388 -10.388 1.00 97.44 414 ALA A O 1
ATOM 3326 N N . VAL A 1 415 ? 9.098 -0.081 -8.206 1.00 97.94 415 VAL A N 1
ATOM 3327 C CA . VAL A 1 415 ? 10.529 0.269 -8.148 1.00 97.94 415 VAL A CA 1
ATOM 3328 C C . VAL A 1 415 ? 11.359 -0.662 -9.032 1.00 97.94 415 VAL A C 1
ATOM 3330 O O . VAL A 1 415 ? 12.135 -0.176 -9.847 1.00 97.94 415 VAL A O 1
ATOM 3333 N N . LYS A 1 416 ? 11.151 -1.983 -8.944 1.00 98.31 416 LYS A N 1
ATOM 3334 C CA . LYS A 1 416 ? 11.854 -2.952 -9.803 1.00 98.31 416 LYS A CA 1
ATOM 3335 C C . LYS A 1 416 ? 11.574 -2.729 -11.286 1.00 98.31 416 LYS A C 1
ATOM 3337 O O . LYS A 1 416 ? 12.472 -2.858 -12.108 1.00 98.31 416 LYS A O 1
ATOM 3342 N N . ASP A 1 417 ? 10.331 -2.423 -11.645 1.00 97.81 417 ASP A N 1
ATOM 3343 C CA . ASP A 1 417 ? 9.981 -2.151 -13.039 1.00 97.81 417 ASP A CA 1
ATOM 3344 C C . ASP A 1 417 ? 10.591 -0.816 -13.514 1.00 97.81 417 ASP A C 1
ATOM 3346 O O . ASP A 1 417 ? 11.080 -0.736 -14.636 1.00 97.81 417 ASP A O 1
ATOM 3350 N N . ALA A 1 418 ? 10.673 0.202 -12.650 1.00 97.31 418 ALA A N 1
ATOM 3351 C CA . ALA A 1 418 ? 11.383 1.448 -12.950 1.00 97.31 418 ALA A CA 1
ATOM 3352 C C . ALA A 1 418 ? 12.899 1.246 -13.145 1.00 97.31 418 ALA A C 1
ATOM 3354 O O . ALA A 1 418 ? 13.490 1.887 -14.015 1.00 97.31 418 ALA A O 1
ATOM 3355 N N . GLU A 1 419 ? 13.528 0.354 -12.375 1.00 98.00 419 GLU A N 1
ATOM 3356 C CA . GLU A 1 419 ? 14.935 -0.029 -12.564 1.00 98.00 419 GLU A CA 1
ATOM 3357 C C . GLU A 1 419 ? 15.160 -0.694 -13.926 1.00 98.00 419 GLU A C 1
ATOM 3359 O O . GLU A 1 419 ? 16.068 -0.285 -14.645 1.00 98.00 419 GLU A O 1
ATOM 3364 N N . LYS A 1 420 ? 14.285 -1.619 -14.343 1.00 98.25 420 LYS A N 1
ATOM 3365 C CA . LYS A 1 420 ? 14.358 -2.228 -15.685 1.00 98.25 420 LYS A CA 1
ATOM 3366 C C . LYS A 1 420 ? 14.261 -1.186 -16.796 1.00 98.25 420 LYS A C 1
ATOM 3368 O O . LYS A 1 420 ? 15.092 -1.173 -17.694 1.00 98.25 420 LYS A O 1
ATOM 3373 N N . TYR A 1 421 ? 13.297 -0.265 -16.717 1.00 97.88 421 TYR A N 1
ATOM 3374 C CA . TYR A 1 421 ? 13.173 0.798 -17.722 1.00 97.88 421 TYR A CA 1
ATOM 3375 C C . TYR A 1 421 ? 14.393 1.726 -17.749 1.00 97.88 421 TYR A C 1
ATOM 3377 O O . TYR A 1 421 ? 14.756 2.255 -18.800 1.00 97.88 421 TYR A O 1
ATOM 3385 N N . LYS A 1 422 ? 15.048 1.932 -16.601 1.00 98.31 422 LYS A N 1
ATOM 3386 C CA . LYS A 1 422 ? 16.306 2.678 -16.529 1.00 98.31 422 LYS A CA 1
ATOM 3387 C C . LYS A 1 422 ? 17.435 1.927 -17.243 1.00 98.31 422 LYS A C 1
ATOM 3389 O O . LYS A 1 422 ? 18.150 2.551 -18.020 1.00 98.31 422 LYS A O 1
ATOM 3394 N N . GLU A 1 423 ? 17.570 0.623 -17.012 1.00 98.06 423 GLU A N 1
ATOM 3395 C CA . GLU A 1 423 ? 18.559 -0.231 -17.684 1.00 98.06 423 GLU A CA 1
ATOM 3396 C C . GLU A 1 423 ? 18.338 -0.271 -19.202 1.00 98.06 423 GLU A C 1
ATOM 3398 O O . GLU A 1 423 ? 19.286 -0.079 -19.961 1.00 98.06 423 GLU A O 1
ATOM 3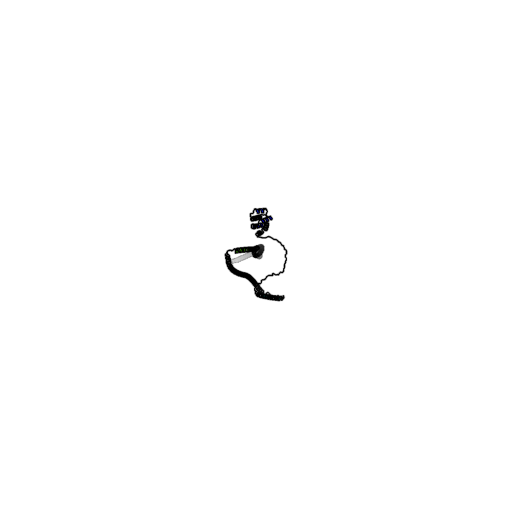403 N N . GLU A 1 424 ? 17.091 -0.432 -19.655 1.00 98.12 424 GLU A N 1
ATOM 3404 C CA . GLU A 1 424 ? 16.728 -0.387 -21.078 1.00 98.12 424 GLU A CA 1
ATOM 3405 C C . GLU A 1 424 ? 17.097 0.960 -21.708 1.00 98.12 424 GLU A C 1
ATOM 3407 O O . GLU A 1 424 ? 17.745 1.008 -22.754 1.00 98.12 424 GLU A O 1
ATOM 3412 N N . ARG A 1 425 ? 16.750 2.071 -21.047 1.00 98.12 425 ARG A N 1
ATOM 3413 C CA . ARG A 1 425 ? 17.123 3.417 -21.499 1.00 98.12 425 ARG A CA 1
ATOM 3414 C C . ARG A 1 425 ? 18.641 3.578 -21.594 1.00 98.12 425 ARG A C 1
ATOM 3416 O O . ARG A 1 425 ? 19.133 4.142 -22.570 1.00 98.12 425 ARG A O 1
ATOM 3423 N N . ASP A 1 426 ? 19.381 3.112 -20.592 1.00 98.06 426 ASP A N 1
ATOM 3424 C CA . ASP A 1 426 ? 20.840 3.214 -20.566 1.00 98.06 426 ASP A CA 1
ATOM 3425 C C . ASP A 1 426 ? 21.476 2.323 -21.659 1.00 98.06 426 ASP A C 1
ATOM 3427 O O . ASP A 1 426 ? 22.452 2.734 -22.290 1.00 98.06 426 ASP A O 1
ATOM 3431 N N . SER A 1 427 ? 20.881 1.161 -21.962 1.00 98.44 427 SER A N 1
ATOM 3432 C CA . SER A 1 427 ? 21.259 0.303 -23.096 1.00 98.44 427 SER A CA 1
ATOM 3433 C C . SER A 1 427 ? 21.063 1.013 -24.436 1.00 98.44 427 SER A C 1
ATOM 3435 O O . SER A 1 427 ? 22.014 1.128 -25.208 1.00 98.44 427 SER A O 1
ATOM 3437 N N . VAL A 1 428 ? 19.876 1.580 -24.680 1.00 98.50 428 VAL A N 1
ATOM 3438 C CA . VAL A 1 428 ? 19.581 2.364 -25.895 1.00 98.50 428 VAL A CA 1
ATOM 3439 C C . VAL A 1 428 ? 20.543 3.544 -26.031 1.00 98.50 428 VAL A C 1
ATOM 3441 O O . VAL A 1 428 ? 21.021 3.851 -27.122 1.00 98.50 428 VAL A O 1
ATOM 3444 N N . PHE A 1 429 ? 20.880 4.204 -24.923 1.00 98.12 429 PHE A N 1
ATOM 3445 C CA . PHE A 1 429 ? 21.834 5.308 -24.939 1.00 98.12 429 PHE A CA 1
ATOM 3446 C C . PHE A 1 429 ? 23.261 4.853 -25.293 1.00 98.12 429 PHE A C 1
ATOM 3448 O O . PHE A 1 429 ? 23.990 5.573 -25.980 1.00 98.12 429 PHE A O 1
ATOM 3455 N N . ASN A 1 430 ? 23.673 3.662 -24.853 1.00 98.19 430 ASN A N 1
ATOM 3456 C CA . ASN A 1 430 ? 24.953 3.072 -25.244 1.00 98.19 430 ASN A CA 1
ATOM 3457 C C . ASN A 1 430 ? 24.966 2.675 -26.728 1.00 98.19 430 ASN A C 1
ATOM 3459 O O . ASN A 1 430 ? 25.950 2.962 -27.407 1.00 98.19 430 ASN A O 1
ATOM 3463 N N . GLU A 1 431 ? 23.879 2.100 -27.247 1.00 98.00 431 GLU A N 1
ATOM 3464 C CA . GLU A 1 431 ? 23.725 1.809 -28.680 1.00 98.00 431 GLU A CA 1
ATOM 3465 C C . GLU A 1 431 ? 23.783 3.083 -29.524 1.00 98.00 431 GLU A C 1
ATOM 3467 O O . GLU A 1 431 ? 24.539 3.150 -30.489 1.00 98.00 431 GLU A O 1
ATOM 3472 N N . TYR A 1 432 ? 23.067 4.138 -29.124 1.00 98.19 432 TYR A N 1
ATOM 3473 C CA . TYR A 1 432 ? 23.147 5.437 -29.790 1.00 98.19 432 TYR A CA 1
ATOM 3474 C C . TYR A 1 432 ? 24.585 5.970 -29.823 1.00 98.19 432 TYR A C 1
ATOM 3476 O O . TYR A 1 432 ? 25.047 6.458 -30.853 1.00 98.19 432 TYR A O 1
ATOM 3484 N N . ARG A 1 433 ? 25.327 5.844 -28.715 1.00 98.50 433 ARG A N 1
ATOM 3485 C CA . ARG A 1 433 ? 26.738 6.249 -28.655 1.00 98.50 433 ARG A CA 1
ATOM 3486 C C . ARG A 1 433 ? 27.606 5.445 -29.627 1.00 98.50 433 ARG A C 1
ATOM 3488 O O . ARG A 1 433 ? 28.468 6.035 -30.274 1.00 98.50 433 ARG A O 1
ATOM 3495 N N . LEU A 1 434 ? 27.373 4.136 -29.740 1.00 98.38 434 LEU A N 1
ATOM 3496 C CA . LEU A 1 434 ? 28.067 3.274 -30.700 1.00 98.38 434 LEU A CA 1
ATOM 3497 C C . LEU A 1 434 ? 27.766 3.702 -32.137 1.00 98.38 434 LEU A C 1
ATOM 3499 O O . LEU A 1 434 ? 28.703 3.977 -32.880 1.00 98.38 434 LEU A O 1
ATOM 3503 N N . ILE A 1 435 ? 26.491 3.886 -32.486 1.00 98.19 435 ILE A N 1
ATOM 3504 C CA . ILE A 1 435 ? 26.068 4.370 -33.809 1.00 98.19 435 ILE A CA 1
ATOM 3505 C C . ILE A 1 435 ? 26.730 5.712 -34.139 1.00 98.19 435 ILE A C 1
ATOM 3507 O O . ILE A 1 435 ? 27.205 5.911 -35.253 1.00 98.19 435 ILE A O 1
ATOM 3511 N N . MET A 1 436 ? 26.798 6.636 -33.178 1.00 98.06 436 MET A N 1
ATOM 3512 C CA . MET A 1 436 ? 27.488 7.913 -33.369 1.00 98.06 436 MET A CA 1
ATOM 3513 C C . MET A 1 436 ? 28.986 7.721 -33.638 1.00 98.06 436 MET A C 1
ATOM 3515 O O . MET A 1 436 ? 29.519 8.351 -34.547 1.00 98.06 436 MET A O 1
ATOM 3519 N N . SER A 1 437 ? 29.655 6.819 -32.914 1.00 97.88 437 SER A N 1
ATOM 3520 C CA . SER A 1 437 ? 31.073 6.520 -33.151 1.00 97.88 437 SER A CA 1
ATOM 3521 C C . SER A 1 437 ? 31.331 5.838 -34.501 1.00 97.88 437 SER A C 1
ATOM 3523 O O . SER A 1 437 ? 32.295 6.179 -35.184 1.00 97.88 437 SER A O 1
ATOM 3525 N N . GLU A 1 438 ? 30.449 4.929 -34.924 1.00 98.00 438 GLU A N 1
ATOM 3526 C CA . GLU A 1 438 ? 30.506 4.292 -36.242 1.00 98.00 438 GLU A CA 1
ATOM 3527 C C . GLU A 1 438 ? 30.251 5.313 -37.351 1.00 98.00 438 GLU A C 1
ATOM 3529 O O . GLU A 1 438 ? 30.966 5.335 -38.350 1.00 98.00 438 GLU A O 1
ATOM 3534 N N . ARG A 1 439 ? 29.287 6.220 -37.155 1.00 98.12 439 ARG A N 1
ATOM 3535 C CA . ARG A 1 439 ? 29.026 7.323 -38.082 1.00 98.12 439 ARG A CA 1
ATOM 3536 C C . ARG A 1 439 ? 30.261 8.205 -38.256 1.00 98.12 439 ARG A C 1
ATOM 3538 O O . ARG A 1 439 ? 30.615 8.517 -39.390 1.00 98.12 439 ARG A O 1
ATOM 3545 N N . ASP A 1 440 ? 30.923 8.584 -37.165 1.00 98.38 440 ASP A N 1
ATOM 3546 C CA . ASP A 1 440 ? 32.148 9.388 -37.221 1.00 98.38 440 ASP A CA 1
ATOM 3547 C C . ASP A 1 440 ? 33.286 8.644 -37.936 1.00 98.38 440 ASP A C 1
ATOM 3549 O O . ASP A 1 440 ? 34.062 9.251 -38.677 1.00 98.38 440 ASP A O 1
ATOM 3553 N N . GLN A 1 441 ? 33.381 7.326 -37.744 1.00 98.06 441 GLN A N 1
ATOM 3554 C CA . GLN A 1 441 ? 34.346 6.486 -38.448 1.00 98.06 441 GLN A CA 1
ATOM 3555 C C . GLN A 1 441 ? 34.062 6.440 -39.957 1.00 98.06 441 GLN A C 1
ATOM 3557 O O . GLN A 1 441 ? 34.976 6.657 -40.752 1.00 98.06 441 GLN A O 1
ATOM 3562 N N . VAL A 1 442 ? 32.802 6.246 -40.356 1.00 98.31 442 VAL A N 1
ATOM 3563 C CA . VAL A 1 442 ? 32.384 6.256 -41.767 1.00 98.31 442 VAL A CA 1
ATOM 3564 C C . VAL A 1 442 ? 32.661 7.609 -42.420 1.00 98.31 442 VAL A C 1
ATOM 3566 O O . VAL A 1 442 ? 33.122 7.641 -43.556 1.00 98.31 442 VAL A O 1
ATOM 3569 N N . ILE A 1 443 ? 32.435 8.727 -41.720 1.00 97.75 443 ILE A N 1
ATOM 3570 C CA . ILE A 1 443 ? 32.762 10.066 -42.241 1.00 97.75 443 ILE A CA 1
ATOM 3571 C C . ILE A 1 443 ? 34.264 10.174 -42.528 1.00 97.75 443 ILE A C 1
ATOM 3573 O O . ILE A 1 443 ? 34.644 10.570 -43.626 1.00 97.75 443 ILE A O 1
ATOM 3577 N N . LYS A 1 444 ? 35.122 9.751 -41.590 1.00 98.19 444 LYS A N 1
ATOM 3578 C CA . LYS A 1 444 ? 36.581 9.761 -41.797 1.00 98.19 444 LYS A CA 1
ATOM 3579 C C . LYS A 1 444 ? 37.007 8.888 -42.974 1.00 98.19 444 LYS A C 1
ATOM 3581 O O . LYS A 1 444 ? 37.896 9.269 -43.733 1.00 98.19 444 LYS A O 1
ATOM 3586 N N . GLU A 1 445 ? 36.406 7.710 -43.120 1.00 97.56 445 GLU A N 1
ATOM 3587 C CA . GLU A 1 445 ? 36.681 6.819 -44.249 1.00 97.56 445 GLU A CA 1
ATOM 3588 C C . GLU A 1 445 ? 36.200 7.417 -45.569 1.00 97.56 445 GLU A C 1
ATOM 3590 O O . GLU A 1 445 ? 36.930 7.372 -46.554 1.00 97.56 445 GLU A O 1
ATOM 3595 N N . MET A 1 446 ? 35.025 8.044 -45.587 1.00 97.25 446 MET A N 1
ATOM 3596 C CA . MET A 1 446 ? 34.501 8.754 -46.750 1.00 97.25 446 MET A CA 1
ATOM 3597 C C . MET A 1 446 ? 35.421 9.908 -47.162 1.00 97.25 446 MET A C 1
ATOM 3599 O O . MET A 1 446 ? 35.774 9.993 -48.335 1.00 97.25 446 MET A O 1
ATOM 3603 N N . ASP A 1 447 ? 35.882 10.734 -46.218 1.00 97.88 447 ASP A N 1
ATOM 3604 C CA . ASP A 1 447 ? 36.835 11.821 -46.485 1.00 97.88 447 ASP A CA 1
ATOM 3605 C C . ASP A 1 447 ? 38.164 11.277 -47.039 1.00 97.88 447 ASP A C 1
ATOM 3607 O O . ASP A 1 447 ? 38.746 11.820 -47.985 1.00 97.88 447 ASP A O 1
ATOM 3611 N N . LYS A 1 448 ? 38.638 10.147 -46.503 1.00 97.81 448 LYS A N 1
ATOM 3612 C CA . LYS A 1 448 ? 39.828 9.463 -47.020 1.00 97.81 448 LYS A CA 1
ATOM 3613 C C . LYS A 1 448 ? 39.614 8.965 -48.454 1.00 97.81 448 LYS A C 1
ATOM 3615 O O . LYS A 1 448 ? 40.443 9.225 -49.319 1.00 97.81 448 LYS A O 1
ATOM 3620 N N . MET A 1 449 ? 38.495 8.305 -48.738 1.00 97.12 449 MET A N 1
ATOM 3621 C CA . MET A 1 449 ? 38.176 7.837 -50.090 1.00 97.12 449 MET A CA 1
ATOM 3622 C C . MET A 1 449 ? 37.996 9.001 -51.074 1.00 97.12 449 MET A C 1
ATOM 3624 O O . MET A 1 449 ? 38.423 8.903 -52.223 1.00 97.12 449 MET A O 1
ATOM 3628 N N . GLN A 1 450 ? 37.412 10.117 -50.629 1.00 97.56 450 GLN A N 1
ATOM 3629 C CA . GLN A 1 450 ? 37.260 11.341 -51.417 1.00 97.56 450 GLN A CA 1
ATOM 3630 C C . GLN A 1 450 ? 38.632 11.910 -51.811 1.00 97.56 450 GLN A C 1
ATOM 3632 O O . GLN A 1 450 ? 38.876 12.172 -52.989 1.00 97.56 450 GLN A O 1
ATOM 3637 N N . THR A 1 451 ? 39.557 12.031 -50.855 1.00 97.31 451 THR A N 1
ATOM 3638 C CA . THR A 1 451 ? 40.921 12.518 -51.131 1.00 97.31 451 THR A CA 1
ATOM 3639 C C . THR A 1 451 ? 41.706 11.567 -52.042 1.00 97.31 451 THR A C 1
ATOM 3641 O O . THR A 1 451 ? 42.377 12.011 -52.976 1.00 97.31 451 THR A O 1
ATOM 3644 N N . GLU A 1 452 ? 41.592 10.251 -51.846 1.00 97.19 452 GLU A N 1
ATOM 3645 C CA . GLU A 1 452 ? 42.200 9.252 -52.735 1.00 97.19 452 GLU A CA 1
ATOM 3646 C C . GLU A 1 452 ? 41.635 9.316 -54.164 1.00 97.19 452 GLU A C 1
ATOM 3648 O O . GLU A 1 452 ? 42.394 9.210 -55.136 1.00 97.19 452 GLU A O 1
ATOM 3653 N N . LEU A 1 453 ? 40.323 9.536 -54.305 1.00 96.81 453 LEU A N 1
ATOM 3654 C CA . LEU A 1 453 ? 39.655 9.722 -55.592 1.00 96.81 453 LEU A CA 1
ATOM 3655 C C . LEU A 1 453 ? 40.163 10.976 -56.311 1.00 96.81 453 LEU A C 1
ATOM 3657 O O . LEU A 1 453 ? 40.506 10.898 -57.491 1.00 96.81 453 LEU A O 1
ATOM 3661 N N . GLU A 1 454 ? 40.250 12.113 -55.620 1.00 97.25 454 GLU A N 1
ATOM 3662 C CA . GLU A 1 454 ? 40.781 13.365 -56.176 1.00 97.25 454 GLU A CA 1
ATOM 3663 C C . GLU A 1 454 ? 42.228 13.196 -56.661 1.00 97.25 454 GLU A C 1
ATOM 3665 O O . GLU A 1 454 ? 42.568 13.599 -57.779 1.00 97.25 454 GLU A O 1
ATOM 3670 N N . LEU A 1 455 ? 43.073 12.516 -55.877 1.00 96.81 455 LEU A N 1
ATOM 3671 C CA . LEU A 1 455 ? 44.444 12.184 -56.271 1.00 96.81 455 LEU A CA 1
ATOM 3672 C C . LEU A 1 455 ? 44.488 11.277 -57.510 1.00 96.81 455 LEU A C 1
ATOM 3674 O O . LEU A 1 455 ? 45.300 11.499 -58.412 1.00 96.81 455 LEU A O 1
ATOM 3678 N N . ALA A 1 456 ? 43.628 10.258 -57.582 1.00 95.56 456 ALA A N 1
ATOM 3679 C CA . ALA A 1 456 ? 43.542 9.371 -58.741 1.00 95.56 456 ALA A CA 1
ATOM 3680 C C . ALA A 1 456 ? 43.067 10.113 -60.001 1.00 95.56 456 ALA A C 1
ATOM 3682 O O . ALA A 1 456 ? 43.644 9.926 -61.074 1.00 95.56 456 ALA A O 1
ATOM 3683 N N . GLN A 1 457 ? 42.075 10.998 -59.874 1.00 96.62 457 GLN A N 1
ATOM 3684 C CA . GLN A 1 457 ? 41.613 11.860 -60.963 1.00 96.62 457 GLN A CA 1
ATOM 3685 C C . GLN A 1 457 ? 42.710 12.822 -61.434 1.00 96.62 457 GLN A C 1
ATOM 3687 O O . GLN A 1 457 ? 42.881 13.006 -62.640 1.00 96.62 457 GLN A O 1
ATOM 3692 N N . GLY A 1 458 ? 43.477 13.406 -60.509 1.00 96.69 458 GLY A N 1
ATOM 3693 C CA . GLY A 1 458 ? 44.635 14.243 -60.827 1.00 96.69 458 GLY A CA 1
ATOM 3694 C C . GLY A 1 458 ? 45.695 13.481 -61.625 1.00 96.69 458 GLY A C 1
ATOM 3695 O O . GLY A 1 458 ? 46.116 13.942 -62.686 1.00 96.69 458 GLY A O 1
ATOM 3696 N N . ARG A 1 459 ? 46.060 12.270 -61.179 1.00 96.50 459 ARG A N 1
ATOM 3697 C CA . ARG A 1 459 ? 46.980 11.389 -61.922 1.00 96.50 459 ARG A CA 1
ATOM 3698 C C . ARG A 1 459 ? 46.455 11.058 -63.315 1.00 96.50 459 ARG A C 1
ATOM 3700 O O . ARG A 1 459 ? 47.196 11.192 -64.279 1.00 96.50 459 ARG A O 1
ATOM 3707 N N . LEU A 1 460 ? 45.179 10.687 -63.435 1.00 95.56 460 LEU A N 1
ATOM 3708 C CA . LEU A 1 460 ? 44.567 10.370 -64.726 1.00 95.56 460 LEU A CA 1
ATOM 3709 C C . LEU A 1 460 ? 44.604 11.565 -65.687 1.00 95.56 460 LEU A C 1
ATOM 3711 O O . LEU A 1 460 ? 44.930 11.386 -66.859 1.00 95.56 460 LEU A O 1
ATOM 3715 N N . LYS A 1 461 ? 44.303 12.779 -65.205 1.00 96.50 461 LYS A N 1
ATOM 3716 C CA . LYS A 1 461 ? 44.410 14.008 -66.007 1.00 96.50 461 LYS A CA 1
ATOM 3717 C C . LYS A 1 461 ? 45.841 14.229 -66.491 1.00 96.50 461 LYS A C 1
ATOM 3719 O O . LYS A 1 461 ? 46.027 14.470 -67.680 1.00 96.50 461 LYS A O 1
ATOM 3724 N N . ASN A 1 462 ? 46.833 14.087 -65.612 1.00 95.75 462 ASN A N 1
ATOM 3725 C CA . ASN A 1 462 ? 48.243 14.233 -65.979 1.00 95.75 462 ASN A CA 1
ATOM 3726 C C . ASN A 1 462 ? 48.655 13.202 -67.036 1.00 95.75 462 ASN A C 1
ATOM 3728 O O . ASN A 1 462 ? 49.117 13.587 -68.105 1.00 95.75 462 ASN A O 1
ATOM 3732 N N . THR A 1 463 ? 48.376 11.916 -66.806 1.00 95.19 463 THR A N 1
ATOM 3733 C CA . THR A 1 463 ? 48.673 10.846 -67.772 1.00 95.19 463 THR A CA 1
ATOM 3734 C C . THR A 1 463 ? 47.922 11.038 -69.094 1.00 95.19 463 THR A C 1
ATOM 3736 O O . THR A 1 463 ? 48.459 10.755 -70.161 1.00 95.19 463 THR A O 1
ATOM 3739 N N . SER A 1 464 ? 46.686 11.549 -69.068 1.00 94.94 464 SER A N 1
ATOM 3740 C CA . SER A 1 464 ? 45.941 11.883 -70.287 1.00 94.94 464 SER A CA 1
ATOM 3741 C C . SER A 1 464 ? 46.582 13.044 -71.053 1.00 94.94 464 SER A C 1
ATOM 3743 O O . SER A 1 464 ? 46.618 13.004 -72.282 1.00 94.94 464 SER A O 1
ATOM 3745 N N . CYS A 1 465 ? 47.070 14.073 -70.356 1.00 95.44 465 CYS A N 1
ATOM 3746 C CA . CYS A 1 465 ? 47.798 15.186 -70.963 1.00 95.44 465 CYS A CA 1
ATOM 3747 C C . CYS A 1 465 ? 49.120 14.713 -71.575 1.00 95.44 465 CYS A C 1
ATOM 3749 O O . CYS A 1 465 ? 49.381 15.029 -72.731 1.00 95.44 465 CYS A O 1
ATOM 3751 N N . GLU A 1 466 ? 49.900 13.912 -70.847 1.00 94.94 466 GLU A N 1
ATOM 3752 C CA . GLU A 1 466 ? 51.140 13.293 -71.337 1.00 94.94 466 GLU A CA 1
ATOM 3753 C C . GLU A 1 466 ? 50.879 12.432 -72.575 1.00 94.94 466 GLU A C 1
ATOM 3755 O O . GLU A 1 466 ? 51.549 12.588 -73.590 1.00 94.94 466 GLU A O 1
ATOM 3760 N N . LYS A 1 467 ? 49.849 11.575 -72.542 1.00 94.88 467 LYS A N 1
ATOM 3761 C CA . LYS A 1 467 ? 49.456 10.753 -73.694 1.00 94.88 467 LYS A CA 1
ATOM 3762 C C . LYS A 1 467 ? 49.048 11.604 -74.896 1.00 94.88 467 LYS A C 1
ATOM 3764 O O . LYS A 1 467 ? 49.351 11.229 -76.025 1.00 94.88 467 LYS A O 1
ATOM 3769 N N . ARG A 1 468 ? 48.347 12.720 -74.674 1.00 96.00 468 ARG A N 1
ATOM 3770 C CA . ARG A 1 468 ? 47.982 13.655 -75.746 1.00 96.00 468 ARG A CA 1
ATOM 3771 C C . ARG A 1 468 ? 49.229 14.280 -76.369 1.00 96.00 468 ARG A C 1
ATOM 3773 O O . ARG A 1 468 ? 49.347 14.219 -77.583 1.00 96.00 468 ARG A O 1
ATOM 3780 N N . VAL A 1 469 ? 50.156 14.793 -75.557 1.00 95.62 469 VAL A N 1
ATOM 3781 C CA . VAL A 1 469 ? 51.427 15.362 -76.041 1.00 95.62 469 VAL A CA 1
ATOM 3782 C C . VAL A 1 469 ? 52.220 14.314 -76.821 1.00 95.62 469 VAL A C 1
ATOM 3784 O O . VAL A 1 469 ? 52.573 14.553 -77.967 1.00 95.62 469 VAL A O 1
ATOM 3787 N N . ALA A 1 470 ? 52.394 13.110 -76.271 1.00 94.00 470 ALA A N 1
ATOM 3788 C CA . ALA A 1 470 ? 53.068 12.019 -76.972 1.00 94.00 470 ALA A CA 1
ATOM 3789 C C . ALA A 1 470 ? 52.361 11.641 -78.290 1.00 94.00 470 ALA A C 1
ATOM 3791 O O . ALA A 1 470 ? 53.009 11.292 -79.271 1.00 94.00 470 ALA A O 1
ATOM 3792 N N . SER A 1 471 ? 51.026 11.711 -78.346 1.00 94.31 471 SER A N 1
ATOM 3793 C CA . SER A 1 471 ? 50.269 11.488 -79.584 1.00 94.31 471 SER A CA 1
ATOM 3794 C C . SER A 1 471 ? 50.483 12.603 -80.609 1.00 94.31 471 SER A C 1
ATOM 3796 O O . SER A 1 471 ? 50.559 12.306 -81.798 1.00 94.31 471 SER A O 1
ATOM 3798 N N . GLU A 1 472 ? 50.551 13.861 -80.172 1.00 95.56 472 GLU A N 1
ATOM 3799 C CA . GLU A 1 472 ? 50.849 15.019 -81.023 1.00 95.56 472 GLU A CA 1
ATOM 3800 C C . GLU A 1 472 ? 52.278 14.927 -81.579 1.00 95.56 472 GLU A C 1
ATOM 3802 O O . GLU A 1 472 ? 52.475 15.089 -82.781 1.00 95.56 472 GLU A O 1
ATOM 3807 N N . GLU A 1 473 ? 53.256 14.561 -80.746 1.00 95.31 473 GLU A N 1
ATOM 3808 C CA . GLU A 1 473 ? 54.644 14.304 -81.156 1.00 95.31 473 GLU A CA 1
ATOM 3809 C C . GLU A 1 473 ? 54.742 13.154 -82.168 1.00 95.31 473 GLU A C 1
ATOM 3811 O O . GLU A 1 473 ? 55.409 13.279 -83.194 1.00 95.31 473 GLU A O 1
ATOM 3816 N N . MET A 1 474 ? 54.041 12.041 -81.930 1.00 93.19 474 MET A N 1
ATOM 3817 C CA . MET A 1 474 ? 54.001 10.916 -82.870 1.00 93.19 474 MET A CA 1
ATOM 3818 C C . MET A 1 474 ? 53.387 11.302 -84.220 1.00 93.19 474 MET A C 1
ATOM 3820 O O . MET A 1 474 ? 53.838 10.816 -85.258 1.00 93.19 474 MET A O 1
ATOM 3824 N N . GLU A 1 475 ? 52.362 12.156 -84.230 1.00 94.12 475 GLU A N 1
ATOM 3825 C CA . GLU A 1 475 ? 51.751 12.639 -85.470 1.00 94.12 475 GLU A CA 1
ATOM 3826 C C . GLU A 1 475 ? 52.665 13.635 -86.200 1.00 94.12 475 GLU A C 1
ATOM 3828 O O . GLU A 1 475 ? 52.793 13.555 -87.422 1.00 94.12 475 GLU A O 1
ATOM 3833 N N . ALA A 1 476 ? 53.381 14.496 -85.470 1.00 94.94 476 ALA A N 1
ATOM 3834 C CA . ALA A 1 476 ? 54.411 15.367 -86.038 1.00 94.94 476 ALA A CA 1
ATOM 3835 C C . ALA A 1 476 ? 55.534 14.551 -86.703 1.00 94.94 476 ALA A C 1
ATOM 3837 O O . ALA A 1 476 ? 55.841 14.767 -87.874 1.00 94.94 476 ALA A O 1
ATOM 3838 N N . LEU A 1 477 ? 56.065 13.531 -86.016 1.00 94.88 477 LEU A N 1
ATOM 3839 C CA . LEU A 1 477 ? 57.074 12.623 -86.575 1.00 94.88 477 LEU A CA 1
ATOM 3840 C C . LEU A 1 477 ? 56.565 11.871 -87.815 1.00 94.88 477 LEU A C 1
ATOM 3842 O O . LEU A 1 477 ? 57.318 11.649 -88.763 1.00 94.88 477 LEU A O 1
ATOM 3846 N N . ARG A 1 478 ? 55.283 11.484 -87.849 1.00 95.75 478 ARG A N 1
ATOM 3847 C CA . ARG A 1 478 ? 54.668 10.891 -89.050 1.00 95.75 478 ARG A CA 1
ATOM 3848 C C . ARG A 1 478 ? 54.614 11.876 -90.214 1.00 95.75 478 ARG A C 1
ATOM 3850 O O . ARG A 1 478 ? 54.883 11.475 -91.345 1.00 95.75 478 ARG A O 1
ATOM 3857 N N . GLN A 1 479 ? 54.265 13.136 -89.962 1.00 93.88 479 GLN A N 1
ATOM 3858 C CA . GLN A 1 479 ? 54.249 14.180 -90.991 1.00 93.88 479 GLN A CA 1
ATOM 3859 C C . GLN A 1 479 ? 55.656 14.472 -91.525 1.00 93.88 479 GLN A C 1
ATOM 3861 O O . GLN A 1 479 ? 55.832 14.562 -92.742 1.00 93.88 479 GLN A O 1
ATOM 3866 N N . GLU A 1 480 ? 56.663 14.550 -90.652 1.00 94.62 480 GLU A N 1
ATOM 3867 C CA . GLU A 1 480 ? 58.071 14.685 -91.044 1.00 94.62 480 GLU A CA 1
ATOM 3868 C C . GLU A 1 480 ? 58.543 13.496 -91.885 1.00 94.62 480 GLU A C 1
ATOM 3870 O O . GLU A 1 480 ? 59.115 13.695 -92.954 1.00 94.62 480 GLU A O 1
ATOM 3875 N N . LEU A 1 481 ? 58.242 12.261 -91.466 1.00 93.44 481 LEU A N 1
ATOM 3876 C CA . LEU A 1 481 ? 58.575 11.061 -92.235 1.00 93.44 481 LEU A CA 1
ATOM 3877 C C . LEU A 1 481 ? 57.922 11.082 -93.621 1.00 93.44 481 LEU A C 1
ATOM 3879 O O . LEU A 1 481 ? 58.591 10.813 -94.614 1.00 93.44 481 LEU A O 1
ATOM 3883 N N . ASN A 1 482 ? 56.632 11.414 -93.706 1.00 94.19 482 ASN A N 1
ATOM 3884 C CA . ASN A 1 482 ? 55.939 11.538 -94.989 1.00 94.19 482 ASN A CA 1
ATOM 3885 C C . ASN A 1 482 ? 56.578 12.618 -95.871 1.00 94.19 482 ASN A C 1
ATOM 3887 O O . ASN A 1 482 ? 56.749 12.402 -97.069 1.00 94.19 482 ASN A O 1
ATOM 3891 N N . SER A 1 483 ? 56.976 13.749 -95.286 1.00 94.69 483 SER A N 1
ATOM 3892 C CA . SER A 1 483 ? 57.650 14.833 -96.010 1.00 94.69 483 SER A CA 1
ATOM 3893 C C . SER A 1 483 ? 59.018 14.382 -96.529 1.00 94.69 483 SER A C 1
ATOM 3895 O O . SER A 1 483 ? 59.300 14.535 -97.714 1.00 94.69 483 SER A O 1
ATOM 3897 N N . ALA A 1 484 ? 59.818 13.715 -95.693 1.00 93.12 484 ALA A N 1
ATOM 3898 C CA . ALA A 1 484 ? 61.102 13.134 -96.078 1.00 93.12 484 ALA A CA 1
ATOM 3899 C C . ALA A 1 484 ? 60.960 12.051 -97.164 1.00 93.12 484 ALA A C 1
ATOM 3901 O O . ALA A 1 484 ? 61.803 11.946 -98.053 1.00 93.12 484 ALA A O 1
ATOM 3902 N N . LEU A 1 485 ? 59.890 11.247 -97.130 1.00 95.06 485 LEU A N 1
ATOM 3903 C CA . LEU A 1 485 ? 59.585 10.281 -98.189 1.00 95.06 485 LEU A CA 1
ATOM 3904 C C . LEU A 1 485 ? 59.266 10.981 -99.516 1.00 95.06 485 LEU A C 1
ATOM 3906 O O . LEU A 1 485 ? 59.789 10.566 -100.547 1.00 95.06 485 LEU A O 1
ATOM 3910 N N . VAL A 1 486 ? 58.475 12.059 -99.495 1.00 95.06 486 VAL A N 1
ATOM 3911 C CA . VAL A 1 486 ? 58.183 12.868 -100.692 1.00 95.06 486 VAL A CA 1
ATOM 3912 C C . VAL A 1 486 ? 59.451 13.527 -101.238 1.00 95.06 486 VAL A C 1
ATOM 3914 O O . VAL A 1 486 ? 59.681 13.501 -102.446 1.00 95.06 486 VAL A O 1
ATOM 3917 N N . GLU A 1 487 ? 60.301 14.081 -100.374 1.00 93.50 487 GLU A N 1
ATOM 3918 C CA . GLU A 1 487 ? 61.595 14.648 -100.767 1.00 93.50 487 GLU A CA 1
ATOM 3919 C C . GLU A 1 487 ? 62.517 13.591 -101.378 1.00 93.50 487 GLU A C 1
ATOM 3921 O O . GLU A 1 487 ? 63.113 13.825 -102.429 1.00 93.50 487 GLU A O 1
ATOM 3926 N N . ARG A 1 488 ? 62.591 12.399 -100.772 1.00 94.38 488 ARG A N 1
ATOM 3927 C CA . ARG A 1 488 ? 63.328 11.256 -101.324 1.00 94.38 488 ARG A CA 1
ATOM 3928 C C . ARG A 1 488 ? 62.804 10.883 -102.709 1.00 94.38 488 ARG A C 1
ATOM 3930 O O . ARG A 1 488 ? 63.602 10.682 -103.621 1.00 94.38 488 ARG A O 1
ATOM 3937 N N . ASP A 1 489 ? 61.490 10.781 -102.878 1.00 95.62 489 ASP A N 1
ATOM 3938 C CA . ASP A 1 489 ? 60.879 10.412 -104.156 1.00 95.62 489 ASP A CA 1
ATOM 3939 C C . ASP A 1 489 ? 61.116 11.495 -105.223 1.00 95.62 489 ASP A C 1
ATOM 3941 O O . ASP A 1 489 ? 61.439 11.166 -106.367 1.00 95.62 489 ASP A O 1
ATOM 3945 N N . ARG A 1 490 ? 61.077 12.782 -104.844 1.00 94.50 490 ARG A N 1
ATOM 3946 C CA . ARG A 1 490 ? 61.490 13.899 -105.709 1.00 94.50 490 ARG A CA 1
ATOM 3947 C C . ARG A 1 490 ? 62.965 13.789 -106.105 1.00 94.50 490 ARG A C 1
ATOM 3949 O O . ARG A 1 490 ? 63.269 13.885 -107.288 1.00 94.50 490 ARG A O 1
ATOM 3956 N N . ALA A 1 491 ? 63.871 13.527 -105.165 1.00 92.12 491 ALA A N 1
ATOM 3957 C CA . ALA A 1 491 ? 65.294 13.358 -105.464 1.00 92.12 491 ALA A CA 1
ATOM 3958 C C . ALA A 1 491 ? 65.554 12.152 -106.389 1.00 92.12 491 ALA A C 1
ATOM 3960 O O . ALA A 1 491 ? 66.408 12.210 -107.275 1.00 92.12 491 ALA A O 1
ATOM 3961 N N . ILE A 1 492 ? 64.801 11.057 -106.227 1.00 92.69 492 ILE A N 1
ATOM 3962 C CA . ILE A 1 492 ? 64.841 9.905 -107.142 1.00 92.69 492 ILE A CA 1
ATOM 3963 C C . ILE A 1 492 ? 64.377 10.314 -108.542 1.00 92.69 492 ILE A C 1
ATOM 3965 O O . ILE A 1 492 ? 65.008 9.918 -109.525 1.00 92.69 492 ILE A O 1
ATOM 3969 N N . PHE A 1 493 ? 63.294 11.087 -108.638 1.00 94.31 493 PHE A N 1
ATOM 3970 C CA . PHE A 1 493 ? 62.788 11.603 -109.906 1.00 94.31 493 PHE A CA 1
ATOM 3971 C C . PHE A 1 493 ? 63.825 12.498 -110.601 1.00 94.31 493 PHE A C 1
ATOM 3973 O O . PHE A 1 493 ? 64.183 12.228 -111.744 1.00 94.31 493 PHE A O 1
ATOM 3980 N N . GLU A 1 494 ? 64.397 13.474 -109.893 1.00 92.06 494 GLU A N 1
ATOM 3981 C CA . GLU A 1 494 ? 65.452 14.360 -110.411 1.00 92.06 494 GLU A CA 1
ATOM 3982 C C . GLU A 1 494 ? 66.696 13.576 -110.863 1.00 92.06 494 GLU A C 1
ATOM 3984 O O . GLU A 1 494 ? 67.238 13.818 -111.944 1.00 92.06 494 GLU A O 1
ATOM 3989 N N . ARG A 1 495 ? 67.129 12.576 -110.083 1.00 93.50 495 ARG A N 1
ATOM 3990 C CA . ARG A 1 495 ? 68.212 11.658 -110.474 1.00 93.50 495 ARG A CA 1
ATOM 3991 C C . ARG A 1 495 ? 67.877 10.917 -111.770 1.00 93.50 495 ARG A C 1
ATOM 3993 O O . ARG A 1 495 ? 68.754 10.754 -112.616 1.00 93.50 495 ARG A O 1
ATOM 4000 N N . ASN A 1 496 ? 66.646 10.428 -111.916 1.00 91.75 496 ASN A N 1
ATOM 4001 C CA . ASN A 1 496 ? 66.218 9.718 -113.120 1.00 91.75 496 ASN A CA 1
ATOM 4002 C C . ASN A 1 496 ? 66.196 10.642 -114.342 1.00 91.75 496 ASN A C 1
ATOM 4004 O O . ASN A 1 496 ? 66.717 10.249 -115.380 1.00 91.75 496 ASN A O 1
ATOM 4008 N N . GLU A 1 497 ? 65.682 11.868 -114.215 1.00 90.25 497 GLU A N 1
ATOM 4009 C CA . GLU A 1 497 ? 65.735 12.861 -115.297 1.00 90.25 497 GLU A CA 1
ATOM 4010 C C . GLU A 1 497 ? 67.178 13.188 -115.703 1.00 90.25 497 GLU A C 1
ATOM 4012 O O . GLU A 1 497 ? 67.486 13.304 -116.889 1.00 90.25 497 GLU A O 1
ATOM 4017 N N . LEU A 1 498 ? 68.091 13.329 -114.736 1.00 90.81 498 LEU A N 1
ATOM 4018 C CA . LEU A 1 498 ? 69.513 13.547 -115.020 1.00 90.81 498 LEU A CA 1
ATOM 4019 C C . LEU A 1 498 ? 70.150 12.349 -115.731 1.00 90.81 498 LEU A C 1
ATOM 4021 O O . LEU A 1 498 ? 70.926 12.541 -116.665 1.00 90.81 498 LEU A O 1
ATOM 4025 N N . LEU A 1 499 ? 69.815 11.120 -115.327 1.00 90.06 499 LEU A N 1
ATOM 4026 C CA . LEU A 1 499 ? 70.259 9.904 -116.014 1.00 90.06 499 LEU A CA 1
ATOM 4027 C C . LEU A 1 499 ? 69.721 9.829 -117.445 1.00 90.06 499 LEU A C 1
ATOM 4029 O O . LEU A 1 499 ? 70.458 9.441 -118.349 1.00 90.06 499 LEU A O 1
ATOM 4033 N N . GLU A 1 500 ? 68.465 10.214 -117.663 1.00 88.44 500 GLU A N 1
ATOM 4034 C CA . GLU A 1 500 ? 67.865 10.266 -118.993 1.00 88.44 500 GLU A CA 1
ATOM 4035 C C . GLU A 1 500 ? 68.574 11.303 -119.871 1.00 88.44 500 GLU A C 1
ATOM 4037 O O . GLU A 1 500 ? 68.974 10.978 -120.989 1.00 88.44 500 GLU A O 1
ATOM 4042 N N . LYS A 1 501 ? 68.843 12.509 -119.354 1.00 89.06 501 LYS A N 1
ATOM 4043 C CA . LYS A 1 501 ? 69.652 13.529 -120.049 1.00 89.06 501 LYS A CA 1
ATOM 4044 C C . LYS A 1 501 ? 71.057 13.027 -120.376 1.00 89.06 501 LYS A C 1
ATOM 4046 O O . LYS A 1 501 ? 71.497 13.160 -121.512 1.00 89.06 501 LYS A O 1
ATOM 4051 N N . TYR A 1 502 ? 71.734 12.389 -119.422 1.00 86.56 502 TYR A N 1
ATOM 4052 C CA . TYR A 1 502 ? 73.049 11.790 -119.653 1.00 86.56 502 TYR A CA 1
ATOM 4053 C C . TYR A 1 502 ? 73.001 10.698 -120.732 1.00 86.56 502 TYR A C 1
ATOM 4055 O O . TYR A 1 502 ? 73.894 10.614 -121.568 1.00 86.56 502 TYR A O 1
ATOM 4063 N N . CYS A 1 503 ? 71.948 9.876 -120.759 1.00 85.12 503 CYS A N 1
ATOM 4064 C CA . CYS A 1 503 ? 71.752 8.871 -121.802 1.00 85.12 503 CYS A CA 1
ATOM 4065 C C . CYS A 1 503 ? 71.607 9.512 -123.191 1.00 85.12 503 CYS A C 1
ATOM 4067 O O . CYS A 1 503 ? 72.229 9.035 -124.142 1.00 85.12 503 CYS A O 1
ATOM 4069 N N . HIS A 1 504 ? 70.858 10.616 -123.298 1.00 84.06 504 HIS A N 1
ATOM 4070 C CA . HIS A 1 504 ? 70.765 11.401 -124.531 1.00 84.06 504 HIS A CA 1
ATOM 4071 C C . HIS A 1 504 ? 72.124 11.990 -124.924 1.00 84.06 504 HIS A C 1
ATOM 4073 O O . HIS A 1 504 ? 72.555 11.777 -126.048 1.00 84.06 504 HIS A O 1
ATOM 4079 N N . GLU A 1 505 ? 72.871 12.599 -123.999 1.00 84.19 505 GLU A N 1
ATOM 4080 C CA . GLU A 1 505 ? 74.222 13.107 -124.286 1.00 84.19 505 GLU A CA 1
ATOM 4081 C C . GLU A 1 505 ? 75.192 12.007 -124.748 1.00 84.19 505 GLU A C 1
ATOM 4083 O O . GLU A 1 505 ? 76.023 12.231 -125.629 1.00 84.19 505 GLU A O 1
ATOM 4088 N N . VAL A 1 506 ? 75.119 10.808 -124.162 1.00 87.31 506 VAL A N 1
ATOM 4089 C CA . VAL A 1 506 ? 75.913 9.649 -124.600 1.00 87.31 506 VAL A CA 1
ATOM 4090 C C . VAL A 1 506 ? 75.507 9.217 -126.008 1.00 87.31 506 VAL A C 1
ATOM 4092 O O . VAL A 1 506 ? 76.377 8.887 -126.815 1.00 87.31 506 VAL A O 1
ATOM 4095 N N . LYS A 1 507 ? 74.207 9.236 -126.318 1.00 82.31 507 LYS A N 1
ATOM 4096 C CA . LYS A 1 507 ? 73.688 8.920 -127.649 1.00 82.31 507 LYS A CA 1
ATOM 4097 C C . LYS A 1 507 ? 74.132 9.958 -128.682 1.00 82.31 507 LYS A C 1
ATOM 4099 O O . LYS A 1 507 ? 74.677 9.562 -129.706 1.00 82.31 507 LYS A O 1
ATOM 4104 N N . ASP A 1 508 ? 74.012 11.245 -128.376 1.00 84.31 508 ASP A N 1
ATOM 4105 C CA . ASP A 1 508 ? 74.457 12.348 -129.232 1.00 84.31 508 ASP A CA 1
ATOM 4106 C C . ASP A 1 508 ? 75.972 12.279 -129.473 1.00 84.31 508 ASP A C 1
ATOM 4108 O O . ASP A 1 508 ? 76.436 12.427 -130.601 1.00 84.31 508 ASP A O 1
ATOM 4112 N N . LYS A 1 509 ? 76.769 11.961 -128.440 1.00 82.81 509 LYS A N 1
ATOM 4113 C CA . LYS A 1 509 ? 78.213 11.705 -128.598 1.00 82.81 509 LYS A CA 1
ATOM 4114 C C . LYS A 1 509 ? 78.500 10.499 -129.491 1.00 82.81 509 LYS A C 1
ATOM 4116 O O . LYS A 1 509 ? 79.449 10.541 -130.270 1.00 82.81 509 LYS A O 1
ATOM 4121 N N . ALA A 1 510 ? 77.717 9.427 -129.387 1.00 81.12 510 ALA A N 1
ATOM 4122 C CA . ALA A 1 510 ? 77.864 8.257 -130.249 1.00 81.12 510 ALA A CA 1
ATOM 4123 C C . ALA A 1 510 ? 77.464 8.557 -131.705 1.00 81.12 510 ALA A C 1
ATOM 4125 O O . ALA A 1 510 ? 78.088 8.037 -132.630 1.00 81.12 510 ALA A O 1
ATOM 4126 N N . GLU A 1 511 ? 76.453 9.399 -131.919 1.00 79.75 511 GLU A N 1
ATOM 4127 C CA . GLU A 1 511 ? 76.053 9.887 -133.242 1.00 79.75 511 GLU A CA 1
ATOM 4128 C C . GLU A 1 511 ? 77.129 10.804 -133.840 1.00 79.75 511 GLU A C 1
ATOM 4130 O O . GLU A 1 511 ? 77.585 10.542 -134.951 1.00 79.75 511 GLU A O 1
ATOM 4135 N N . ALA A 1 512 ? 77.661 11.758 -133.072 1.00 78.56 512 ALA A N 1
ATOM 4136 C CA . ALA A 1 512 ? 78.793 12.588 -133.486 1.00 78.56 512 ALA A CA 1
ATOM 4137 C C . ALA A 1 512 ? 80.055 11.757 -133.799 1.00 78.56 512 ALA A C 1
ATOM 4139 O O . ALA A 1 512 ? 80.785 12.065 -134.739 1.00 78.56 512 ALA A O 1
ATOM 4140 N N . GLN A 1 513 ? 80.307 10.670 -133.059 1.00 80.25 513 GLN A N 1
ATOM 4141 C CA . GLN A 1 513 ? 81.405 9.747 -133.363 1.00 80.25 513 GLN A CA 1
ATOM 4142 C C . GLN A 1 513 ? 81.178 9.006 -134.690 1.00 80.25 513 GLN A C 1
ATOM 4144 O O . GLN A 1 513 ? 82.124 8.830 -135.452 1.00 80.25 513 GLN A O 1
ATOM 4149 N N . LYS A 1 514 ? 79.937 8.613 -135.010 1.00 81.06 514 LYS A N 1
ATOM 4150 C CA . LYS A 1 514 ? 79.611 8.030 -136.323 1.00 81.06 514 LYS A CA 1
ATOM 4151 C C . LYS A 1 514 ? 79.787 9.033 -137.457 1.00 81.06 514 LYS A C 1
ATOM 4153 O O . LYS A 1 514 ? 80.282 8.654 -138.513 1.00 81.06 514 LYS A O 1
ATOM 4158 N N . GLU A 1 515 ? 79.384 10.285 -137.254 1.00 80.62 515 GLU A N 1
ATOM 4159 C CA . GLU A 1 515 ? 79.603 11.358 -138.229 1.00 80.62 515 GLU A CA 1
ATOM 4160 C C . GLU A 1 515 ? 81.097 11.619 -138.445 1.00 80.62 515 GLU A C 1
ATOM 4162 O O . GLU A 1 515 ? 81.535 11.763 -139.585 1.00 80.62 515 GLU A O 1
ATOM 4167 N N . LEU A 1 516 ? 81.897 11.592 -137.375 1.00 78.75 516 LEU A N 1
ATOM 4168 C CA . LEU A 1 516 ? 83.353 11.690 -137.456 1.00 78.75 516 LEU A CA 1
ATOM 4169 C C . LEU A 1 516 ? 83.960 10.511 -138.232 1.00 78.75 516 LEU A C 1
ATOM 4171 O O . LEU A 1 516 ? 84.761 10.727 -139.139 1.00 78.75 516 LEU A O 1
ATOM 4175 N N . ASP A 1 517 ? 83.555 9.277 -137.924 1.00 79.75 517 ASP A N 1
ATOM 4176 C CA . ASP A 1 517 ? 84.019 8.079 -138.632 1.00 79.75 517 ASP A CA 1
ATOM 4177 C C . ASP A 1 517 ? 83.616 8.110 -140.120 1.00 79.75 517 ASP A C 1
ATOM 4179 O O . ASP A 1 517 ? 84.377 7.667 -140.986 1.00 79.75 517 ASP A O 1
ATOM 4183 N N . GLN A 1 518 ? 82.437 8.655 -140.440 1.00 83.50 518 GLN A N 1
ATOM 4184 C CA . GLN A 1 518 ? 81.980 8.849 -141.816 1.00 83.50 518 GLN A CA 1
ATOM 4185 C C . GLN A 1 518 ? 82.799 9.929 -142.535 1.00 83.50 518 GLN A C 1
ATOM 4187 O O . GLN A 1 518 ? 83.274 9.683 -143.639 1.00 83.50 518 GLN A O 1
ATOM 4192 N N . ALA A 1 519 ? 83.068 11.068 -141.893 1.00 75.81 519 ALA A N 1
ATOM 4193 C CA . ALA A 1 519 ? 83.942 12.104 -142.442 1.00 75.81 519 ALA A CA 1
ATOM 4194 C C . ALA A 1 519 ? 85.374 11.587 -142.672 1.00 75.81 519 ALA A C 1
ATOM 4196 O O . ALA A 1 519 ? 86.012 11.938 -143.664 1.00 75.81 519 ALA A O 1
ATOM 4197 N N . CYS A 1 520 ? 85.883 10.714 -141.797 1.00 77.75 520 CYS A N 1
ATOM 4198 C CA . CYS A 1 520 ? 87.163 10.039 -142.006 1.00 77.75 520 CYS A CA 1
ATOM 4199 C C . CYS A 1 520 ? 87.150 9.145 -143.256 1.00 77.75 520 CYS A C 1
ATOM 4201 O O . CYS A 1 520 ? 88.110 9.192 -144.026 1.00 77.75 520 CYS A O 1
ATOM 4203 N N . LYS A 1 521 ? 86.074 8.383 -143.497 1.00 78.50 521 LYS A N 1
ATOM 4204 C CA . LYS A 1 521 ? 85.915 7.596 -144.735 1.00 78.50 521 LYS A CA 1
ATOM 4205 C C . LYS A 1 521 ? 85.845 8.484 -145.969 1.00 78.50 521 LYS A C 1
ATOM 4207 O O . LYS A 1 521 ? 86.528 8.200 -146.946 1.00 78.50 521 LYS A O 1
ATOM 4212 N N . ASP A 1 522 ? 85.083 9.571 -145.912 1.00 77.88 522 ASP A N 1
ATOM 4213 C CA . ASP A 1 522 ? 84.954 10.502 -147.033 1.00 77.88 522 ASP A CA 1
ATOM 4214 C C . ASP A 1 522 ? 86.314 11.154 -147.351 1.00 77.88 522 ASP A C 1
ATOM 4216 O O . ASP A 1 522 ? 86.719 11.233 -148.510 1.00 77.88 522 ASP A O 1
ATOM 4220 N N . ILE A 1 523 ? 87.105 11.514 -146.333 1.00 73.25 523 ILE A N 1
ATOM 4221 C CA . ILE A 1 523 ? 88.493 11.966 -146.518 1.00 73.25 523 ILE A CA 1
ATOM 4222 C C . ILE A 1 523 ? 89.357 10.878 -147.171 1.00 73.25 523 ILE A C 1
ATOM 4224 O O . ILE A 1 523 ? 90.188 11.204 -148.018 1.00 73.25 523 ILE A O 1
ATOM 4228 N N . GLU A 1 524 ? 89.193 9.607 -146.799 1.00 76.31 524 GLU A N 1
ATOM 4229 C CA . GLU A 1 524 ? 89.895 8.488 -147.439 1.00 76.31 524 GLU A CA 1
ATOM 4230 C C . GLU A 1 524 ? 89.531 8.390 -148.930 1.00 76.31 524 GLU A C 1
ATOM 4232 O O . GLU A 1 524 ? 90.427 8.333 -149.769 1.00 76.31 524 GLU A O 1
ATOM 4237 N N . THR A 1 525 ? 88.246 8.508 -149.281 1.00 73.94 525 THR A N 1
ATOM 4238 C CA . THR A 1 525 ? 87.807 8.510 -150.688 1.00 73.94 525 THR A CA 1
ATOM 4239 C C . THR A 1 525 ? 88.354 9.706 -151.468 1.00 73.94 525 THR A C 1
ATOM 4241 O O . THR A 1 525 ? 88.871 9.538 -152.566 1.00 73.94 525 THR A O 1
ATOM 4244 N N . VAL A 1 526 ? 88.379 10.907 -150.880 1.00 77.00 526 VAL A N 1
ATOM 4245 C CA . VAL A 1 526 ? 88.981 12.094 -151.514 1.00 77.00 526 VAL A CA 1
ATOM 4246 C C . VAL A 1 526 ? 90.497 11.933 -151.673 1.00 77.00 526 VAL A C 1
ATOM 4248 O O . VAL A 1 526 ? 91.081 12.414 -152.647 1.00 77.00 526 VAL A O 1
ATOM 4251 N N . LYS A 1 527 ? 91.178 11.260 -150.736 1.00 73.88 527 LYS A N 1
ATOM 4252 C CA . LYS A 1 527 ? 92.600 10.921 -150.900 1.00 73.88 527 LYS A CA 1
ATOM 4253 C C . LYS A 1 527 ? 92.802 9.958 -152.068 1.00 73.88 527 LYS A C 1
ATOM 4255 O O . LYS A 1 527 ? 93.723 10.199 -152.846 1.00 73.88 527 LYS A O 1
ATOM 4260 N N . GLU A 1 528 ? 91.965 8.929 -152.195 1.00 74.31 528 GLU A N 1
ATOM 4261 C CA . GLU A 1 528 ? 91.992 7.982 -153.314 1.00 74.31 528 GLU A CA 1
ATOM 4262 C C . GLU A 1 528 ? 91.726 8.693 -154.647 1.00 74.31 528 GLU A C 1
ATOM 4264 O O . GLU A 1 528 ? 92.520 8.550 -155.573 1.00 74.31 528 GLU A O 1
ATOM 4269 N N . GLU A 1 529 ? 90.703 9.549 -154.727 1.00 73.69 529 GLU A N 1
ATOM 4270 C CA . GLU A 1 529 ? 90.403 10.376 -155.905 1.00 73.69 529 GLU A CA 1
ATOM 4271 C C . GLU A 1 529 ? 91.563 11.312 -156.263 1.00 73.69 529 GLU A C 1
ATOM 4273 O O . GLU A 1 529 ? 91.958 11.419 -157.424 1.00 73.69 529 GLU A O 1
ATOM 4278 N N . ARG A 1 530 ? 92.181 11.960 -155.269 1.00 76.81 530 ARG A N 1
ATOM 4279 C CA . ARG A 1 530 ? 93.382 12.782 -155.469 1.00 76.81 530 ARG A CA 1
ATOM 4280 C C . ARG A 1 530 ? 94.558 11.946 -155.975 1.00 76.81 530 ARG A C 1
ATOM 4282 O O . ARG A 1 530 ? 95.342 12.437 -156.788 1.00 76.81 530 ARG A O 1
ATOM 4289 N N . ASP A 1 531 ? 94.732 10.725 -155.486 1.00 75.75 531 ASP A N 1
ATOM 4290 C CA . ASP A 1 531 ? 95.832 9.854 -155.899 1.00 75.75 531 ASP A CA 1
ATOM 4291 C C . ASP A 1 531 ? 95.590 9.255 -157.299 1.00 75.75 531 ASP A C 1
ATOM 4293 O O . ASP A 1 531 ? 96.543 9.124 -158.072 1.00 75.75 531 ASP A O 1
ATOM 4297 N N . VAL A 1 532 ? 94.330 9.026 -157.686 1.00 75.50 532 VAL A N 1
ATOM 4298 C CA . VAL A 1 532 ? 93.916 8.754 -159.075 1.00 75.50 532 VAL A CA 1
ATOM 4299 C C . VAL A 1 532 ? 94.198 9.964 -159.965 1.00 75.50 532 VAL A C 1
ATOM 4301 O O . VAL A 1 532 ? 94.927 9.829 -160.942 1.00 75.50 532 VAL A O 1
ATOM 4304 N N . ALA A 1 533 ? 93.769 11.168 -159.580 1.00 73.50 533 ALA A N 1
ATOM 4305 C CA . ALA A 1 533 ? 94.048 12.395 -160.331 1.00 73.50 533 ALA A CA 1
ATOM 4306 C C . ALA A 1 533 ? 95.558 12.675 -160.459 1.00 73.50 533 ALA A C 1
ATOM 4308 O O . ALA A 1 533 ? 96.028 13.214 -161.463 1.00 73.50 533 ALA A O 1
ATOM 4309 N N . ARG A 1 534 ? 96.364 12.293 -159.458 1.00 74.44 534 ARG A N 1
ATOM 4310 C CA . ARG A 1 534 ? 97.832 12.331 -159.549 1.00 74.44 534 ARG A CA 1
ATOM 4311 C C . ARG A 1 534 ? 98.368 11.307 -160.545 1.00 74.44 534 ARG A C 1
ATOM 4313 O O . ARG A 1 534 ? 99.256 11.667 -161.317 1.00 74.44 534 ARG A O 1
ATOM 4320 N N . LYS A 1 535 ? 97.860 10.071 -160.559 1.00 75.94 535 LYS A N 1
ATOM 4321 C CA . LYS A 1 535 ? 98.232 9.064 -161.569 1.00 75.94 535 LYS A CA 1
ATOM 4322 C C . LYS A 1 535 ? 97.873 9.532 -162.975 1.00 75.94 535 LYS A C 1
ATOM 4324 O O . LYS A 1 535 ? 98.767 9.602 -163.811 1.00 75.94 535 LYS A O 1
ATOM 4329 N N . GLU A 1 536 ? 96.644 9.985 -163.191 1.00 74.50 536 GLU A N 1
ATOM 4330 C CA . GLU A 1 536 ? 96.173 10.516 -164.476 1.00 74.50 536 GLU A CA 1
ATOM 4331 C C . GLU A 1 536 ? 96.980 11.740 -164.924 1.00 74.50 536 GLU A C 1
ATOM 4333 O O . GLU A 1 536 ? 97.379 11.840 -166.081 1.00 74.50 536 GLU A O 1
ATOM 4338 N N . ARG A 1 537 ? 97.323 12.653 -164.005 1.00 74.69 537 ARG A N 1
ATOM 4339 C CA . ARG A 1 537 ? 98.231 13.774 -164.298 1.00 74.69 537 ARG A CA 1
ATOM 4340 C C . ARG A 1 537 ? 99.617 13.294 -164.728 1.00 74.69 537 ARG A C 1
ATOM 4342 O O . ARG A 1 537 ? 100.229 13.906 -165.599 1.00 74.69 537 ARG A O 1
ATOM 4349 N N . THR A 1 538 ? 100.132 12.236 -164.111 1.00 71.56 538 THR A N 1
ATOM 4350 C CA . THR A 1 538 ? 101.446 11.673 -164.450 1.00 71.56 538 THR A CA 1
ATOM 4351 C C . THR A 1 538 ? 101.397 10.973 -165.810 1.00 71.56 538 THR A C 1
ATOM 4353 O O . THR A 1 538 ? 102.294 11.160 -166.628 1.00 71.56 538 THR A O 1
ATOM 4356 N N . GLU A 1 539 ? 100.316 10.252 -166.103 1.00 76.19 539 GLU A N 1
ATOM 4357 C CA . GLU A 1 539 ? 100.059 9.623 -167.403 1.00 76.19 539 GLU A CA 1
ATOM 4358 C C . GLU A 1 539 ? 99.861 10.664 -168.515 1.00 76.19 539 GLU A C 1
ATOM 4360 O O . GLU A 1 539 ? 100.433 10.518 -169.592 1.00 76.19 539 GLU A O 1
ATOM 4365 N N . ALA A 1 540 ? 99.172 11.774 -168.240 1.00 71.50 540 ALA A N 1
ATOM 4366 C CA . ALA A 1 540 ? 99.049 12.906 -169.158 1.00 71.50 540 ALA A CA 1
ATOM 4367 C C . ALA A 1 540 ? 100.401 13.595 -169.425 1.00 71.50 540 ALA A C 1
ATOM 4369 O O . ALA A 1 540 ? 100.667 14.023 -170.547 1.00 71.50 540 ALA A O 1
ATOM 4370 N N . ILE A 1 541 ? 101.289 13.673 -168.426 1.00 70.56 541 ILE A N 1
ATOM 4371 C CA . ILE A 1 541 ? 102.667 14.161 -168.612 1.00 70.56 541 ILE A CA 1
ATOM 4372 C C . ILE A 1 541 ? 103.469 13.190 -169.489 1.00 70.56 541 ILE A C 1
ATOM 4374 O O . ILE A 1 541 ? 104.177 13.639 -170.386 1.00 70.56 541 ILE A O 1
ATOM 4378 N N . ILE A 1 542 ? 103.318 11.877 -169.299 1.00 73.75 542 ILE A N 1
ATOM 4379 C CA . ILE A 1 542 ? 103.962 10.863 -170.147 1.00 73.75 542 ILE A CA 1
ATOM 4380 C C . ILE A 1 542 ? 103.444 10.946 -171.590 1.00 73.75 542 ILE A C 1
ATOM 4382 O O . ILE A 1 542 ? 104.246 10.911 -172.521 1.00 73.75 542 ILE A O 1
ATOM 4386 N N . GLN A 1 543 ? 102.135 11.115 -171.795 1.00 70.69 543 GLN A N 1
ATOM 4387 C CA . GLN A 1 543 ? 101.540 11.289 -173.126 1.00 70.69 543 GLN A CA 1
ATOM 4388 C C . GLN A 1 543 ? 101.999 12.591 -173.793 1.00 70.69 543 GLN A C 1
ATOM 4390 O O . GLN A 1 543 ? 102.362 12.587 -174.968 1.00 70.69 543 GLN A O 1
ATOM 4395 N N . ARG A 1 544 ? 102.072 13.696 -173.041 1.00 76.12 544 ARG A N 1
ATOM 4396 C CA . ARG A 1 544 ? 102.641 14.967 -173.510 1.00 76.12 544 ARG A CA 1
ATOM 4397 C C . ARG A 1 544 ? 104.110 14.812 -173.913 1.00 76.12 544 ARG A C 1
ATOM 4399 O O . ARG A 1 544 ? 104.511 15.338 -174.944 1.00 76.12 544 ARG A O 1
ATOM 4406 N N . ASP A 1 545 ? 104.908 14.092 -173.129 1.00 76.06 545 ASP A N 1
ATOM 4407 C CA . ASP A 1 545 ? 106.333 13.875 -173.403 1.00 76.06 545 ASP A CA 1
ATOM 4408 C C . ASP A 1 545 ? 106.560 12.882 -174.559 1.00 76.06 545 ASP A C 1
ATOM 4410 O O . ASP A 1 545 ? 107.552 12.988 -175.281 1.00 76.06 545 ASP A O 1
ATOM 4414 N N . HIS A 1 546 ? 105.627 11.953 -174.785 1.00 72.62 546 HIS A N 1
ATOM 4415 C CA . HIS A 1 546 ? 105.594 11.092 -175.968 1.00 72.62 546 HIS A CA 1
ATOM 4416 C C . HIS A 1 546 ? 105.275 11.898 -177.236 1.00 72.62 546 HIS A C 1
ATOM 4418 O O . HIS A 1 546 ? 106.047 11.837 -178.190 1.00 72.62 546 HIS A O 1
ATOM 4424 N N . LEU A 1 547 ? 104.243 12.748 -177.195 1.00 72.19 547 LEU A N 1
ATOM 4425 C CA . LEU A 1 547 ? 103.890 13.673 -178.279 1.00 72.19 547 LEU A CA 1
ATOM 4426 C C . LEU A 1 547 ? 105.003 14.692 -178.568 1.00 72.19 547 LEU A C 1
ATOM 4428 O O . LEU A 1 547 ? 105.256 15.023 -179.722 1.00 72.19 547 LEU A O 1
ATOM 4432 N N . LEU A 1 548 ? 105.714 15.168 -177.542 1.00 71.50 548 LEU A N 1
ATOM 4433 C CA . LEU A 1 548 ? 106.887 16.034 -177.707 1.00 71.50 548 LEU A CA 1
ATOM 4434 C C . LEU A 1 548 ? 108.053 15.299 -178.377 1.00 71.50 548 LEU A C 1
ATOM 4436 O O . LEU A 1 548 ? 108.707 15.881 -179.240 1.00 71.50 548 LEU A O 1
ATOM 4440 N N . ARG A 1 549 ? 108.311 14.028 -178.038 1.00 73.06 549 ARG A N 1
ATOM 4441 C CA . ARG A 1 549 ? 109.327 13.222 -178.738 1.00 73.06 549 ARG A CA 1
ATOM 4442 C C . ARG A 1 549 ? 108.954 12.990 -180.198 1.00 73.06 549 ARG A C 1
ATOM 4444 O O . ARG A 1 549 ? 109.815 13.176 -181.050 1.00 73.06 549 ARG A O 1
ATOM 4451 N N . GLU A 1 550 ? 107.697 12.670 -180.493 1.00 65.88 550 GLU A N 1
ATOM 4452 C CA . GLU A 1 550 ? 107.205 12.510 -181.869 1.00 65.88 550 GLU A CA 1
ATOM 4453 C C . GLU A 1 550 ? 107.264 13.823 -182.660 1.00 65.88 550 GLU A C 1
ATOM 4455 O O . GLU A 1 550 ? 107.693 13.829 -183.811 1.00 65.88 550 GLU A O 1
ATOM 4460 N N . TYR A 1 551 ? 106.945 14.957 -182.028 1.00 68.19 551 TYR A N 1
ATOM 4461 C CA . TYR A 1 551 ? 107.088 16.284 -182.627 1.00 68.19 551 TYR A CA 1
ATOM 4462 C C . TYR A 1 551 ? 108.552 16.625 -182.948 1.00 68.19 551 TYR A C 1
ATOM 4464 O O . TYR A 1 551 ? 108.842 17.098 -184.045 1.00 68.19 551 TYR A O 1
ATOM 4472 N N . TYR A 1 552 ? 109.496 16.354 -182.040 1.00 66.56 552 TYR A N 1
ATOM 4473 C CA . TYR A 1 552 ? 110.923 16.596 -182.293 1.00 66.56 552 TYR A CA 1
ATOM 4474 C C . TYR A 1 552 ? 111.519 15.631 -183.332 1.00 66.56 552 TYR A C 1
ATOM 4476 O O . TYR A 1 552 ? 112.361 16.051 -184.123 1.00 66.56 552 TYR A O 1
ATOM 4484 N N . GLN A 1 553 ? 111.054 14.380 -183.399 1.00 64.88 553 GLN A N 1
ATOM 4485 C CA . GLN A 1 553 ? 111.480 13.401 -184.408 1.00 64.88 553 GLN A CA 1
ATOM 4486 C C . GLN A 1 553 ? 110.901 13.729 -185.798 1.00 64.88 553 GLN A C 1
ATOM 4488 O O . GLN A 1 553 ? 111.618 13.659 -186.794 1.00 64.88 553 GLN A O 1
ATOM 4493 N N . ALA A 1 554 ? 109.650 14.201 -185.866 1.00 62.19 554 ALA A N 1
ATOM 4494 C CA . ALA A 1 554 ? 109.032 14.720 -187.087 1.00 62.19 554 ALA A CA 1
ATOM 4495 C C . ALA A 1 554 ? 109.703 16.018 -187.578 1.00 62.19 554 ALA A C 1
ATOM 4497 O O . ALA A 1 554 ? 109.906 16.189 -188.779 1.00 62.19 554 ALA A O 1
ATOM 4498 N N . ARG A 1 555 ? 110.126 16.901 -186.660 1.00 62.66 555 ARG A N 1
ATOM 4499 C CA . ARG A 1 555 ? 110.893 18.121 -186.973 1.00 62.66 555 ARG A CA 1
ATOM 4500 C C . ARG A 1 555 ? 112.278 17.799 -187.551 1.00 62.66 555 ARG A C 1
ATOM 4502 O O . ARG A 1 555 ? 112.690 18.419 -188.522 1.00 62.66 555 ARG A O 1
ATOM 4509 N N . GLN A 1 556 ? 112.965 16.793 -187.008 1.00 57.75 556 GLN A N 1
ATOM 4510 C CA . GLN A 1 556 ? 114.295 16.375 -187.468 1.00 57.75 556 GLN A CA 1
ATOM 4511 C C . GLN A 1 556 ? 114.263 15.693 -188.853 1.00 57.75 556 GLN A C 1
ATOM 4513 O O . GLN A 1 556 ? 115.210 15.833 -189.623 1.00 57.75 556 GLN A O 1
ATOM 4518 N N . ILE A 1 557 ? 113.157 15.014 -189.193 1.00 62.47 557 ILE A N 1
ATOM 4519 C CA . ILE A 1 557 ? 112.893 14.443 -190.530 1.00 62.47 557 ILE A CA 1
ATOM 4520 C C . ILE A 1 557 ? 112.497 15.541 -191.538 1.00 62.47 557 ILE A C 1
ATOM 4522 O O . ILE A 1 557 ? 112.884 15.483 -192.704 1.00 62.47 557 ILE A O 1
ATOM 4526 N N . GLN A 1 558 ? 111.770 16.576 -191.102 1.00 55.91 558 GLN A N 1
ATOM 4527 C CA . GLN A 1 558 ? 111.411 17.727 -191.939 1.00 55.91 558 GLN A CA 1
ATOM 4528 C C . GLN A 1 558 ? 112.630 18.597 -192.292 1.00 55.91 558 GLN A C 1
ATOM 4530 O O . GLN A 1 558 ? 112.745 19.034 -193.436 1.00 55.91 558 GLN A O 1
ATOM 4535 N N . ASP A 1 559 ? 113.557 18.791 -191.349 1.00 55.44 559 ASP A N 1
ATOM 4536 C CA . ASP A 1 559 ? 114.795 19.556 -191.561 1.00 55.44 559 ASP A CA 1
ATOM 4537 C C . ASP A 1 559 ? 115.854 18.781 -192.385 1.00 55.44 559 ASP A C 1
ATOM 4539 O O . ASP A 1 559 ? 116.703 19.394 -193.034 1.00 55.44 559 ASP A O 1
ATOM 4543 N N . SER A 1 560 ? 115.797 17.439 -192.439 1.00 54.53 560 SER A N 1
ATOM 4544 C CA . SER A 1 560 ? 116.609 16.645 -193.382 1.00 54.53 560 SER A CA 1
ATOM 4545 C C . SER A 1 560 ? 116.004 16.623 -194.792 1.00 54.53 560 SER A C 1
ATOM 4547 O O . SER A 1 560 ? 116.738 16.672 -195.776 1.00 54.53 560 SER A O 1
ATOM 4549 N N . ALA A 1 561 ? 114.671 16.628 -194.905 1.00 57.41 561 ALA A N 1
ATOM 4550 C CA . ALA A 1 561 ? 113.966 16.691 -196.186 1.00 57.41 561 ALA A CA 1
ATOM 4551 C C . ALA A 1 561 ? 114.124 18.048 -196.899 1.00 57.41 561 ALA A C 1
ATOM 4553 O O . ALA A 1 561 ? 114.148 18.090 -198.128 1.00 57.41 561 ALA A O 1
ATOM 4554 N N . THR A 1 562 ? 114.273 19.159 -196.168 1.00 57.78 562 THR A N 1
ATOM 4555 C CA . THR A 1 562 ? 114.561 20.486 -196.750 1.00 57.78 562 THR A CA 1
ATOM 4556 C C . THR A 1 562 ? 116.006 20.615 -197.242 1.00 57.78 562 THR A C 1
ATOM 4558 O O . THR A 1 562 ? 116.221 21.169 -198.319 1.00 57.78 562 THR A O 1
ATOM 4561 N N . LEU A 1 563 ? 116.987 20.030 -196.545 1.00 59.88 563 LEU A N 1
ATOM 4562 C CA . LEU A 1 563 ? 118.387 19.987 -197.001 1.00 59.88 563 LEU A CA 1
ATOM 4563 C C . LEU A 1 563 ? 118.595 19.079 -198.229 1.00 59.88 563 LEU A C 1
ATOM 4565 O O . LEU A 1 563 ? 119.393 19.412 -199.111 1.00 59.88 563 LEU A O 1
ATOM 4569 N N . ASP A 1 564 ? 117.849 17.977 -198.332 1.00 56.19 564 ASP A N 1
ATOM 4570 C CA . ASP A 1 564 ? 117.855 17.111 -199.519 1.00 56.19 564 ASP A CA 1
ATOM 4571 C C . ASP A 1 564 ? 117.104 17.745 -200.709 1.00 56.19 564 ASP A C 1
ATOM 4573 O O . ASP A 1 564 ? 117.528 17.596 -201.857 1.00 56.19 564 ASP A O 1
ATOM 4577 N N . MET A 1 565 ? 116.069 18.558 -200.457 1.00 55.72 565 MET A N 1
ATOM 4578 C CA . MET A 1 565 ? 115.390 19.363 -201.485 1.00 55.72 565 MET A CA 1
ATOM 4579 C C . MET A 1 565 ? 116.282 20.496 -202.028 1.00 55.72 565 MET A C 1
ATOM 4581 O O . MET A 1 565 ? 116.266 20.779 -203.226 1.00 55.72 565 MET A O 1
ATOM 4585 N N . GLU A 1 566 ? 117.113 21.122 -201.189 1.00 58.06 566 GLU A N 1
ATOM 4586 C CA . GLU A 1 566 ? 118.080 22.147 -201.615 1.00 58.06 566 GLU A CA 1
ATOM 4587 C C . GLU A 1 566 ? 119.282 21.568 -202.388 1.00 58.06 566 GLU A C 1
ATOM 4589 O O . GLU A 1 566 ? 119.799 22.224 -203.300 1.00 58.06 566 GLU A O 1
ATOM 4594 N N . ARG A 1 567 ? 119.704 20.327 -202.094 1.00 58.53 567 ARG A N 1
ATOM 4595 C CA . ARG A 1 567 ? 120.681 19.585 -202.917 1.00 58.53 567 ARG A CA 1
ATOM 4596 C C . ARG A 1 567 ? 120.106 19.182 -204.273 1.00 58.53 567 ARG A C 1
ATOM 4598 O O . ARG A 1 567 ? 120.763 19.426 -205.284 1.00 58.53 567 ARG A O 1
ATOM 4605 N N . ALA A 1 568 ? 118.875 18.672 -204.303 1.00 55.25 568 ALA A N 1
ATOM 4606 C CA . ALA A 1 568 ? 118.176 18.345 -205.544 1.00 55.25 568 ALA A CA 1
ATOM 4607 C C . ALA A 1 568 ? 117.948 19.591 -206.421 1.00 55.25 568 ALA A C 1
ATOM 4609 O O . ALA A 1 568 ? 118.138 19.540 -207.634 1.00 55.25 568 ALA A O 1
ATOM 4610 N N . ASN A 1 569 ? 117.642 20.747 -205.822 1.00 51.81 569 ASN A N 1
ATOM 4611 C CA . ASN A 1 569 ? 117.495 22.007 -206.559 1.00 51.81 569 ASN A CA 1
ATOM 4612 C C . ASN A 1 569 ? 118.824 22.535 -207.135 1.00 51.81 569 ASN A C 1
ATOM 4614 O O . ASN A 1 569 ? 118.824 23.113 -208.221 1.00 51.81 569 ASN A O 1
ATOM 4618 N N . LYS A 1 570 ? 119.973 22.298 -206.482 1.00 58.38 570 LYS A N 1
ATOM 4619 C CA . LYS A 1 570 ? 121.300 22.607 -207.059 1.00 58.38 570 LYS A CA 1
ATOM 4620 C C . LYS A 1 570 ? 121.696 21.650 -208.187 1.00 58.38 570 LYS A C 1
ATOM 4622 O O . LYS A 1 570 ? 122.314 22.097 -209.150 1.00 58.38 570 LYS A O 1
ATOM 4627 N N . GLU A 1 571 ? 121.322 20.373 -208.111 1.00 56.41 571 GLU A N 1
ATOM 4628 C CA . GLU A 1 571 ? 121.518 19.413 -209.209 1.00 56.41 571 GLU A CA 1
ATOM 4629 C C . GLU A 1 571 ? 120.615 19.711 -210.414 1.00 56.41 571 GLU A C 1
ATOM 4631 O O . GLU A 1 571 ? 121.084 19.657 -211.550 1.00 56.41 571 GLU A O 1
ATOM 4636 N N . ILE A 1 572 ? 119.364 20.129 -210.191 1.00 55.31 572 ILE A N 1
ATOM 4637 C CA . ILE A 1 572 ? 118.441 20.572 -211.252 1.00 55.31 572 ILE A CA 1
ATOM 4638 C C . ILE A 1 572 ? 118.976 21.818 -211.978 1.00 55.31 572 ILE A C 1
ATOM 4640 O O . ILE A 1 572 ? 118.865 21.907 -213.201 1.00 55.31 572 ILE A O 1
ATOM 4644 N N . GLU A 1 573 ? 119.611 22.752 -211.268 1.00 59.47 573 GLU A N 1
ATOM 4645 C CA . GLU A 1 573 ? 120.183 23.967 -211.866 1.00 59.47 573 GLU A CA 1
ATOM 4646 C C . GLU A 1 573 ? 121.473 23.685 -212.669 1.00 59.47 573 GLU A C 1
ATOM 4648 O O . GLU A 1 573 ? 121.722 24.302 -213.708 1.00 59.47 573 GLU A O 1
ATOM 4653 N N . VAL A 1 574 ? 122.285 22.711 -212.237 1.00 65.62 574 VAL A N 1
ATOM 4654 C CA . VAL A 1 574 ? 123.476 22.249 -212.980 1.00 65.62 574 VAL A CA 1
ATOM 4655 C C . VAL A 1 574 ? 123.074 21.450 -214.222 1.00 65.62 574 VAL A C 1
ATOM 4657 O O . VAL A 1 574 ? 123.636 21.674 -215.294 1.00 65.62 574 VAL A O 1
ATOM 4660 N N . LEU A 1 575 ? 122.059 20.587 -214.113 1.00 55.38 575 LEU A N 1
ATOM 4661 C CA . LEU A 1 575 ? 121.493 19.849 -215.246 1.00 55.38 575 LEU A CA 1
ATOM 4662 C C . LEU A 1 575 ? 120.795 20.784 -216.247 1.00 55.38 575 LEU A C 1
ATOM 4664 O O . LEU A 1 575 ? 120.892 20.554 -217.450 1.00 55.38 575 LEU A O 1
ATOM 4668 N N . ARG A 1 576 ? 120.175 21.885 -215.792 1.00 58.94 576 ARG A N 1
ATOM 4669 C CA . ARG A 1 576 ? 119.667 22.958 -216.670 1.00 58.94 576 ARG A CA 1
ATOM 4670 C C . ARG A 1 576 ? 120.782 23.672 -217.430 1.00 58.94 576 ARG A C 1
ATOM 4672 O O . ARG A 1 576 ? 120.669 23.818 -218.642 1.00 58.94 576 ARG A O 1
ATOM 4679 N N . LYS A 1 577 ? 121.886 24.030 -216.767 1.00 57.06 577 LYS A N 1
ATOM 4680 C CA . LYS A 1 577 ? 123.056 24.634 -217.436 1.00 57.06 577 LYS A CA 1
ATOM 4681 C C . LYS A 1 577 ? 123.736 23.690 -218.430 1.00 57.06 577 LYS A C 1
ATOM 4683 O O . LYS A 1 577 ? 124.195 24.137 -219.475 1.00 57.06 577 LYS A O 1
ATOM 4688 N N . GLN A 1 578 ? 123.783 22.391 -218.136 1.00 55.91 578 GLN A N 1
ATOM 4689 C CA . GLN A 1 578 ? 124.296 21.380 -219.068 1.00 55.91 578 GLN A CA 1
ATOM 4690 C C . GLN A 1 578 ? 123.343 21.147 -220.248 1.00 55.91 578 GLN A C 1
ATOM 4692 O O . GLN A 1 578 ? 123.799 20.981 -221.375 1.00 55.91 578 GLN A O 1
ATOM 4697 N N . TYR A 1 579 ? 122.029 21.199 -220.020 1.00 57.16 579 TYR A N 1
ATOM 4698 C CA . TYR A 1 579 ? 121.025 21.122 -221.081 1.00 57.16 579 TYR A CA 1
ATOM 4699 C C . TYR A 1 579 ? 121.075 22.343 -222.010 1.00 57.16 579 TYR A C 1
ATOM 4701 O O . TYR A 1 579 ? 121.008 22.176 -223.225 1.00 57.16 579 TYR A O 1
ATOM 4709 N N . GLU A 1 580 ? 121.258 23.551 -221.466 1.00 59.19 580 GLU A N 1
ATOM 4710 C CA . GLU A 1 580 ? 121.423 24.800 -222.228 1.00 59.19 580 GLU A CA 1
ATOM 4711 C C . GLU A 1 580 ? 122.739 24.845 -223.023 1.00 59.19 580 GLU A C 1
ATOM 4713 O O . GLU A 1 580 ? 122.742 25.270 -224.178 1.00 59.19 580 GLU A O 1
ATOM 4718 N N . ALA A 1 581 ? 123.839 24.332 -222.461 1.00 62.09 581 ALA A N 1
ATOM 4719 C CA . ALA A 1 581 ? 125.107 24.188 -223.180 1.00 62.09 581 ALA A CA 1
ATOM 4720 C C . ALA A 1 581 ? 124.994 23.186 -224.345 1.00 62.09 581 ALA A C 1
ATOM 4722 O O . ALA A 1 581 ? 125.367 23.503 -225.473 1.00 62.09 581 ALA A O 1
ATOM 4723 N N . MET A 1 582 ? 124.373 22.024 -224.110 1.00 57.31 582 MET A N 1
ATOM 4724 C CA . MET A 1 582 ? 124.158 21.001 -225.142 1.00 57.31 582 MET A CA 1
ATOM 4725 C C . MET A 1 582 ? 123.168 21.452 -226.224 1.00 57.31 582 MET A C 1
ATOM 4727 O O . MET A 1 582 ? 123.306 21.069 -227.382 1.00 57.31 582 MET A O 1
ATOM 4731 N N . THR A 1 583 ? 122.180 22.291 -225.893 1.00 55.75 583 THR A N 1
ATOM 4732 C CA . THR A 1 583 ? 121.282 22.877 -226.906 1.00 55.75 583 THR A CA 1
ATOM 4733 C C . THR A 1 583 ? 121.940 23.993 -227.714 1.00 55.75 583 THR A C 1
ATOM 4735 O O . THR A 1 583 ? 121.551 24.197 -228.866 1.00 55.75 583 THR A O 1
ATOM 4738 N N . HIS A 1 584 ? 122.931 24.697 -227.163 1.00 64.25 584 HIS A N 1
ATOM 4739 C CA . HIS A 1 584 ? 123.712 25.676 -227.918 1.00 64.25 584 HIS A CA 1
ATOM 4740 C C . HIS A 1 584 ? 124.707 24.998 -228.869 1.00 64.25 584 HIS A C 1
ATOM 4742 O O . HIS A 1 584 ? 124.761 25.364 -230.041 1.00 64.25 584 HIS A O 1
ATOM 4748 N N . GLU A 1 585 ? 125.413 23.960 -228.416 1.00 60.28 585 GLU A N 1
ATOM 4749 C CA . GLU A 1 585 ? 126.301 23.159 -229.273 1.00 60.28 585 GLU A CA 1
ATOM 4750 C C . GLU A 1 585 ? 125.519 22.428 -230.375 1.00 60.28 585 GLU A C 1
ATOM 4752 O O . GLU A 1 585 ? 125.958 22.378 -231.523 1.00 60.28 585 GLU A O 1
ATOM 4757 N N . LEU A 1 586 ? 124.306 21.944 -230.075 1.00 55.94 586 LEU A N 1
ATOM 4758 C CA . LEU A 1 586 ? 123.402 21.393 -231.089 1.00 55.94 586 LEU A CA 1
ATOM 4759 C C . LEU A 1 586 ? 123.009 22.456 -232.127 1.00 55.94 586 LEU A C 1
ATOM 4761 O O . LEU A 1 586 ? 122.962 22.144 -233.314 1.00 55.94 586 LEU A O 1
ATOM 4765 N N . LYS A 1 587 ? 122.760 23.704 -231.696 1.00 58.62 587 LYS A N 1
ATOM 4766 C CA . LYS A 1 587 ? 122.442 24.830 -232.587 1.00 58.62 587 LYS A CA 1
ATOM 4767 C C . LYS A 1 587 ? 123.619 25.205 -233.481 1.00 58.62 587 LYS A C 1
ATOM 4769 O O . LYS A 1 587 ? 123.417 25.339 -234.685 1.00 58.62 587 LYS A O 1
ATOM 4774 N N . GLU A 1 588 ? 124.826 25.308 -232.934 1.00 57.88 588 GLU A N 1
ATOM 4775 C CA . GLU A 1 588 ? 126.044 25.583 -233.706 1.00 57.88 588 GLU A CA 1
ATOM 4776 C C . GLU A 1 588 ? 126.356 24.454 -234.694 1.00 57.88 588 GLU A C 1
ATOM 4778 O O . GLU A 1 588 ? 126.600 24.736 -235.866 1.00 57.88 588 GLU A O 1
ATOM 4783 N N . ALA A 1 589 ? 126.201 23.189 -234.291 1.00 56.28 589 ALA A N 1
ATOM 4784 C CA . ALA A 1 589 ? 126.353 22.037 -235.179 1.00 56.28 589 ALA A CA 1
ATOM 4785 C C . ALA A 1 589 ? 125.287 21.999 -236.291 1.00 56.28 589 ALA A C 1
ATOM 4787 O O . ALA A 1 589 ? 125.591 21.650 -237.433 1.00 56.28 589 ALA A O 1
ATOM 4788 N N . THR A 1 590 ? 124.040 22.403 -236.011 1.00 55.62 590 THR A N 1
ATOM 4789 C CA . THR A 1 590 ? 123.018 22.564 -237.061 1.00 55.62 590 THR A CA 1
ATOM 4790 C C . THR A 1 590 ? 123.287 23.752 -237.980 1.00 55.62 590 THR A C 1
ATOM 4792 O O . THR A 1 590 ? 123.008 23.659 -239.174 1.00 55.62 590 THR A O 1
ATOM 4795 N N . GLN A 1 591 ? 123.863 24.844 -237.473 1.00 58.03 591 GLN A N 1
ATOM 4796 C CA . GLN A 1 591 ? 124.222 26.006 -238.286 1.00 58.03 591 GLN A CA 1
ATOM 4797 C C . GLN A 1 591 ? 125.436 25.696 -239.180 1.00 58.03 591 GLN A C 1
ATOM 4799 O O . GLN A 1 591 ? 125.450 26.070 -240.349 1.00 58.03 591 GLN A O 1
ATOM 4804 N N . GLU A 1 592 ? 126.421 24.942 -238.683 1.00 58.81 592 GLU A N 1
ATOM 4805 C CA . GLU A 1 592 ? 127.541 24.423 -239.478 1.00 58.81 592 GLU A CA 1
ATOM 4806 C C . GLU A 1 592 ? 127.089 23.381 -240.505 1.00 58.81 592 GLU A C 1
ATOM 4808 O O . GLU A 1 592 ? 127.582 23.380 -241.636 1.00 58.81 592 GLU A O 1
ATOM 4813 N N . ALA A 1 593 ? 126.097 22.550 -240.170 1.00 58.19 593 ALA A N 1
ATOM 4814 C CA . ALA A 1 593 ? 125.458 21.653 -241.127 1.00 58.19 593 ALA A CA 1
ATOM 4815 C C . ALA A 1 593 ? 124.701 22.424 -242.225 1.00 58.19 593 ALA A C 1
ATOM 4817 O O . ALA A 1 593 ? 124.774 22.035 -243.390 1.00 58.19 593 ALA A O 1
ATOM 4818 N N . GLU A 1 594 ? 124.033 23.535 -241.897 1.00 61.19 594 GLU A N 1
ATOM 4819 C CA . GLU A 1 594 ? 123.410 24.463 -242.857 1.00 61.19 594 GLU A CA 1
ATOM 4820 C C . GLU A 1 594 ? 124.458 25.178 -243.730 1.00 61.19 594 GLU A C 1
ATOM 4822 O O . GLU A 1 594 ? 124.296 25.262 -244.945 1.00 61.19 594 GLU A O 1
ATOM 4827 N N . VAL A 1 595 ? 125.594 25.603 -243.168 1.00 64.94 595 VAL A N 1
ATOM 4828 C CA . VAL A 1 595 ? 126.710 26.203 -243.925 1.00 64.94 595 VAL A CA 1
ATOM 4829 C C . VAL A 1 595 ? 127.378 25.178 -244.853 1.00 64.94 595 VAL A C 1
ATOM 4831 O O . VAL A 1 595 ? 127.708 25.497 -245.999 1.00 64.94 595 VAL A O 1
ATOM 4834 N N . ALA A 1 596 ? 127.529 23.924 -244.416 1.00 61.12 596 ALA A N 1
ATOM 4835 C CA . ALA A 1 596 ? 127.996 22.816 -245.249 1.00 61.12 596 ALA A CA 1
ATOM 4836 C C . ALA A 1 596 ? 126.971 22.438 -246.334 1.00 61.12 596 ALA A C 1
ATOM 4838 O O . ALA A 1 596 ? 127.351 22.085 -247.453 1.00 61.12 596 ALA A O 1
ATOM 4839 N N . LYS A 1 597 ? 125.672 22.569 -246.033 1.00 61.75 597 LYS A N 1
ATOM 4840 C CA . LYS A 1 597 ? 124.567 22.389 -246.982 1.00 61.75 597 LYS A CA 1
ATOM 4841 C C . LYS A 1 597 ? 124.577 23.474 -248.058 1.00 61.75 597 LYS A C 1
ATOM 4843 O O . LYS A 1 597 ? 124.579 23.132 -249.233 1.00 61.75 597 LYS A O 1
ATOM 4848 N N . CYS A 1 598 ? 124.752 24.737 -247.685 1.00 64.56 598 CYS A N 1
ATOM 4849 C CA . CYS A 1 598 ? 124.866 25.850 -248.627 1.00 64.56 598 CYS A CA 1
ATOM 4850 C C . CYS A 1 598 ? 126.158 25.809 -249.459 1.00 64.56 598 CYS A C 1
ATOM 4852 O O . CYS A 1 598 ? 126.119 26.137 -250.639 1.00 64.56 598 CYS A O 1
ATOM 4854 N N . ARG A 1 599 ? 127.298 25.352 -248.915 1.00 62.00 599 ARG A N 1
ATOM 4855 C CA . ARG A 1 599 ? 128.531 25.128 -249.707 1.00 62.00 599 ARG A CA 1
ATOM 4856 C C . ARG A 1 599 ? 128.380 24.000 -250.728 1.00 62.00 599 ARG A C 1
ATOM 4858 O O . ARG A 1 599 ? 128.925 24.097 -251.825 1.00 62.00 599 ARG A O 1
ATOM 4865 N N . ARG A 1 600 ? 127.629 22.950 -250.385 1.00 64.75 600 ARG A N 1
ATOM 4866 C CA . ARG A 1 600 ? 127.272 21.867 -251.310 1.00 64.75 600 ARG A CA 1
ATOM 4867 C C . ARG A 1 600 ? 126.343 22.366 -252.414 1.00 64.75 600 ARG A C 1
ATOM 4869 O O . ARG A 1 600 ? 126.559 22.044 -253.575 1.00 64.75 600 ARG A O 1
ATOM 4876 N N . ASP A 1 601 ? 125.353 23.175 -252.054 1.00 61.59 601 ASP A N 1
ATOM 4877 C CA . ASP A 1 601 ? 124.363 23.694 -252.997 1.00 61.59 601 ASP A CA 1
ATOM 4878 C C . ASP A 1 601 ? 124.977 24.792 -253.890 1.00 61.59 601 ASP A C 1
ATOM 4880 O O . ASP A 1 601 ? 124.684 24.842 -255.080 1.00 61.59 601 ASP A O 1
ATOM 4884 N N . TRP A 1 602 ? 125.949 25.561 -253.383 1.00 66.19 602 TRP A N 1
ATOM 4885 C CA . TRP A 1 602 ? 126.828 26.433 -254.173 1.00 66.19 602 TRP A CA 1
ATOM 4886 C C . TRP A 1 602 ? 127.703 25.632 -255.153 1.00 66.19 602 TRP A C 1
ATOM 4888 O O . TRP A 1 602 ? 127.777 25.976 -256.326 1.00 66.19 602 TRP A O 1
ATOM 4898 N N . ALA A 1 603 ? 128.302 24.514 -254.727 1.00 61.03 603 ALA A N 1
ATOM 4899 C CA . ALA A 1 603 ? 129.084 23.646 -255.614 1.00 61.03 603 ALA A CA 1
ATOM 4900 C C . ALA A 1 603 ? 128.222 22.935 -256.678 1.00 61.03 603 ALA A C 1
ATOM 4902 O O . ALA A 1 603 ? 128.677 22.726 -257.804 1.00 61.03 603 ALA A O 1
ATOM 4903 N N . PHE A 1 604 ? 126.974 22.583 -256.350 1.00 56.41 604 PHE A N 1
ATOM 4904 C CA . PHE A 1 604 ? 126.035 21.999 -257.305 1.00 56.41 604 PHE A CA 1
ATOM 4905 C C . PHE A 1 604 ? 125.481 23.021 -258.290 1.00 56.41 604 PHE A C 1
ATOM 4907 O O . PHE A 1 604 ? 125.378 22.703 -259.470 1.00 56.41 604 PHE A O 1
ATOM 4914 N N . GLN A 1 605 ? 125.208 24.248 -257.857 1.00 63.44 605 GLN A N 1
ATOM 4915 C CA . GLN A 1 605 ? 124.727 25.293 -258.752 1.00 63.44 605 GLN A CA 1
ATOM 4916 C C . GLN A 1 605 ? 125.842 25.812 -259.662 1.00 63.44 605 GLN A C 1
ATOM 4918 O O . GLN A 1 605 ? 125.584 26.060 -260.832 1.00 63.44 605 GLN A O 1
ATOM 4923 N N . GLU A 1 606 ? 127.089 25.873 -259.187 1.00 65.88 606 GLU A N 1
ATOM 4924 C CA . GLU A 1 606 ? 128.233 26.227 -260.035 1.00 65.88 606 GLU A CA 1
ATOM 4925 C C . GLU A 1 606 ? 128.584 25.101 -261.018 1.00 65.88 606 GLU A C 1
ATOM 4927 O O . GLU A 1 606 ? 128.977 25.351 -262.156 1.00 65.88 606 GLU A O 1
ATOM 4932 N N . ARG A 1 607 ? 128.335 23.841 -260.644 1.00 63.41 607 ARG A N 1
ATOM 4933 C CA . ARG A 1 607 ? 128.344 22.722 -261.592 1.00 63.41 607 ARG A CA 1
ATOM 4934 C C . ARG A 1 607 ? 127.201 22.842 -262.608 1.00 63.41 607 ARG A C 1
ATOM 4936 O O . ARG A 1 607 ? 127.437 22.599 -263.786 1.00 63.41 607 ARG A O 1
ATOM 4943 N N . ASP A 1 608 ? 125.999 23.236 -262.197 1.00 58.94 608 ASP A N 1
ATOM 4944 C CA . ASP A 1 608 ? 124.852 23.391 -263.104 1.00 58.94 608 ASP A CA 1
ATOM 4945 C C . ASP A 1 608 ? 125.012 24.627 -264.017 1.00 58.94 608 ASP A C 1
ATOM 4947 O O . ASP A 1 608 ? 124.593 24.602 -265.173 1.00 58.94 608 ASP A O 1
ATOM 4951 N N . LYS A 1 609 ? 125.755 25.644 -263.561 1.00 58.16 609 LYS A N 1
ATOM 4952 C CA . LYS A 1 609 ? 126.293 26.763 -264.350 1.00 58.16 609 LYS A CA 1
ATOM 4953 C C . LYS A 1 609 ? 127.240 26.260 -265.445 1.00 58.16 609 LYS A C 1
ATOM 4955 O O . LYS A 1 609 ? 127.077 26.620 -266.604 1.00 58.16 609 LYS A O 1
ATOM 4960 N N . ILE A 1 610 ? 128.131 25.321 -265.120 1.00 61.97 610 ILE A N 1
ATOM 4961 C CA . ILE A 1 610 ? 129.049 24.687 -266.085 1.00 61.97 610 ILE A CA 1
ATOM 4962 C C . ILE A 1 610 ? 128.320 23.714 -267.037 1.00 61.97 610 ILE A C 1
ATOM 4964 O O . ILE A 1 610 ? 128.709 23.577 -268.199 1.00 61.97 610 ILE A O 1
ATOM 4968 N N . VAL A 1 611 ? 127.263 23.025 -266.589 1.00 61.34 611 VAL A N 1
ATOM 4969 C CA . VAL A 1 611 ? 126.460 22.122 -267.439 1.00 61.34 611 VAL A CA 1
ATOM 4970 C C . VAL A 1 611 ? 125.583 22.911 -268.414 1.00 61.34 611 VAL A C 1
ATOM 4972 O O . VAL A 1 611 ? 125.543 22.556 -269.590 1.00 61.34 611 VAL A O 1
ATOM 4975 N N . ALA A 1 612 ? 124.973 24.022 -267.995 1.00 59.28 612 ALA A N 1
ATOM 4976 C CA . ALA A 1 612 ? 124.225 24.909 -268.890 1.00 59.28 612 ALA A CA 1
ATOM 4977 C C . ALA A 1 612 ? 125.141 25.613 -269.911 1.00 59.28 612 ALA A C 1
ATOM 4979 O O . ALA A 1 612 ? 124.800 25.706 -271.094 1.00 59.28 612 ALA A O 1
ATOM 4980 N N . GLU A 1 613 ? 126.346 26.013 -269.484 1.00 61.78 613 GLU A N 1
ATOM 4981 C CA . GLU A 1 613 ? 127.413 26.490 -270.375 1.00 61.78 613 GLU A CA 1
ATOM 4982 C C . GLU A 1 613 ? 127.880 25.392 -271.355 1.00 61.78 613 GLU A C 1
ATOM 4984 O O . GLU A 1 613 ? 128.273 25.704 -272.476 1.00 61.78 613 GLU A O 1
ATOM 4989 N N . ARG A 1 614 ? 127.757 24.098 -271.011 1.00 59.00 614 ARG A N 1
ATOM 4990 C CA . ARG A 1 614 ? 128.066 22.961 -271.906 1.00 59.00 614 ARG A CA 1
ATOM 4991 C C . ARG A 1 614 ? 126.913 22.505 -272.811 1.00 59.00 614 ARG A C 1
ATOM 4993 O O . ARG A 1 614 ? 127.192 21.949 -273.876 1.00 59.00 614 ARG A O 1
ATOM 5000 N N . GLU A 1 615 ? 125.649 22.691 -272.430 1.00 49.16 615 GLU A N 1
ATOM 5001 C CA . GLU A 1 615 ? 124.493 22.247 -273.227 1.00 49.16 615 GLU A CA 1
ATOM 5002 C C . GLU A 1 615 ? 123.995 23.271 -274.260 1.00 49.16 615 GLU A C 1
ATOM 5004 O O . GLU A 1 615 ? 123.559 22.825 -275.315 1.00 49.16 615 GLU A O 1
ATOM 5009 N N . SER A 1 616 ? 124.135 24.597 -274.095 1.00 51.56 616 SER A N 1
ATOM 5010 C CA . SER A 1 616 ? 123.640 25.539 -275.136 1.00 51.56 616 SER A CA 1
ATOM 5011 C C . SER A 1 616 ? 124.703 26.095 -276.088 1.00 51.56 616 SER A C 1
ATOM 5013 O O . SER A 1 616 ? 124.394 26.479 -277.215 1.00 51.56 616 SER A O 1
ATOM 5015 N N . ILE A 1 617 ? 125.985 25.941 -275.752 1.00 49.91 617 ILE A N 1
ATOM 5016 C CA . ILE A 1 617 ? 127.037 25.872 -276.779 1.00 49.91 617 ILE A CA 1
ATOM 5017 C C . ILE A 1 617 ? 126.709 24.765 -277.816 1.00 49.91 617 ILE A C 1
ATOM 5019 O O . ILE A 1 617 ? 127.117 24.869 -278.970 1.00 49.91 617 ILE A O 1
ATOM 5023 N N . ARG A 1 618 ? 125.889 23.753 -277.469 1.00 48.59 618 ARG A N 1
ATOM 5024 C CA . ARG A 1 618 ? 125.382 22.734 -278.409 1.00 48.59 618 ARG A CA 1
ATOM 5025 C C . ARG A 1 618 ? 124.233 23.227 -279.308 1.00 48.59 618 ARG A C 1
ATOM 5027 O O . ARG A 1 618 ? 124.049 22.679 -280.389 1.00 48.59 618 ARG A O 1
ATOM 5034 N N . SER A 1 619 ? 123.518 24.285 -278.925 1.00 46.25 619 SER A N 1
ATOM 5035 C CA . SER A 1 619 ? 122.438 24.886 -279.730 1.00 46.25 619 SER A CA 1
ATOM 5036 C C . SER A 1 619 ? 122.960 25.814 -280.833 1.00 46.25 619 SER A C 1
ATOM 5038 O O . SER A 1 619 ? 122.212 26.202 -281.722 1.00 46.25 619 SER A O 1
ATOM 5040 N N . VAL A 1 620 ? 124.251 26.154 -280.792 1.00 47.91 620 VAL A N 1
ATOM 5041 C CA . VAL A 1 620 ? 124.931 26.966 -281.810 1.00 47.91 620 VAL A CA 1
ATOM 5042 C C . VAL A 1 620 ? 125.275 26.151 -283.081 1.00 47.91 620 VAL A C 1
ATOM 5044 O O . VAL A 1 620 ? 125.654 26.756 -284.075 1.00 47.91 620 VAL A O 1
ATOM 5047 N N . LEU A 1 621 ? 125.104 24.813 -283.137 1.00 43.09 621 LEU A N 1
ATOM 5048 C CA . LEU A 1 621 ? 125.409 24.004 -284.342 1.00 43.09 621 LEU A CA 1
ATOM 5049 C C . LEU A 1 621 ? 124.449 22.813 -284.577 1.00 43.09 621 LEU A C 1
ATOM 5051 O O . LEU A 1 621 ? 124.781 21.649 -284.369 1.00 43.09 621 LEU A O 1
ATOM 5055 N N . CYS A 1 622 ? 123.277 23.100 -285.130 1.00 27.78 622 CYS A N 1
ATOM 5056 C CA . CYS A 1 622 ? 122.858 22.492 -286.393 1.00 27.78 622 CYS A CA 1
ATOM 5057 C C . CYS A 1 622 ? 122.376 23.639 -287.288 1.00 27.78 622 CYS A C 1
ATOM 5059 O O . CYS A 1 622 ? 121.357 24.241 -286.983 1.00 27.78 622 CYS A O 1
ATOM 5061 N N . VAL A 1 623 ? 123.200 23.903 -288.309 1.00 35.72 623 VAL A N 1
ATOM 5062 C CA . VAL A 1 623 ? 122.973 24.470 -289.658 1.00 35.72 623 VAL A CA 1
ATOM 5063 C C . VAL A 1 623 ? 122.016 25.646 -289.829 1.00 35.72 623 VAL A C 1
ATOM 5065 O O . VAL A 1 623 ? 120.788 25.453 -289.708 1.00 35.72 623 VAL A O 1
#